Protein AF-A0A938SIT3-F1 (afdb_monomer)

Foldseek 3Di:
DVVLVVLLVVLVVLLVVLVVVVQPDDPVSLVVLLVSLLVLCVPDPVSVVSSLVSCLSHQLLSLLVSCLVCVVVCVVVVPPVLVSLLDPSLLDLRSLLNLLSNLLSCLVPPQVSSQSSLLSSLVSQDDPPDLAGDQSSLCSCCVRQQVVPNPSLVSHPLVPDDLVSVQSSLLSPLCSQQPHDPPDDHDDLVSNVVSQVSLQPRPRHDQHDPVSLVSNLVVLLPDDPVSLQVCLVCLVVGDPRNSVSVVSSVSHPPPPDDPPDPPPDDDDDDDDDDDDDDDDDDPDPPPPVVVVVVVVVVVVVVVVVVVVVVVVVVVVVVVVVVVVVVVVVVVVVVVVVVVVVVVVVVVVVVVVVVVVVVVVVVVVVVVVVVVVVVVVVVVVVVVVVVVVVVVVVVVVVVVVCVVVVVVVVVVLCVVLCVVLVVLVVVVVVLVPDDDDPVSVVVNVVSVVVNVVSCVVSPNDDPDDD

Structure (mmCIF, N/CA/C/O backbone):
data_AF-A0A938SIT3-F1
#
_entry.id   AF-A0A938SIT3-F1
#
loop_
_atom_site.group_PDB
_atom_site.id
_atom_site.type_symbol
_atom_site.label_atom_id
_atom_site.label_alt_id
_atom_site.label_comp_id
_atom_site.label_asym_id
_atom_site.label_entity_id
_atom_site.label_seq_id
_atom_site.pdbx_PDB_ins_code
_atom_site.Cartn_x
_atom_site.Cartn_y
_atom_site.Cartn_z
_atom_site.occupancy
_atom_site.B_iso_or_equiv
_atom_site.auth_seq_id
_atom_site.auth_comp_id
_atom_site.auth_asym_id
_atom_site.auth_atom_id
_atom_site.pdbx_PDB_model_num
ATOM 1 N N . MET A 1 1 ? -3.370 12.608 -30.142 1.00 54.53 1 MET A N 1
ATOM 2 C CA . MET A 1 1 ? -2.555 13.725 -29.600 1.00 54.53 1 MET A CA 1
ATOM 3 C C . MET A 1 1 ? -3.396 14.932 -29.179 1.00 54.53 1 MET A C 1
ATOM 5 O O . MET A 1 1 ? -3.021 15.574 -28.208 1.00 54.53 1 MET A O 1
ATOM 9 N N . THR A 1 2 ? -4.521 15.228 -29.841 1.00 61.41 2 THR A N 1
ATOM 10 C CA . THR A 1 2 ? -5.442 16.329 -29.489 1.00 61.41 2 THR A CA 1
ATOM 11 C C . THR A 1 2 ? -6.084 16.166 -28.105 1.00 61.41 2 THR A C 1
ATOM 13 O O . THR A 1 2 ? -5.949 17.058 -27.278 1.00 61.41 2 THR A O 1
ATOM 16 N N . GLU A 1 3 ? -6.624 14.987 -27.784 1.00 83.69 3 GLU A N 1
ATOM 17 C CA . GLU A 1 3 ? -7.314 14.741 -26.500 1.00 83.69 3 GLU A CA 1
ATOM 18 C C . GLU A 1 3 ? -6.431 14.972 -25.259 1.00 83.69 3 GLU A C 1
ATOM 20 O O . GLU A 1 3 ? -6.878 15.536 -24.264 1.00 83.69 3 GLU A O 1
ATOM 25 N N . ARG A 1 4 ? -5.142 14.606 -25.315 1.00 86.12 4 ARG A N 1
ATOM 26 C CA . ARG A 1 4 ? -4.196 14.829 -24.205 1.00 86.12 4 ARG A CA 1
ATOM 27 C C . ARG A 1 4 ? -3.927 16.313 -23.972 1.00 86.12 4 ARG A C 1
ATOM 29 O O . ARG A 1 4 ? -3.862 16.756 -22.829 1.00 86.12 4 ARG A O 1
ATOM 36 N N . SER A 1 5 ? -3.746 17.071 -25.053 1.00 88.94 5 SER A N 1
ATOM 37 C CA . SER A 1 5 ? -3.525 18.517 -24.972 1.00 88.94 5 SER A CA 1
ATOM 38 C C . SER A 1 5 ? -4.730 19.216 -24.344 1.00 88.94 5 SER A C 1
ATOM 40 O O . SER A 1 5 ? -4.557 20.112 -23.518 1.00 88.94 5 SER A O 1
ATOM 42 N N . ASP A 1 6 ? -5.937 18.768 -24.687 1.00 92.38 6 ASP A N 1
ATOM 43 C CA . ASP A 1 6 ? -7.180 19.307 -24.138 1.00 92.38 6 ASP A CA 1
ATOM 44 C C . ASP A 1 6 ? -7.326 18.973 -22.644 1.00 92.38 6 ASP A C 1
ATOM 46 O O . ASP A 1 6 ? -7.647 19.855 -21.845 1.00 92.38 6 ASP A O 1
ATOM 50 N N . LEU A 1 7 ? -6.996 17.741 -22.236 1.00 92.69 7 LEU A N 1
ATOM 51 C CA . LEU A 1 7 ? -6.997 17.331 -20.826 1.00 92.69 7 LEU A CA 1
ATOM 52 C C . LEU A 1 7 ? -5.961 18.087 -19.985 1.00 92.69 7 LEU A C 1
ATOM 54 O O . LEU A 1 7 ? -6.272 18.503 -18.872 1.00 92.69 7 LEU A O 1
ATOM 58 N N . LEU A 1 8 ? -4.748 18.306 -20.502 1.00 92.62 8 LEU A N 1
ATOM 59 C CA . LEU A 1 8 ? -3.715 19.080 -19.803 1.00 92.62 8 LEU A CA 1
ATOM 60 C C . LEU A 1 8 ? -4.117 20.549 -19.645 1.00 92.62 8 LEU A C 1
ATOM 62 O O . LEU A 1 8 ? -3.926 21.127 -18.575 1.00 92.62 8 LEU A O 1
ATOM 66 N N . LYS A 1 9 ? -4.727 21.141 -20.677 1.00 93.69 9 LYS A N 1
ATOM 67 C CA . LYS A 1 9 ? -5.271 22.499 -20.593 1.00 93.69 9 LYS A CA 1
ATOM 68 C C . LYS A 1 9 ? -6.389 22.575 -19.555 1.00 93.69 9 LYS A C 1
ATOM 70 O O . LYS A 1 9 ? -6.377 23.461 -18.708 1.00 93.69 9 LYS A O 1
ATOM 75 N N . ARG A 1 10 ? -7.303 21.598 -19.550 1.00 94.00 10 ARG A N 1
ATOM 76 C CA . ARG A 1 10 ? -8.380 21.544 -18.557 1.00 94.00 10 ARG A CA 1
ATOM 77 C C . ARG A 1 10 ? -7.851 21.352 -17.136 1.00 94.00 10 ARG A C 1
ATOM 79 O O . ARG A 1 10 ? -8.370 21.961 -16.205 1.00 94.00 10 ARG A O 1
ATOM 86 N N . LEU A 1 11 ? -6.807 20.542 -16.962 1.00 93.88 11 LEU A N 1
ATOM 87 C CA . LEU A 1 11 ? -6.130 20.370 -15.679 1.00 93.88 11 LEU A CA 1
ATOM 88 C C . LEU A 1 11 ? -5.544 21.697 -15.177 1.00 93.88 11 LEU A C 1
ATOM 90 O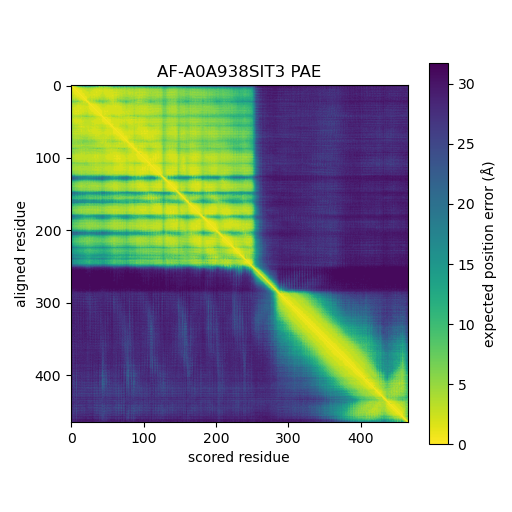 O . LEU A 1 11 ? -5.686 22.006 -13.996 1.00 93.88 11 LEU A O 1
ATOM 94 N N . GLN A 1 12 ? -4.930 22.490 -16.058 1.00 94.06 12 GLN A N 1
ATOM 95 C CA . GLN A 1 12 ? -4.421 23.825 -15.732 1.00 94.06 12 GLN A CA 1
ATOM 96 C C . GLN A 1 12 ? -5.548 24.746 -15.231 1.00 94.06 12 GLN A C 1
ATOM 98 O O . GLN A 1 12 ? -5.428 25.305 -14.140 1.00 94.06 12 GLN A O 1
ATOM 103 N N . ASP A 1 13 ? -6.669 24.821 -15.958 1.00 93.31 13 ASP A N 1
ATOM 104 C CA . ASP A 1 13 ? -7.834 25.632 -15.568 1.00 93.31 13 ASP A CA 1
ATOM 105 C C . ASP A 1 13 ? -8.368 25.222 -14.181 1.00 93.31 13 ASP A C 1
ATOM 107 O O . ASP A 1 13 ? -8.700 26.058 -13.337 1.00 93.31 13 ASP A O 1
ATOM 111 N N . LEU A 1 14 ? -8.432 23.912 -13.916 1.00 92.81 14 LEU A N 1
ATOM 112 C CA . LEU A 1 14 ? -8.894 23.370 -12.637 1.00 92.81 14 LEU A CA 1
ATOM 113 C C . LEU A 1 14 ? -7.911 23.656 -11.493 1.00 92.81 14 LEU A C 1
ATOM 115 O O . LEU A 1 14 ? -8.348 23.905 -10.365 1.00 92.81 14 LEU A O 1
ATOM 119 N N . ARG A 1 15 ? -6.597 23.659 -11.755 1.00 93.06 15 ARG A N 1
ATOM 120 C CA . ARG A 1 15 ? -5.583 24.068 -10.766 1.00 93.06 15 ARG A CA 1
ATOM 121 C C . ARG A 1 15 ? -5.755 25.535 -10.392 1.00 93.06 15 ARG A C 1
ATOM 123 O O . ARG A 1 15 ? -5.809 25.851 -9.205 1.00 93.06 15 ARG A O 1
ATOM 130 N N . GLU A 1 16 ? -5.913 26.415 -11.378 1.00 92.81 16 GLU A N 1
ATOM 131 C CA . GLU A 1 16 ? -6.156 27.844 -11.145 1.00 92.81 16 GLU A CA 1
ATOM 132 C C . GLU A 1 16 ? -7.433 28.068 -10.322 1.00 92.81 16 GLU A C 1
ATOM 134 O O . GLU A 1 16 ? -7.426 28.823 -9.345 1.00 92.81 16 GLU A O 1
ATOM 139 N N . LEU A 1 17 ? -8.502 27.331 -10.637 1.00 91.69 17 LEU A N 1
ATOM 140 C CA . LEU A 1 17 ? -9.749 27.346 -9.873 1.00 91.69 17 LEU A CA 1
ATOM 141 C C . LEU A 1 17 ? -9.550 26.887 -8.418 1.00 91.69 17 LEU A C 1
ATOM 143 O O . LEU A 1 17 ? -10.064 27.524 -7.495 1.00 91.69 17 LEU A O 1
ATOM 147 N N . SER A 1 18 ? -8.800 25.802 -8.197 1.00 91.12 18 SER A N 1
ATOM 148 C CA . SER A 1 18 ? -8.500 25.272 -6.858 1.00 91.12 18 SER A CA 1
ATOM 149 C C . SER A 1 18 ? -7.701 26.262 -6.015 1.00 91.12 18 SER A C 1
ATOM 151 O O . SER A 1 18 ? -8.039 26.500 -4.850 1.00 91.12 18 SER A O 1
ATOM 153 N N . VAL A 1 19 ? -6.690 26.896 -6.613 1.00 89.31 19 VAL A N 1
ATOM 154 C CA . VAL A 1 19 ? -5.884 27.937 -5.966 1.00 89.31 19 VAL A CA 1
ATOM 155 C C . VAL A 1 19 ? -6.757 29.141 -5.613 1.00 89.31 19 VAL A C 1
ATOM 157 O O . VAL A 1 19 ? -6.731 29.602 -4.469 1.00 89.31 19 VAL A O 1
ATOM 160 N N . HIS A 1 20 ? -7.599 29.606 -6.542 1.00 89.75 20 HIS A N 1
ATOM 161 C CA . HIS A 1 20 ? -8.497 30.739 -6.311 1.00 89.75 20 HIS A CA 1
ATOM 162 C C . HIS A 1 20 ? -9.504 30.467 -5.181 1.00 89.75 20 HIS A C 1
ATOM 164 O O . HIS A 1 20 ? -9.738 31.321 -4.323 1.00 89.75 20 HIS A O 1
ATOM 170 N N . LYS A 1 21 ? -10.042 29.244 -5.120 1.00 90.38 21 LYS A N 1
ATOM 171 C CA . LYS A 1 21 ? -10.986 28.799 -4.084 1.00 90.38 21 LYS A CA 1
ATOM 172 C C . LYS A 1 21 ? -10.317 28.263 -2.815 1.00 90.38 21 LYS A C 1
ATOM 174 O O . LYS A 1 21 ? -11.015 27.752 -1.941 1.00 90.38 21 LYS A O 1
ATOM 179 N N . LYS A 1 22 ? -8.987 28.350 -2.677 1.00 87.50 22 LYS A N 1
ATOM 180 C CA . LYS A 1 22 ? -8.229 27.820 -1.523 1.00 87.50 22 LYS A CA 1
ATOM 181 C C . LYS A 1 22 ? -8.587 26.360 -1.196 1.00 87.50 22 LYS A C 1
ATOM 183 O O . LYS A 1 22 ? -8.799 26.016 -0.032 1.00 87.50 22 LYS A O 1
ATOM 188 N N . CYS A 1 23 ? -8.703 25.517 -2.224 1.00 82.50 23 CYS A N 1
ATOM 189 C CA . CYS A 1 23 ? -9.105 24.108 -2.119 1.00 82.50 23 CYS A CA 1
ATOM 190 C C . CYS A 1 23 ? -10.529 23.873 -1.558 1.00 82.50 23 CYS A C 1
ATOM 192 O O . CYS A 1 23 ? -10.853 22.762 -1.142 1.00 82.50 23 CYS A O 1
ATOM 194 N N . GLN A 1 24 ? -11.411 24.879 -1.547 1.00 86.69 24 GLN A N 1
ATOM 195 C CA . GLN A 1 24 ? -12.830 24.723 -1.195 1.00 86.69 24 GLN A CA 1
ATOM 196 C C . GLN A 1 24 ? -13.672 24.491 -2.453 1.00 86.69 24 GLN A C 1
ATOM 198 O O . GLN A 1 24 ? -14.441 25.345 -2.891 1.00 86.69 24 GLN A O 1
ATOM 203 N N . LEU A 1 25 ? -13.473 23.328 -3.067 1.00 89.50 25 LEU A N 1
ATOM 204 C CA . LEU A 1 25 ? -14.156 22.936 -4.297 1.00 89.50 25 LEU A CA 1
ATOM 205 C C . LEU A 1 25 ? -15.487 22.240 -4.003 1.00 89.50 25 LEU A C 1
ATOM 207 O O . LEU A 1 25 ? -15.600 21.474 -3.042 1.00 89.50 25 LEU A O 1
ATOM 211 N N . THR A 1 26 ? -16.486 22.474 -4.851 1.00 91.75 26 THR A N 1
ATOM 212 C CA . THR A 1 26 ? -17.775 21.767 -4.813 1.00 91.75 26 THR A CA 1
ATOM 213 C C . THR A 1 26 ? -17.600 20.290 -5.175 1.00 91.75 26 THR A C 1
ATOM 215 O O . THR A 1 26 ? -16.621 19.904 -5.811 1.00 91.75 26 THR A O 1
ATOM 218 N N . LYS A 1 27 ? -18.565 19.435 -4.808 1.00 91.00 27 LYS A N 1
ATOM 219 C CA . LYS A 1 27 ? -18.508 17.999 -5.145 1.00 91.00 27 LYS A CA 1
ATOM 220 C C . LYS A 1 27 ? -18.413 17.746 -6.655 1.00 91.00 27 LYS A C 1
ATOM 222 O O . LYS A 1 27 ? -17.697 16.842 -7.060 1.00 91.00 27 LYS A O 1
ATOM 227 N N . ALA A 1 28 ? -19.100 18.552 -7.468 1.00 91.88 28 ALA A N 1
ATOM 228 C CA . ALA A 1 28 ? -19.049 18.442 -8.925 1.00 91.88 28 ALA A CA 1
ATOM 229 C C . ALA A 1 28 ? -17.649 18.771 -9.472 1.00 91.88 28 ALA A C 1
ATOM 231 O O . ALA A 1 28 ? -17.120 18.026 -10.286 1.00 91.88 28 ALA A O 1
ATOM 232 N N . GLU A 1 29 ? -17.016 19.832 -8.964 1.00 91.94 29 GLU A N 1
ATOM 233 C CA . GLU A 1 29 ? -15.648 20.211 -9.350 1.00 91.94 29 GLU A CA 1
ATOM 234 C C . GLU A 1 29 ? -14.621 19.154 -8.917 1.00 91.94 29 GLU A C 1
ATOM 236 O O . GLU A 1 29 ? -13.699 18.836 -9.662 1.00 91.94 29 GLU A O 1
ATOM 241 N N . GLN A 1 30 ? -14.791 18.567 -7.728 1.00 91.88 30 GLN A N 1
ATOM 242 C CA . GLN A 1 30 ? -13.939 17.473 -7.251 1.00 91.88 30 GLN A CA 1
ATOM 243 C C . GLN A 1 30 ? -14.055 16.219 -8.132 1.00 91.88 30 GLN A C 1
ATOM 245 O O . GLN A 1 30 ? -13.048 15.564 -8.404 1.00 91.88 30 GLN A O 1
ATOM 250 N N . GLU A 1 31 ? -15.265 15.899 -8.592 1.00 92.50 31 GLU A N 1
ATOM 251 C CA . GLU A 1 31 ? -15.518 14.774 -9.494 1.00 92.50 31 GLU A CA 1
ATOM 252 C C . GLU A 1 31 ? -14.912 15.003 -10.884 1.00 92.50 31 GLU A C 1
ATOM 254 O O . GLU A 1 31 ? -14.302 14.102 -11.465 1.00 92.50 31 GLU A O 1
ATOM 259 N N . GLU A 1 32 ? -15.020 16.230 -11.394 1.00 93.44 32 GLU A N 1
ATOM 260 C CA . GLU A 1 32 ? -14.403 16.619 -12.659 1.00 93.44 32 GLU A CA 1
ATOM 261 C C . GLU A 1 32 ? -12.876 16.490 -12.592 1.00 93.44 32 GLU A C 1
ATOM 263 O O . GLU A 1 32 ? -12.275 15.854 -13.458 1.00 93.44 32 GLU A O 1
ATOM 268 N N . ILE A 1 33 ? -12.247 17.002 -11.526 1.00 93.19 33 ILE A N 1
ATOM 269 C CA . ILE A 1 33 ? -10.800 16.855 -11.303 1.00 93.19 33 ILE A CA 1
ATOM 270 C C . ILE A 1 33 ? -10.405 15.382 -11.277 1.00 93.19 33 ILE A C 1
ATOM 272 O O . ILE A 1 33 ? -9.434 14.998 -11.928 1.00 93.19 33 ILE A O 1
ATOM 276 N N . ARG A 1 34 ? -11.157 14.540 -10.558 1.00 93.62 34 ARG A N 1
ATOM 277 C CA . ARG A 1 34 ? -10.880 13.102 -10.502 1.00 93.62 34 ARG A CA 1
ATOM 278 C C . ARG A 1 34 ? -10.953 12.462 -11.886 1.00 93.62 34 ARG A C 1
ATOM 280 O O . ARG A 1 34 ? -10.083 11.667 -12.222 1.00 93.62 34 ARG A O 1
ATOM 287 N N . THR A 1 35 ? -11.950 12.830 -12.686 1.00 94.06 35 THR A N 1
ATOM 288 C CA . THR A 1 35 ? -12.132 12.310 -14.048 1.00 94.06 35 THR A CA 1
ATOM 289 C C . THR A 1 35 ? -10.962 12.703 -14.951 1.00 94.06 35 THR A C 1
ATOM 291 O O . THR A 1 35 ? -10.372 11.840 -15.599 1.00 94.06 35 THR A O 1
ATOM 294 N N . VAL A 1 36 ? -10.569 13.982 -14.940 1.00 93.44 36 VAL A N 1
ATOM 295 C CA . VAL A 1 36 ? -9.446 14.496 -15.742 1.00 93.44 36 VAL A CA 1
ATOM 296 C C . VAL A 1 36 ? -8.124 13.850 -15.323 1.00 93.44 36 VAL A C 1
ATOM 298 O O . VAL A 1 36 ? -7.388 13.353 -16.173 1.00 93.44 36 VAL A O 1
ATOM 301 N N . LEU A 1 37 ? -7.834 13.799 -14.019 1.00 93.12 37 LEU A N 1
ATOM 302 C CA . LEU A 1 37 ? -6.612 13.178 -13.505 1.00 93.12 37 LEU A CA 1
ATOM 303 C C . LEU A 1 37 ? -6.577 11.669 -13.777 1.00 93.12 37 LEU A C 1
ATOM 305 O O . LEU A 1 37 ? -5.533 11.132 -14.131 1.00 93.12 37 LEU A O 1
ATOM 309 N N . SER A 1 38 ? -7.710 10.973 -13.651 1.00 92.88 38 SER A N 1
ATOM 310 C CA . SER A 1 38 ? -7.780 9.540 -13.944 1.00 92.88 38 SER A CA 1
ATOM 311 C C . SER A 1 38 ? -7.530 9.252 -15.421 1.00 92.88 38 SER A C 1
ATOM 313 O O . SER A 1 38 ? -6.815 8.300 -15.728 1.00 92.88 38 SER A O 1
ATOM 315 N N . ALA A 1 39 ? -8.085 10.065 -16.324 1.00 91.94 39 ALA A N 1
ATOM 316 C CA . ALA A 1 39 ? -7.844 9.940 -17.758 1.00 91.94 39 ALA A CA 1
ATOM 317 C C . ALA A 1 39 ? -6.371 10.203 -18.112 1.00 91.94 39 ALA A C 1
ATOM 319 O O . ALA A 1 39 ? -5.786 9.460 -18.897 1.00 91.94 39 ALA A O 1
ATOM 320 N N . LEU A 1 40 ? -5.745 11.209 -17.491 1.00 92.06 40 LEU A N 1
ATOM 321 C CA . LEU A 1 40 ? -4.327 11.519 -17.695 1.00 92.06 40 LEU A CA 1
ATOM 322 C C . LEU A 1 40 ? -3.399 10.421 -17.159 1.00 92.06 40 LEU A C 1
ATOM 324 O O . LEU A 1 40 ? -2.466 10.034 -17.857 1.00 92.06 40 LEU A O 1
ATOM 328 N N . CYS A 1 41 ? -3.664 9.875 -15.967 1.00 90.75 41 CYS A N 1
ATOM 329 C CA . CYS A 1 41 ? -2.898 8.752 -15.415 1.00 90.75 41 CYS A CA 1
ATOM 330 C C . CYS A 1 41 ? -2.984 7.481 -16.277 1.00 90.75 41 CYS A C 1
ATOM 332 O O . CYS A 1 41 ? -2.038 6.699 -16.294 1.00 90.75 41 CYS A O 1
ATOM 334 N N . ALA A 1 42 ? -4.109 7.259 -16.964 1.00 88.81 42 ALA A N 1
ATOM 335 C CA . ALA A 1 42 ? -4.312 6.093 -17.822 1.00 88.81 42 ALA A CA 1
ATOM 336 C C . ALA A 1 42 ? -3.705 6.248 -19.229 1.00 88.81 42 ALA A C 1
ATOM 338 O O . ALA A 1 42 ? -3.542 5.249 -19.926 1.00 88.81 42 ALA A O 1
ATOM 339 N N . ALA A 1 43 ? -3.396 7.475 -19.658 1.00 88.25 43 ALA A N 1
ATOM 340 C CA . ALA A 1 43 ? -2.944 7.750 -21.018 1.00 88.25 43 ALA A CA 1
ATOM 341 C C . ALA A 1 43 ? -1.485 7.328 -21.254 1.00 88.25 43 ALA A C 1
ATOM 343 O O . ALA A 1 43 ? -1.208 6.539 -22.154 1.00 88.25 43 ALA A O 1
ATOM 344 N N . ASP A 1 44 ? -0.549 7.879 -20.478 1.00 87.88 44 ASP A N 1
ATOM 345 C CA . ASP A 1 44 ? 0.889 7.642 -20.619 1.00 87.88 44 ASP A CA 1
ATOM 346 C C . ASP A 1 44 ? 1.675 8.109 -19.373 1.00 87.88 44 ASP A C 1
ATOM 348 O O . ASP A 1 44 ? 1.138 8.679 -18.419 1.00 87.88 44 ASP A O 1
ATOM 352 N N . THR A 1 45 ? 2.992 7.880 -19.386 1.00 89.19 45 THR A N 1
ATOM 353 C CA . THR A 1 45 ? 3.911 8.297 -18.314 1.00 89.19 45 THR A CA 1
ATOM 354 C C . THR A 1 45 ? 3.970 9.816 -18.127 1.00 89.19 45 THR A C 1
ATOM 356 O O . THR A 1 45 ? 4.211 10.291 -17.015 1.00 89.19 45 THR A O 1
ATOM 359 N N . GLU A 1 46 ? 3.756 10.595 -19.190 1.00 89.44 46 GLU A N 1
ATOM 360 C CA . GLU A 1 46 ? 3.733 12.061 -19.114 1.00 89.44 46 GLU A CA 1
ATOM 361 C C . GLU A 1 46 ? 2.463 12.559 -18.413 1.00 89.44 46 GLU A C 1
ATOM 363 O O . GLU A 1 46 ? 2.543 13.421 -17.538 1.00 89.44 46 GLU A O 1
ATOM 368 N N . GLY A 1 47 ? 1.308 11.974 -18.731 1.00 90.81 47 GLY A N 1
ATOM 369 C CA . GLY A 1 47 ? 0.023 12.242 -18.095 1.00 90.81 47 GLY A CA 1
ATOM 370 C C . GLY A 1 47 ? 0.008 11.836 -16.624 1.00 90.81 47 GLY A C 1
ATOM 371 O O . GLY A 1 47 ? -0.478 12.603 -15.787 1.00 90.81 47 GLY A O 1
ATOM 372 N N . TYR A 1 48 ? 0.629 10.704 -16.276 1.00 92.94 48 TYR A N 1
ATOM 373 C CA . TYR A 1 48 ? 0.885 10.336 -14.881 1.00 92.94 48 TYR A CA 1
ATOM 374 C C . TYR A 1 48 ? 1.715 11.408 -14.154 1.00 92.94 48 TYR A C 1
ATOM 376 O O . TYR A 1 48 ? 1.315 11.877 -13.087 1.00 92.94 48 TYR A O 1
ATOM 384 N N . ARG A 1 49 ? 2.837 11.854 -14.739 1.00 91.12 49 ARG A N 1
ATOM 385 C CA . ARG A 1 49 ? 3.701 12.873 -14.120 1.00 91.12 49 ARG A CA 1
ATOM 386 C C . ARG A 1 49 ? 2.958 14.194 -13.909 1.00 91.12 49 ARG A C 1
ATOM 388 O O . ARG A 1 49 ? 2.993 14.732 -12.805 1.00 91.12 49 ARG A O 1
ATOM 395 N N . ALA A 1 50 ? 2.241 14.670 -14.926 1.00 91.25 50 ALA A N 1
ATOM 396 C CA . ALA A 1 50 ? 1.438 15.889 -14.841 1.00 91.25 50 ALA A CA 1
ATOM 397 C C . ALA A 1 50 ? 0.349 15.782 -13.759 1.00 91.25 50 ALA A C 1
ATOM 399 O O . ALA A 1 50 ? 0.120 16.724 -12.999 1.00 91.25 50 ALA A O 1
ATOM 400 N N . SER A 1 51 ? -0.278 14.609 -13.641 1.00 92.56 51 SER A N 1
ATOM 401 C CA . SER A 1 51 ? -1.275 14.339 -12.603 1.00 92.56 51 SER A CA 1
ATOM 402 C C . SER A 1 51 ? -0.654 14.385 -11.209 1.00 92.56 51 SER A C 1
ATOM 404 O O . SER A 1 51 ? -1.163 15.084 -10.335 1.00 92.56 51 SER A O 1
ATOM 406 N N . MET A 1 52 ? 0.485 13.716 -11.007 1.00 92.44 52 MET A N 1
ATOM 407 C CA . MET A 1 52 ? 1.212 13.721 -9.733 1.00 92.44 52 MET A CA 1
ATOM 408 C C . MET A 1 52 ? 1.719 15.110 -9.338 1.00 92.44 52 MET A C 1
ATOM 410 O O . MET A 1 52 ? 1.754 15.436 -8.153 1.00 92.44 52 MET A O 1
ATOM 414 N N . GLU A 1 53 ? 2.114 15.943 -10.299 1.00 90.94 53 GLU A N 1
ATOM 415 C CA . GLU A 1 53 ? 2.483 17.338 -10.041 1.00 90.94 53 GLU A CA 1
ATOM 416 C C . GLU A 1 53 ? 1.284 18.177 -9.591 1.00 90.94 53 GLU A C 1
ATOM 418 O O . GLU A 1 53 ? 1.408 18.958 -8.649 1.00 90.94 53 GLU A O 1
ATOM 423 N N . ALA A 1 54 ? 0.118 17.978 -10.205 1.00 91.12 54 ALA A N 1
ATOM 424 C CA . ALA A 1 54 ? -1.085 18.742 -9.892 1.00 91.12 54 ALA A CA 1
ATOM 425 C C . ALA A 1 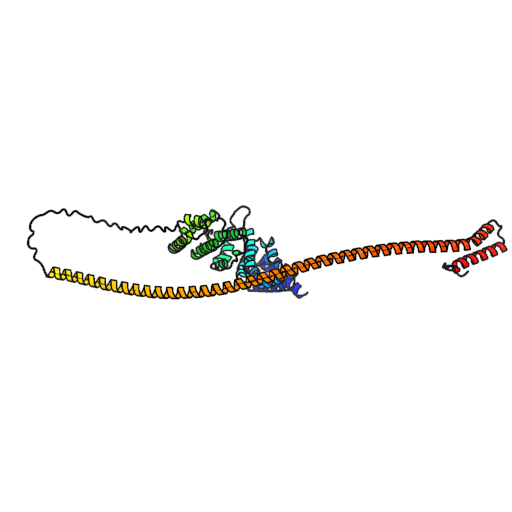54 ? -1.749 18.341 -8.562 1.00 91.12 54 ALA A C 1
ATOM 427 O O . ALA A 1 54 ? -2.449 19.153 -7.960 1.00 91.12 54 ALA A O 1
ATOM 428 N N . LEU A 1 55 ? -1.525 17.116 -8.065 1.00 91.56 55 LEU A N 1
ATOM 429 C CA . LEU A 1 55 ? -2.138 16.622 -6.822 1.00 91.56 55 LEU A CA 1
ATOM 430 C C . LEU A 1 55 ? -1.876 17.505 -5.596 1.00 91.56 55 LEU A C 1
ATOM 432 O O . LEU A 1 55 ? -2.710 17.547 -4.693 1.00 91.56 55 LEU A O 1
ATOM 436 N N . ALA A 1 56 ? -0.741 18.205 -5.552 1.00 87.50 56 ALA A N 1
ATOM 437 C CA . ALA A 1 56 ? -0.403 19.098 -4.445 1.00 87.50 56 ALA A CA 1
ATOM 438 C C . ALA A 1 56 ? -1.294 20.357 -4.379 1.00 87.50 56 ALA A C 1
ATOM 440 O O . ALA A 1 56 ? -1.394 20.968 -3.315 1.00 87.50 56 ALA A O 1
ATOM 441 N N . ASP A 1 57 ? -1.967 20.710 -5.479 1.00 89.50 57 ASP A N 1
ATOM 442 C CA . ASP A 1 57 ? -2.801 21.914 -5.595 1.00 89.50 57 ASP A CA 1
ATOM 443 C C . ASP A 1 57 ? -4.291 21.649 -5.340 1.00 89.50 57 ASP A C 1
ATOM 445 O O . ASP A 1 57 ? -5.109 22.574 -5.360 1.00 89.50 57 ASP A O 1
ATOM 449 N N . PHE A 1 58 ? -4.668 20.391 -5.113 1.00 91.50 58 PHE A N 1
ATOM 450 C CA . PHE A 1 58 ? -6.053 19.964 -4.940 1.00 91.50 58 PHE A CA 1
ATOM 451 C C . PHE A 1 58 ? -6.361 19.535 -3.499 1.00 91.50 58 PHE A C 1
ATOM 453 O O . PHE A 1 58 ? -5.458 19.257 -2.705 1.00 91.50 58 PHE A O 1
ATOM 460 N N . PRO A 1 59 ? -7.654 19.443 -3.128 1.00 91.62 59 PRO A N 1
ATOM 461 C CA . PRO A 1 59 ? -8.042 18.890 -1.839 1.00 91.62 59 PRO A CA 1
ATOM 462 C C . PRO A 1 59 ? -7.506 17.462 -1.665 1.00 91.62 59 PRO A C 1
ATOM 464 O O . PRO A 1 59 ? -7.669 16.615 -2.544 1.00 91.62 59 PRO A O 1
ATOM 467 N N . ALA A 1 60 ? -6.933 17.182 -0.493 1.00 91.25 60 ALA A N 1
ATOM 468 C CA . ALA A 1 60 ? -6.315 15.897 -0.158 1.00 91.25 60 ALA A CA 1
ATOM 469 C C . ALA A 1 60 ? -7.203 14.673 -0.454 1.00 91.25 60 ALA A C 1
ATOM 471 O O . ALA A 1 60 ? -6.704 13.653 -0.921 1.00 91.25 60 ALA A O 1
ATOM 472 N N . GLU A 1 61 ? -8.516 14.786 -0.232 1.00 90.56 61 GLU A N 1
ATOM 473 C CA . GLU A 1 61 ? -9.477 13.704 -0.480 1.00 90.56 61 GLU A CA 1
ATOM 474 C C . GLU A 1 61 ? -9.608 13.327 -1.959 1.00 90.56 61 GLU A C 1
ATOM 476 O O . GLU A 1 61 ? -9.793 12.149 -2.269 1.00 90.56 61 GLU A O 1
ATOM 481 N N . VAL A 1 62 ? -9.478 14.292 -2.875 1.00 92.75 62 VAL A N 1
ATOM 482 C CA . VAL A 1 62 ? -9.552 14.032 -4.321 1.00 92.75 62 VAL A CA 1
ATOM 483 C C . VAL A 1 62 ? -8.368 13.169 -4.737 1.00 92.75 62 VAL A C 1
ATOM 485 O O . VAL A 1 62 ? -8.555 12.108 -5.331 1.00 92.75 62 VAL A O 1
ATOM 488 N N . GLY A 1 63 ? -7.160 13.579 -4.342 1.00 92.31 63 GLY A N 1
ATOM 489 C CA . GLY A 1 63 ? -5.938 12.833 -4.628 1.00 92.31 63 GLY A CA 1
ATOM 490 C C . GLY A 1 63 ? -5.895 11.469 -3.949 1.00 92.31 63 GLY A C 1
ATOM 491 O O . GLY A 1 63 ? -5.561 10.476 -4.589 1.00 92.31 63 GLY A O 1
ATOM 492 N N . ALA A 1 64 ? -6.298 11.393 -2.679 1.00 93.50 64 ALA A N 1
ATOM 493 C CA . ALA A 1 64 ? -6.367 10.133 -1.946 1.00 93.50 64 ALA A CA 1
ATOM 494 C C . ALA A 1 64 ? -7.351 9.141 -2.583 1.00 93.50 64 ALA A C 1
ATOM 496 O O . ALA A 1 64 ? -7.048 7.954 -2.666 1.00 93.50 64 ALA A O 1
ATOM 497 N N . THR A 1 65 ? -8.512 9.614 -3.049 1.00 93.88 65 THR A N 1
ATOM 498 C CA . THR A 1 65 ? -9.503 8.769 -3.733 1.00 93.88 65 THR A CA 1
ATOM 499 C C . THR A 1 65 ? -8.978 8.296 -5.082 1.00 93.88 65 THR A C 1
ATOM 501 O O . THR A 1 65 ? -8.953 7.095 -5.329 1.00 93.88 65 THR A O 1
ATOM 504 N N . LEU A 1 66 ? -8.489 9.222 -5.914 1.00 94.38 66 LEU A N 1
ATOM 505 C CA . LEU A 1 66 ? -7.915 8.915 -7.223 1.00 94.38 66 LEU A CA 1
ATOM 506 C C . LEU A 1 66 ? -6.813 7.854 -7.120 1.00 94.38 66 LEU A C 1
ATOM 508 O O . LEU A 1 66 ? -6.869 6.833 -7.801 1.00 94.38 66 LEU A O 1
ATOM 512 N N . LEU A 1 67 ? -5.819 8.091 -6.259 1.00 94.19 67 LEU A N 1
ATOM 513 C CA . LEU A 1 67 ? -4.681 7.189 -6.108 1.00 94.19 67 LEU A CA 1
ATOM 514 C C . LEU A 1 67 ? -5.103 5.842 -5.524 1.00 94.19 67 LEU A C 1
ATOM 516 O O . LEU A 1 67 ? -4.602 4.821 -5.977 1.00 94.19 67 LEU A O 1
ATOM 520 N N . ALA A 1 68 ? -6.032 5.809 -4.564 1.00 94.19 68 ALA A N 1
ATOM 521 C CA . ALA A 1 68 ? -6.532 4.551 -4.015 1.00 94.19 68 ALA A CA 1
ATOM 522 C C . ALA A 1 68 ? -7.340 3.738 -5.041 1.00 94.19 68 ALA A C 1
ATOM 524 O O . ALA A 1 68 ? -7.338 2.508 -4.982 1.00 94.19 68 ALA A O 1
ATOM 525 N N . ASP A 1 69 ? -8.060 4.390 -5.954 1.00 93.75 69 ASP A N 1
ATOM 526 C CA . ASP A 1 69 ? -8.851 3.728 -6.998 1.00 93.75 69 ASP A CA 1
ATOM 527 C C . ASP A 1 69 ? -7.981 3.221 -8.146 1.00 93.75 69 ASP A C 1
ATOM 529 O O . ASP A 1 69 ? -8.173 2.094 -8.597 1.00 93.75 69 ASP A O 1
ATOM 533 N N . ALA A 1 70 ? -6.961 3.986 -8.533 1.00 92.19 70 ALA A N 1
ATOM 534 C CA . ALA A 1 70 ? -6.005 3.597 -9.563 1.00 92.19 70 ALA A CA 1
ATOM 535 C C . ALA A 1 70 ? -4.821 2.758 -9.035 1.00 92.19 70 ALA A C 1
ATOM 537 O O . ALA A 1 70 ? -3.973 2.357 -9.827 1.00 92.19 70 ALA A O 1
ATOM 538 N N . TRP A 1 71 ? -4.736 2.483 -7.725 1.00 93.94 71 TRP A N 1
ATOM 539 C CA . TRP A 1 71 ? -3.524 1.949 -7.081 1.00 93.94 71 TRP A CA 1
ATOM 540 C C . TRP A 1 71 ? -2.987 0.676 -7.739 1.00 93.94 71 TRP A C 1
ATOM 542 O O . TRP A 1 71 ? -1.819 0.617 -8.109 1.00 93.94 71 TRP A O 1
ATOM 552 N N . SER A 1 72 ? -3.839 -0.333 -7.934 1.00 91.31 72 SER A N 1
ATOM 553 C CA . SER A 1 72 ? -3.433 -1.613 -8.526 1.00 91.31 72 SER A CA 1
ATOM 554 C C . SER A 1 72 ? -2.949 -1.461 -9.968 1.00 91.31 72 SER A C 1
ATOM 556 O O . SER A 1 72 ? -1.946 -2.067 -10.339 1.00 91.31 72 SER A O 1
ATOM 558 N N . ALA A 1 73 ? -3.618 -0.621 -10.761 1.00 91.19 73 ALA A N 1
ATOM 559 C CA . ALA A 1 73 ? -3.217 -0.323 -12.131 1.00 91.19 73 ALA A CA 1
ATOM 560 C C . ALA A 1 73 ? -1.879 0.429 -12.171 1.00 91.19 73 ALA A C 1
ATOM 562 O O . ALA A 1 73 ? -1.003 0.079 -12.958 1.00 91.19 73 ALA A O 1
ATOM 563 N N . LEU A 1 74 ? -1.691 1.414 -11.286 1.00 90.19 74 LEU A N 1
ATOM 564 C CA . LEU A 1 74 ? -0.468 2.212 -11.228 1.00 90.19 74 LEU A CA 1
ATOM 565 C C . LEU A 1 74 ? 0.746 1.378 -10.805 1.00 90.19 74 LEU A C 1
ATOM 567 O O . LEU A 1 74 ? 1.799 1.456 -11.435 1.00 90.19 74 LEU A O 1
ATOM 571 N N . ILE A 1 75 ? 0.594 0.554 -9.765 1.00 90.50 75 ILE A N 1
ATOM 572 C CA . ILE A 1 75 ? 1.659 -0.338 -9.298 1.00 90.50 75 ILE A CA 1
ATOM 573 C C . ILE A 1 75 ? 1.931 -1.448 -10.323 1.00 90.50 75 ILE A C 1
ATOM 575 O O . ILE A 1 75 ? 3.093 -1.747 -10.593 1.00 90.50 75 ILE A O 1
ATOM 579 N N . GLY A 1 76 ? 0.892 -2.016 -10.946 1.00 88.19 76 GLY A N 1
ATOM 580 C CA . GLY A 1 76 ? 1.034 -3.019 -12.008 1.00 88.19 76 GLY A CA 1
ATOM 581 C C . GLY A 1 76 ? 1.758 -2.485 -13.249 1.00 88.19 76 GLY A C 1
ATOM 582 O O . GLY A 1 76 ? 2.585 -3.186 -13.827 1.00 88.19 76 GLY A O 1
ATOM 583 N N . ALA A 1 77 ? 1.522 -1.220 -13.604 1.00 87.50 77 ALA A N 1
ATOM 584 C CA . ALA A 1 77 ? 2.244 -0.504 -14.658 1.00 87.50 77 ALA A CA 1
ATOM 585 C C . ALA A 1 77 ? 3.639 0.002 -14.225 1.00 87.50 77 ALA A C 1
ATOM 587 O O . ALA A 1 77 ? 4.309 0.686 -14.994 1.00 87.50 77 ALA A O 1
ATOM 588 N N . GLN A 1 78 ? 4.091 -0.339 -13.011 1.00 88.12 78 GLN A N 1
ATOM 589 C CA . GLN A 1 78 ? 5.389 0.038 -12.437 1.00 88.12 78 GLN A CA 1
ATOM 590 C C . GLN A 1 78 ? 5.609 1.555 -12.295 1.00 88.12 78 GLN A C 1
ATOM 592 O O . GLN A 1 78 ? 6.751 2.025 -12.273 1.00 88.12 78 GLN A O 1
ATOM 597 N N . PHE A 1 79 ? 4.538 2.341 -12.148 1.00 88.56 79 PHE A N 1
ATOM 598 C CA . PHE A 1 79 ? 4.682 3.763 -11.854 1.00 88.56 79 PHE A CA 1
ATOM 599 C C . PHE A 1 79 ? 5.254 3.982 -10.441 1.00 88.56 79 PHE A C 1
ATOM 601 O O . PHE A 1 79 ? 4.851 3.304 -9.490 1.00 88.56 79 PHE A O 1
ATOM 608 N N . PRO A 1 80 ? 6.168 4.953 -10.254 1.00 89.69 80 PRO A N 1
ATOM 609 C CA . PRO A 1 80 ? 6.876 5.165 -8.993 1.00 89.69 80 PRO A CA 1
ATOM 610 C C . PRO A 1 80 ? 6.047 5.922 -7.933 1.00 89.69 80 PRO A C 1
ATOM 612 O O . PRO A 1 80 ? 6.596 6.730 -7.186 1.00 89.69 80 PRO A O 1
ATOM 615 N N . VAL A 1 81 ? 4.747 5.630 -7.793 1.00 88.88 81 VAL A N 1
ATOM 616 C CA . VAL A 1 81 ? 3.814 6.364 -6.908 1.00 88.88 81 VAL A CA 1
ATOM 617 C C . VAL A 1 81 ? 4.337 6.532 -5.475 1.00 88.88 81 VAL A C 1
ATOM 619 O O . VAL A 1 81 ? 4.359 7.663 -4.984 1.00 88.88 81 VAL A O 1
ATOM 622 N N . PRO A 1 82 ? 4.828 5.479 -4.782 1.00 87.31 82 PRO A N 1
ATOM 623 C CA . PRO A 1 82 ? 5.337 5.638 -3.419 1.00 87.31 82 PRO A CA 1
ATOM 624 C C . PRO A 1 82 ? 6.581 6.530 -3.336 1.00 87.31 82 PRO A C 1
ATOM 626 O O . PRO A 1 82 ? 6.800 7.182 -2.319 1.00 87.31 82 PRO A O 1
ATOM 629 N N . ARG A 1 83 ? 7.407 6.562 -4.390 1.00 89.00 83 ARG A N 1
ATOM 630 C CA . ARG A 1 83 ? 8.601 7.411 -4.458 1.00 89.00 83 ARG A CA 1
ATOM 631 C C . ARG A 1 83 ? 8.211 8.867 -4.697 1.00 89.00 83 ARG A C 1
ATOM 633 O O . ARG A 1 83 ? 8.717 9.736 -3.995 1.00 89.00 83 ARG A O 1
ATOM 640 N N . ASP A 1 84 ? 7.296 9.116 -5.625 1.00 90.25 84 ASP A N 1
ATOM 641 C CA . ASP A 1 84 ? 6.862 10.468 -5.986 1.00 90.25 84 ASP A CA 1
ATOM 642 C C . ASP A 1 84 ? 6.123 11.149 -4.824 1.00 90.25 84 ASP A C 1
ATOM 644 O O . ASP A 1 84 ? 6.276 12.347 -4.594 1.00 90.25 84 ASP A O 1
ATOM 648 N N . LEU A 1 85 ? 5.383 10.381 -4.015 1.00 90.38 85 LEU A N 1
ATOM 649 C CA . LEU A 1 85 ? 4.735 10.877 -2.795 1.00 90.38 85 LEU A CA 1
ATOM 650 C C . LEU A 1 85 ? 5.720 11.289 -1.682 1.00 90.38 85 LEU A C 1
ATOM 652 O O . LEU A 1 85 ? 5.306 11.964 -0.740 1.00 90.38 85 LEU A O 1
ATOM 656 N N . ARG A 1 86 ? 7.003 10.911 -1.767 1.00 88.44 86 ARG A N 1
ATOM 657 C CA . ARG A 1 86 ? 8.069 11.337 -0.831 1.00 88.44 86 ARG A CA 1
ATOM 658 C C . ARG A 1 86 ? 8.787 12.608 -1.280 1.00 88.44 86 ARG A C 1
ATOM 660 O O . ARG A 1 86 ? 9.702 13.077 -0.604 1.00 88.44 86 ARG A O 1
ATOM 667 N N . GLU A 1 87 ? 8.438 13.148 -2.443 1.00 88.62 87 GLU A N 1
ATOM 668 C CA . GLU A 1 87 ? 9.043 14.382 -2.928 1.00 88.62 87 GLU A CA 1
ATOM 669 C C . GLU A 1 87 ? 8.690 15.568 -2.026 1.00 88.62 87 GLU A C 1
ATOM 671 O O . GLU A 1 87 ? 7.596 15.655 -1.468 1.00 88.62 87 GLU A O 1
ATOM 676 N N . ALA A 1 88 ? 9.596 16.547 -1.953 1.00 83.19 88 ALA A N 1
ATOM 677 C CA . ALA A 1 88 ? 9.467 17.707 -1.070 1.00 83.19 88 ALA A CA 1
ATOM 678 C C . ALA A 1 88 ? 8.146 18.486 -1.238 1.00 83.19 88 ALA A C 1
ATOM 680 O O . ALA A 1 88 ? 7.659 19.082 -0.277 1.00 83.19 88 ALA A O 1
ATOM 681 N N . LYS A 1 89 ? 7.527 18.444 -2.427 1.00 85.56 89 LYS A N 1
ATOM 682 C CA . LYS A 1 89 ? 6.224 19.071 -2.706 1.00 85.56 89 LYS A CA 1
ATOM 683 C C . LYS A 1 89 ? 5.083 18.512 -1.843 1.00 85.56 89 LYS A C 1
ATOM 685 O O . LYS A 1 89 ? 4.146 19.238 -1.515 1.00 85.56 89 LYS A O 1
ATOM 690 N N . PHE A 1 90 ? 5.187 17.257 -1.406 1.00 87.62 90 PHE A N 1
ATOM 691 C CA . PHE A 1 90 ? 4.208 16.606 -0.535 1.00 87.62 90 PHE A CA 1
ATOM 692 C C . PHE A 1 90 ? 4.538 16.723 0.960 1.00 87.62 90 PHE A C 1
ATOM 694 O O . PHE A 1 90 ? 3.761 16.255 1.798 1.00 87.62 90 PHE A O 1
ATOM 701 N N . ASN A 1 91 ? 5.615 17.425 1.325 1.00 86.81 91 ASN A N 1
ATOM 702 C CA . ASN A 1 91 ? 5.989 17.682 2.724 1.00 86.81 91 ASN A CA 1
ATOM 703 C C . ASN A 1 91 ? 5.220 18.872 3.334 1.00 86.81 91 ASN A C 1
ATOM 705 O O . ASN A 1 91 ? 5.576 19.390 4.392 1.00 86.81 91 ASN A O 1
ATOM 709 N N . THR A 1 92 ? 4.152 19.310 2.668 1.00 88.50 92 THR A N 1
ATOM 710 C CA . THR A 1 92 ? 3.220 20.352 3.114 1.00 88.50 92 THR A CA 1
ATOM 711 C C . THR A 1 92 ? 2.099 19.766 3.981 1.00 88.50 92 THR A C 1
ATOM 713 O O . THR A 1 92 ? 1.864 18.557 3.987 1.00 88.50 92 THR A O 1
ATOM 716 N N . ASP A 1 93 ? 1.348 20.614 4.694 1.00 87.56 93 ASP A N 1
ATOM 717 C CA . ASP A 1 93 ? 0.179 20.178 5.482 1.00 87.56 93 ASP A CA 1
ATOM 718 C C . ASP A 1 93 ? -0.874 19.458 4.609 1.00 87.56 93 ASP A C 1
ATOM 720 O O . ASP A 1 93 ? -1.482 18.478 5.045 1.00 87.56 93 ASP A O 1
ATOM 724 N N . LEU A 1 94 ? -1.072 19.917 3.366 1.00 87.31 94 LEU A N 1
ATOM 725 C CA . LEU A 1 94 ? -1.964 19.280 2.389 1.00 87.31 94 LEU A CA 1
ATOM 726 C C . LEU A 1 94 ? -1.408 17.940 1.893 1.00 87.31 94 LEU A C 1
ATOM 728 O O . LEU A 1 94 ? -2.154 16.965 1.827 1.00 87.31 94 LEU A O 1
ATOM 732 N N . GLY A 1 95 ? -0.106 17.856 1.616 1.00 90.62 95 GLY A N 1
ATOM 733 C CA . GLY A 1 95 ? 0.530 16.607 1.196 1.00 90.62 95 GLY A CA 1
ATOM 734 C C . GLY A 1 95 ? 0.530 15.533 2.290 1.00 90.62 95 GLY A C 1
ATOM 735 O O . GLY A 1 95 ? 0.274 14.362 2.009 1.00 90.62 95 GLY A O 1
ATOM 736 N N . LYS A 1 96 ? 0.720 15.915 3.561 1.00 91.56 96 LYS A N 1
ATOM 737 C CA . LYS A 1 96 ? 0.551 15.005 4.709 1.00 91.56 96 LYS A CA 1
ATOM 738 C C . LYS A 1 96 ? -0.888 14.499 4.826 1.00 91.56 96 LYS A C 1
ATOM 740 O O . LYS A 1 96 ? -1.093 13.301 5.014 1.00 91.56 96 LYS A O 1
ATOM 745 N N . ARG A 1 97 ? -1.880 15.392 4.680 1.00 92.44 97 ARG A N 1
ATOM 746 C CA . ARG A 1 97 ? -3.312 15.031 4.644 1.00 92.44 97 ARG A CA 1
ATOM 747 C C . ARG A 1 97 ? -3.597 14.020 3.540 1.00 92.44 97 ARG A C 1
ATOM 749 O O . ARG A 1 97 ? -4.181 12.983 3.819 1.00 92.44 97 ARG A O 1
ATOM 756 N N . LEU A 1 98 ? -3.127 14.293 2.323 1.00 93.44 98 LEU A N 1
ATOM 757 C CA . LEU A 1 98 ? -3.303 13.411 1.170 1.00 93.44 98 LEU A CA 1
ATOM 758 C C . LEU A 1 98 ? -2.737 12.018 1.440 1.00 93.44 98 LEU A C 1
ATOM 760 O O . LEU A 1 98 ? -3.434 11.032 1.227 1.00 93.44 98 LEU A O 1
ATOM 764 N N . ARG A 1 99 ? -1.505 11.924 1.951 1.00 93.88 99 ARG A N 1
ATOM 765 C CA . ARG A 1 99 ? -0.852 10.635 2.216 1.00 93.88 99 ARG A CA 1
ATOM 766 C C . ARG A 1 99 ? -1.529 9.840 3.333 1.00 93.88 99 ARG A C 1
ATOM 768 O O . ARG A 1 99 ? -1.672 8.629 3.205 1.00 93.88 99 ARG A O 1
ATOM 775 N N . ILE A 1 100 ? -1.997 10.501 4.392 1.00 92.94 100 ILE A N 1
ATOM 776 C CA . ILE A 1 100 ? -2.732 9.828 5.473 1.00 92.94 100 ILE A CA 1
ATOM 777 C C . ILE A 1 100 ? -4.114 9.362 4.997 1.00 92.94 100 ILE A C 1
ATOM 779 O O . ILE A 1 100 ? -4.459 8.201 5.220 1.00 92.94 100 ILE A O 1
ATOM 783 N N . SER A 1 101 ? -4.873 10.208 4.291 1.00 92.06 101 SER A N 1
ATOM 784 C CA . SER A 1 101 ? -6.163 9.818 3.699 1.00 92.06 101 SER A CA 1
ATOM 785 C C . SER A 1 101 ? -5.995 8.690 2.673 1.00 92.06 101 SER A C 1
ATOM 787 O O . SER A 1 101 ? -6.804 7.763 2.623 1.00 92.06 101 SER A O 1
ATOM 789 N N . LEU A 1 102 ? -4.923 8.724 1.872 1.00 94.06 102 LEU A N 1
ATOM 790 C CA . LEU A 1 102 ? -4.580 7.655 0.935 1.00 94.06 102 LEU A CA 1
ATOM 791 C C . LEU A 1 102 ? -4.315 6.349 1.681 1.00 94.06 102 LEU A C 1
ATOM 793 O O . LEU A 1 102 ? -4.916 5.330 1.354 1.00 94.06 102 LEU A O 1
ATOM 797 N N . ALA A 1 103 ? -3.464 6.374 2.707 1.00 92.75 103 ALA A N 1
ATOM 798 C CA . ALA A 1 103 ? -3.167 5.177 3.474 1.00 92.75 103 ALA A CA 1
ATOM 799 C C . ALA A 1 103 ? -4.416 4.587 4.136 1.00 92.75 103 ALA A C 1
ATOM 801 O O . ALA A 1 103 ? -4.621 3.379 4.070 1.00 92.75 103 ALA A O 1
ATOM 802 N N . GLN A 1 104 ? -5.292 5.426 4.698 1.00 91.31 104 GLN A N 1
ATOM 803 C CA . GLN A 1 104 ? -6.567 4.982 5.260 1.00 91.31 104 GLN A CA 1
ATOM 804 C C . GLN A 1 104 ? -7.406 4.207 4.232 1.00 91.31 104 GLN A C 1
ATOM 806 O O . GLN A 1 104 ? -7.976 3.166 4.557 1.00 91.31 104 GLN A O 1
ATOM 811 N N . ARG A 1 105 ? -7.465 4.686 2.984 1.00 91.31 105 ARG A N 1
ATOM 812 C CA . ARG A 1 105 ? -8.184 4.013 1.890 1.00 91.31 105 ARG A CA 1
ATOM 813 C C . ARG A 1 105 ? -7.484 2.730 1.443 1.00 91.31 105 ARG A C 1
ATOM 815 O O . ARG A 1 105 ? -8.154 1.737 1.161 1.00 91.31 105 ARG A O 1
ATOM 822 N N . LEU A 1 106 ? -6.152 2.728 1.419 1.00 92.00 106 LEU A N 1
ATOM 823 C CA . LEU A 1 106 ? -5.357 1.555 1.061 1.00 92.00 106 LEU A CA 1
ATOM 824 C C . LEU A 1 106 ? -5.457 0.432 2.095 1.00 92.00 106 LEU A C 1
ATOM 826 O O . LEU A 1 106 ? -5.367 -0.720 1.701 1.00 92.00 106 LEU A O 1
ATOM 830 N N . LEU A 1 107 ? -5.758 0.700 3.371 1.00 90.00 107 LEU A N 1
ATOM 831 C CA . LEU A 1 107 ? -5.935 -0.359 4.384 1.00 90.00 107 LEU A CA 1
ATOM 832 C C . LEU A 1 107 ? -6.976 -1.428 4.010 1.00 90.00 107 LEU A C 1
ATOM 834 O O . LEU A 1 107 ? -6.934 -2.536 4.541 1.00 90.00 107 LEU A O 1
ATOM 838 N N . ALA A 1 108 ? -7.930 -1.101 3.134 1.00 86.81 108 ALA A N 1
ATOM 839 C CA . ALA A 1 108 ? -8.915 -2.054 2.628 1.00 86.81 108 ALA A CA 1
ATOM 840 C C . ALA A 1 108 ? -8.466 -2.804 1.358 1.00 86.81 108 ALA A C 1
ATOM 842 O O . ALA A 1 108 ? -9.031 -3.853 1.066 1.00 86.81 108 ALA A O 1
ATOM 843 N N . LYS A 1 109 ? -7.497 -2.271 0.600 1.00 88.94 109 LYS A N 1
ATOM 844 C CA . LYS A 1 109 ? -7.088 -2.781 -0.724 1.00 88.94 109 LYS A CA 1
ATOM 845 C C . LYS A 1 109 ? -5.679 -3.390 -0.724 1.00 88.94 109 LYS A C 1
ATOM 847 O O . LYS A 1 109 ? -5.476 -4.446 -1.304 1.00 88.94 109 LYS A O 1
ATOM 852 N N . ASP A 1 110 ? -4.723 -2.721 -0.085 1.00 90.12 110 ASP A N 1
ATOM 853 C CA . ASP A 1 110 ? -3.305 -3.081 -0.006 1.00 90.12 110 ASP A CA 1
ATOM 854 C C . ASP A 1 110 ? -2.717 -2.578 1.327 1.00 90.12 110 ASP A C 1
ATOM 856 O O . ASP A 1 110 ? -2.334 -1.413 1.491 1.00 90.12 110 ASP A O 1
ATOM 860 N N . GLN A 1 111 ? -2.681 -3.482 2.304 1.00 90.31 111 GLN A N 1
ATOM 861 C CA . GLN A 1 111 ? -2.263 -3.199 3.675 1.00 90.31 111 GLN A CA 1
ATOM 862 C C . GLN A 1 111 ? -0.767 -2.863 3.792 1.00 90.31 111 GLN A C 1
ATOM 864 O O . GLN A 1 111 ? -0.390 -2.015 4.606 1.00 90.31 111 GLN A O 1
ATOM 869 N N . ASP A 1 112 ? 0.085 -3.485 2.973 1.00 89.38 112 ASP A N 1
ATOM 870 C CA . ASP A 1 112 ? 1.532 -3.261 3.001 1.00 89.38 112 ASP A CA 1
ATOM 871 C C . ASP A 1 112 ? 1.882 -1.877 2.445 1.00 89.38 112 ASP A C 1
ATOM 873 O O . ASP A 1 112 ? 2.679 -1.142 3.041 1.00 89.38 112 ASP A O 1
ATOM 877 N N . SER A 1 113 ? 1.248 -1.477 1.339 1.00 90.75 113 SER A N 1
ATOM 878 C CA . SER A 1 113 ? 1.396 -0.124 0.796 1.00 90.75 113 SER A CA 1
ATOM 879 C C . SER A 1 113 ? 0.848 0.936 1.748 1.00 90.75 113 SER A C 1
ATOM 881 O O . SER A 1 113 ? 1.504 1.958 1.962 1.00 90.75 113 SER A O 1
ATOM 883 N N . ALA A 1 114 ? -0.305 0.682 2.379 1.00 91.62 114 ALA A N 1
ATOM 884 C CA . ALA A 1 114 ? -0.867 1.572 3.394 1.00 91.62 114 ALA A CA 1
ATOM 885 C C . ALA A 1 114 ? 0.117 1.806 4.550 1.00 91.62 114 ALA A C 1
ATOM 887 O O . ALA A 1 114 ? 0.371 2.951 4.932 1.00 91.62 114 ALA A O 1
ATOM 888 N N . LEU A 1 115 ? 0.714 0.729 5.076 1.00 90.75 115 LEU A N 1
ATOM 889 C CA . LEU A 1 115 ? 1.694 0.813 6.153 1.00 90.75 115 LEU A CA 1
ATOM 890 C C . LEU A 1 115 ? 2.933 1.605 5.726 1.00 90.75 115 LEU A C 1
ATOM 892 O O . LEU A 1 115 ? 3.362 2.484 6.468 1.00 90.75 115 LEU A O 1
ATOM 896 N N . ARG A 1 116 ? 3.485 1.360 4.530 1.00 90.62 116 ARG A N 1
ATOM 897 C CA . ARG A 1 116 ? 4.649 2.114 4.024 1.00 90.62 116 ARG A CA 1
ATOM 898 C C . ARG A 1 116 ? 4.367 3.612 3.934 1.00 90.62 116 ARG A C 1
ATOM 900 O O . ARG A 1 116 ? 5.158 4.398 4.448 1.00 90.62 116 ARG A O 1
ATOM 907 N N . VAL A 1 117 ? 3.227 3.997 3.355 1.00 91.69 117 VAL A N 1
ATOM 908 C CA . VAL A 1 117 ? 2.831 5.410 3.232 1.00 91.69 117 VAL A CA 1
ATOM 909 C C . VAL A 1 117 ? 2.668 6.059 4.613 1.00 91.69 117 VAL A C 1
ATOM 911 O O . VAL A 1 117 ? 3.129 7.182 4.816 1.00 91.69 117 VAL A O 1
ATOM 914 N N . LEU A 1 118 ? 2.074 5.359 5.588 1.00 91.56 118 LEU A N 1
ATOM 915 C CA . LEU A 1 118 ? 1.953 5.867 6.963 1.00 91.56 118 LEU A CA 1
ATOM 916 C C . LEU A 1 118 ? 3.305 6.048 7.642 1.00 91.56 118 LEU A C 1
ATOM 918 O O . LEU A 1 118 ? 3.534 7.079 8.274 1.00 91.56 118 LEU A O 1
ATOM 922 N N . LEU A 1 119 ? 4.194 5.063 7.518 1.00 90.19 119 LEU A N 1
ATOM 923 C CA . LEU A 1 119 ? 5.530 5.134 8.100 1.00 90.19 119 LEU A CA 1
ATOM 924 C C . LEU A 1 119 ? 6.314 6.314 7.523 1.00 90.19 119 LEU A C 1
ATOM 926 O O . LEU A 1 119 ? 6.904 7.067 8.295 1.00 90.19 119 LEU A O 1
ATOM 930 N N . ASP A 1 120 ? 6.259 6.523 6.207 1.00 89.44 120 ASP A N 1
ATOM 931 C CA . ASP A 1 120 ? 6.926 7.647 5.546 1.00 89.44 120 ASP A CA 1
ATOM 932 C C . ASP A 1 120 ? 6.441 8.995 6.105 1.00 89.44 120 ASP A C 1
ATOM 934 O O . ASP A 1 120 ? 7.247 9.825 6.532 1.00 89.44 120 ASP A O 1
ATOM 938 N N . VAL A 1 121 ? 5.121 9.187 6.211 1.00 91.38 121 VAL A N 1
ATOM 939 C CA . VAL A 1 121 ? 4.550 10.422 6.771 1.00 91.38 121 VAL A CA 1
ATOM 940 C C . VAL A 1 121 ? 4.933 10.604 8.242 1.00 91.38 121 VAL A C 1
ATOM 942 O O . VAL A 1 121 ? 5.315 11.702 8.646 1.00 91.38 121 VAL A O 1
ATOM 945 N N . CYS A 1 122 ? 4.863 9.551 9.061 1.00 89.19 122 CYS A N 1
ATOM 946 C CA . CYS A 1 122 ? 5.229 9.637 10.476 1.00 89.19 122 CYS A CA 1
ATOM 947 C C . CYS A 1 122 ? 6.714 9.963 10.682 1.00 89.19 122 CYS A C 1
ATOM 949 O O . CYS A 1 122 ? 7.054 10.694 11.611 1.00 89.19 122 CYS A O 1
ATOM 951 N N . MET A 1 123 ? 7.602 9.472 9.815 1.00 87.00 123 MET A N 1
ATOM 952 C CA . MET A 1 123 ? 9.025 9.814 9.861 1.00 87.00 123 MET A CA 1
ATOM 953 C C . MET A 1 123 ? 9.267 11.303 9.588 1.00 87.00 123 MET A C 1
ATOM 955 O O . MET A 1 123 ? 10.101 11.918 10.253 1.00 87.00 123 MET A O 1
ATOM 959 N N . GLU A 1 124 ? 8.511 11.897 8.666 1.00 86.06 124 GLU A N 1
ATOM 960 C CA . GLU A 1 124 ? 8.596 13.324 8.328 1.00 86.06 124 GLU A CA 1
ATOM 961 C C . GLU A 1 124 ? 7.909 14.243 9.347 1.00 86.06 124 GLU A C 1
ATOM 963 O O . GLU A 1 124 ? 8.242 15.423 9.459 1.00 86.06 124 GLU A O 1
ATOM 968 N N . MET A 1 125 ? 6.950 13.721 10.115 1.00 85.56 125 MET A N 1
ATOM 969 C CA . MET A 1 125 ? 6.260 14.469 11.170 1.00 85.56 125 MET A CA 1
ATOM 970 C C . MET A 1 125 ? 7.142 14.770 12.389 1.00 85.56 125 MET A C 1
ATOM 972 O O . MET A 1 125 ? 6.723 15.549 13.247 1.00 85.56 125 MET A O 1
ATOM 976 N N . LYS A 1 126 ? 8.354 14.203 12.481 1.00 73.56 126 LYS A N 1
ATOM 977 C CA . LYS A 1 126 ? 9.306 14.509 13.556 1.00 73.56 126 LYS A CA 1
ATOM 978 C C . LYS A 1 126 ? 9.923 15.903 13.371 1.00 73.56 126 LYS A C 1
ATOM 980 O O . LYS A 1 126 ? 10.758 16.089 12.486 1.00 73.56 126 LYS A O 1
ATOM 985 N N . PRO A 1 127 ? 9.604 16.892 14.225 1.00 65.44 127 PRO A N 1
ATOM 986 C CA . PRO A 1 127 ? 10.309 18.167 14.193 1.00 65.44 127 PRO A CA 1
ATOM 987 C C . PRO A 1 127 ? 11.761 17.979 14.658 1.00 65.44 127 PRO A C 1
ATOM 989 O O . PRO A 1 127 ? 12.017 17.311 15.656 1.00 65.44 127 PRO A O 1
ATOM 992 N N . ALA A 1 128 ? 12.712 18.654 14.005 1.00 59.75 128 ALA A N 1
ATOM 993 C CA . ALA A 1 128 ? 14.160 18.521 14.244 1.00 59.75 128 ALA A CA 1
ATOM 994 C C . ALA A 1 128 ? 14.635 18.723 15.704 1.00 59.75 128 ALA A C 1
ATOM 996 O O . ALA A 1 128 ? 15.784 18.436 16.021 1.00 59.75 128 ALA A O 1
ATOM 997 N N . LYS A 1 129 ? 13.778 19.243 16.596 1.00 60.56 129 LYS A N 1
ATOM 998 C CA . LYS A 1 129 ? 14.105 19.570 17.994 1.00 60.56 129 LYS A CA 1
ATOM 999 C C . LYS A 1 129 ? 13.198 18.913 19.041 1.00 60.56 129 LYS A C 1
ATOM 1001 O O . LYS A 1 129 ? 13.449 19.110 20.225 1.00 60.56 129 LYS A O 1
ATOM 1006 N N . LYS A 1 130 ? 12.131 18.193 18.661 1.00 70.12 130 LYS A N 1
ATOM 1007 C CA . LYS A 1 130 ? 11.203 17.583 19.635 1.00 70.12 130 LYS A CA 1
ATOM 1008 C C . LYS A 1 130 ? 10.920 16.117 19.305 1.00 70.12 130 LYS A C 1
ATOM 1010 O O . LYS A 1 130 ? 10.778 15.780 18.134 1.00 70.12 130 LYS A O 1
ATOM 1015 N N . PRO A 1 131 ? 10.774 15.252 20.324 1.00 72.12 131 PRO A N 1
ATOM 1016 C CA . PRO A 1 131 ? 10.492 13.835 20.113 1.00 72.12 131 PRO A CA 1
ATOM 1017 C C . PRO A 1 131 ? 9.041 13.554 19.679 1.00 72.12 131 PRO A C 1
ATOM 1019 O O . PRO A 1 131 ? 8.741 12.429 19.286 1.00 72.12 131 PRO A O 1
ATOM 1022 N N . ILE A 1 132 ? 8.150 14.553 19.745 1.00 80.94 132 ILE A N 1
ATOM 1023 C CA . ILE A 1 132 ? 6.709 14.424 19.487 1.00 80.94 132 ILE A CA 1
ATOM 1024 C C . ILE A 1 132 ? 6.304 15.324 18.306 1.00 80.94 132 ILE A C 1
ATOM 1026 O O . ILE A 1 132 ? 6.801 16.456 18.223 1.00 80.94 132 ILE A O 1
ATOM 1030 N N . PRO A 1 133 ? 5.397 14.861 17.421 1.00 85.06 133 PRO A N 1
ATOM 1031 C CA . PRO A 1 133 ? 4.823 15.670 16.348 1.00 85.06 133 PRO A CA 1
ATOM 1032 C C . PRO A 1 133 ? 4.155 16.953 16.830 1.00 85.06 133 PRO A C 1
ATOM 1034 O O . PRO A 1 133 ? 3.806 17.116 18.003 1.00 85.06 133 PRO A O 1
ATOM 1037 N N . THR A 1 134 ? 3.919 17.879 15.902 1.00 88.12 134 THR A N 1
ATOM 1038 C CA . THR A 1 134 ? 3.169 19.089 16.236 1.00 88.12 134 THR A CA 1
ATOM 1039 C C . THR A 1 134 ? 1.713 18.751 16.565 1.00 88.12 134 THR A C 1
ATOM 1041 O O . THR A 1 134 ? 1.149 17.781 16.068 1.00 88.12 134 THR A O 1
ATOM 1044 N N . SER A 1 135 ? 1.048 19.601 17.352 1.00 86.44 135 SER A N 1
ATOM 1045 C CA . SER A 1 135 ? -0.379 19.407 17.660 1.00 86.44 135 SER A CA 1
ATOM 1046 C C . SER A 1 135 ? -1.290 19.345 16.423 1.00 86.44 135 SER A C 1
ATOM 1048 O O . SER A 1 135 ? -2.353 18.742 16.490 1.00 86.44 135 SER A O 1
ATOM 1050 N N . LYS A 1 136 ? -0.889 19.962 15.300 1.00 87.38 136 LYS A N 1
ATOM 1051 C CA . LYS A 1 136 ? -1.621 19.869 14.028 1.00 87.38 136 LYS A CA 1
ATOM 1052 C C . LYS A 1 136 ? -1.460 18.486 13.390 1.00 87.38 136 LYS A C 1
ATOM 1054 O O . LYS A 1 136 ? -2.437 17.944 12.890 1.00 87.38 136 LYS A O 1
ATOM 1059 N N . ASP A 1 137 ? -0.252 17.925 13.433 1.00 89.38 137 ASP A N 1
ATOM 1060 C CA . ASP A 1 137 ? 0.035 16.581 12.917 1.00 89.38 137 ASP A CA 1
ATOM 1061 C C . ASP A 1 137 ? -0.665 15.501 13.760 1.00 89.38 137 ASP A C 1
ATOM 1063 O O . ASP A 1 137 ? -1.235 14.560 13.215 1.00 89.38 137 ASP A O 1
ATOM 1067 N N . LEU A 1 138 ? -0.687 15.659 15.090 1.00 89.56 138 LEU A N 1
ATOM 1068 C CA . LEU A 1 138 ? -1.416 14.748 15.981 1.00 89.56 138 LEU A CA 1
ATOM 1069 C C . LEU A 1 138 ? -2.925 14.775 15.719 1.00 89.56 138 LEU A C 1
ATOM 1071 O O . LEU A 1 138 ? -3.551 13.720 15.683 1.00 89.56 138 LEU A O 1
ATOM 1075 N N . GLU A 1 139 ? -3.500 15.958 15.482 1.00 89.06 139 GLU A N 1
ATOM 1076 C CA . GLU A 1 139 ? -4.917 16.077 15.124 1.00 89.06 139 GLU A CA 1
ATOM 1077 C C . GLU A 1 139 ? -5.231 15.398 13.791 1.00 89.06 139 GLU A C 1
ATOM 1079 O O . GLU A 1 139 ? -6.273 14.763 13.632 1.00 89.06 139 GLU A O 1
ATOM 1084 N N . LEU A 1 140 ? -4.312 15.498 12.833 1.00 89.31 140 LEU A N 1
ATOM 1085 C CA . LEU A 1 140 ? -4.454 14.834 11.549 1.00 89.31 140 LEU A CA 1
ATOM 1086 C C . LEU A 1 140 ? -4.490 13.308 11.707 1.00 89.31 140 LEU A C 1
ATOM 1088 O O . LEU A 1 140 ? -5.386 12.656 11.179 1.00 89.31 140 LEU A O 1
ATOM 1092 N N . LEU A 1 141 ? -3.551 12.744 12.473 1.00 90.31 141 LEU A N 1
ATOM 1093 C CA . LEU A 1 141 ? -3.528 11.308 12.768 1.00 90.31 141 LEU A CA 1
ATOM 1094 C C . LEU A 1 141 ? -4.781 10.875 13.532 1.00 90.31 141 LEU A C 1
ATOM 1096 O O . LEU A 1 141 ? -5.365 9.835 13.237 1.00 90.31 141 LEU A O 1
ATOM 1100 N N . ARG A 1 142 ? -5.223 11.689 14.492 1.00 89.69 142 ARG A N 1
ATOM 1101 C CA . ARG A 1 142 ? -6.420 11.423 15.285 1.00 89.69 142 ARG A CA 1
ATOM 1102 C C . ARG A 1 142 ? -7.676 11.345 14.419 1.00 89.69 142 ARG A C 1
ATOM 1104 O O . ARG A 1 142 ? -8.376 10.336 14.462 1.00 89.69 142 ARG A O 1
ATOM 1111 N N . THR A 1 143 ? -7.942 12.384 13.636 1.00 87.88 143 THR A N 1
ATOM 1112 C CA . THR A 1 143 ? -9.158 12.498 12.814 1.00 87.88 143 THR A CA 1
ATOM 1113 C C . THR A 1 143 ? -9.199 11.464 11.689 1.00 87.88 143 THR A C 1
ATOM 1115 O O . THR A 1 143 ? -10.253 10.896 11.420 1.00 87.88 143 THR A O 1
ATOM 1118 N N . ALA A 1 144 ? -8.057 11.160 11.067 1.00 85.19 144 ALA A N 1
ATOM 1119 C CA . ALA A 1 144 ? -8.012 10.232 9.940 1.00 85.19 144 ALA A CA 1
ATOM 1120 C C . ALA A 1 144 ? -7.893 8.750 10.342 1.00 85.19 144 ALA A C 1
ATOM 1122 O O . ALA A 1 144 ? -8.424 7.883 9.651 1.00 85.19 144 ALA A O 1
ATOM 1123 N N . LEU A 1 145 ? -7.205 8.421 11.444 1.00 85.81 145 LEU A N 1
ATOM 1124 C CA . LEU A 1 145 ? -6.910 7.021 11.800 1.00 85.81 145 LEU A CA 1
ATOM 1125 C C . LEU A 1 145 ? -7.648 6.523 13.044 1.00 85.81 145 LEU A C 1
ATOM 1127 O O . LEU A 1 145 ? -7.961 5.334 13.113 1.00 85.81 145 LEU A O 1
ATOM 1131 N N . LEU A 1 146 ? -7.919 7.392 14.025 1.00 86.25 146 LEU A N 1
ATOM 1132 C CA . LEU A 1 146 ? -8.466 6.983 15.325 1.00 86.25 146 LEU A CA 1
ATOM 1133 C C . LEU A 1 146 ? -9.986 7.174 15.401 1.00 86.25 146 LEU A C 1
ATOM 1135 O O . LEU A 1 146 ? -10.703 6.257 15.800 1.00 86.25 146 LEU A O 1
ATOM 1139 N N . GLU A 1 147 ? -10.486 8.342 14.994 1.00 83.38 147 GLU A N 1
ATOM 1140 C CA . GLU A 1 147 ? -11.913 8.693 15.053 1.00 83.38 147 GLU A CA 1
ATOM 1141 C C . GLU A 1 147 ? -12.848 7.832 14.185 1.00 83.38 147 GLU A C 1
ATOM 1143 O O . GLU A 1 147 ? -13.990 7.639 14.606 1.00 83.38 147 GLU A O 1
ATOM 1148 N N . PRO A 1 148 ? -12.408 7.198 13.077 1.00 73.69 148 PRO A N 1
ATOM 1149 C CA . PRO A 1 148 ? -13.169 6.154 12.377 1.00 73.69 148 PRO A CA 1
ATOM 1150 C C . PRO A 1 148 ? -13.371 4.848 13.184 1.00 73.69 148 PRO A C 1
ATOM 1152 O O . PRO A 1 148 ? -13.400 3.754 12.627 1.00 73.69 148 PRO A O 1
ATOM 1155 N N . SER A 1 149 ? -13.527 4.942 14.509 1.00 60.41 149 SER A N 1
ATOM 1156 C CA . SER A 1 149 ? -13.733 3.847 15.470 1.00 60.41 149 SER A CA 1
ATOM 1157 C C . SER A 1 149 ? -12.561 2.866 15.614 1.00 60.41 149 SER A C 1
ATOM 1159 O O . SER A 1 149 ? -12.764 1.723 16.012 1.00 60.41 149 SER A O 1
ATOM 1161 N N . GLY A 1 150 ? -11.331 3.273 15.283 1.00 60.31 150 GLY A N 1
ATOM 1162 C CA . GLY A 1 150 ? -10.132 2.434 15.438 1.00 60.31 150 GLY A CA 1
ATOM 1163 C C . GLY A 1 150 ? -10.083 1.166 14.567 1.00 60.31 150 GLY A C 1
ATOM 1164 O O . GLY A 1 150 ? -9.110 0.418 14.656 1.00 60.31 150 GLY A O 1
ATOM 1165 N N . GLN A 1 151 ? -11.070 0.931 13.688 1.00 68.12 151 GLN A N 1
ATOM 1166 C CA . GLN A 1 151 ? -11.111 -0.232 12.785 1.00 68.12 151 GLN A CA 1
ATOM 1167 C C . GLN A 1 151 ? -9.895 -0.285 11.849 1.00 68.12 151 GLN A C 1
ATOM 1169 O O . GLN A 1 151 ? -9.437 -1.359 11.463 1.00 68.12 151 GLN A O 1
ATOM 1174 N N . SER A 1 152 ? -9.347 0.885 11.522 1.00 72.25 152 SER A N 1
ATOM 1175 C CA . SER A 1 152 ? -8.164 1.058 10.682 1.00 72.25 152 SER A CA 1
ATOM 1176 C C . SER A 1 152 ? -6.896 0.458 11.303 1.00 72.25 152 SER A C 1
ATOM 1178 O O . SER A 1 152 ? -6.055 -0.073 10.584 1.00 72.25 152 SER A O 1
ATOM 1180 N N . LEU A 1 153 ? -6.752 0.501 12.633 1.00 78.38 153 LEU A N 1
ATOM 1181 C CA . LEU A 1 153 ? -5.519 0.080 13.309 1.00 78.38 153 LEU A CA 1
ATOM 1182 C C . LEU A 1 153 ? -5.331 -1.440 13.307 1.00 78.38 153 LEU A C 1
ATOM 1184 O O . LEU A 1 153 ? -4.210 -1.923 13.155 1.00 78.38 153 LEU A O 1
ATOM 1188 N N . GLY A 1 154 ? -6.426 -2.197 13.435 1.00 75.69 154 GLY A N 1
ATOM 1189 C CA . GLY A 1 154 ? -6.392 -3.663 13.426 1.00 75.69 154 GLY A CA 1
ATOM 1190 C C . GLY A 1 154 ? -5.999 -4.273 12.076 1.00 75.69 154 GLY A C 1
ATOM 1191 O O . GLY A 1 154 ? -5.630 -5.438 12.028 1.00 75.69 154 GLY A O 1
ATOM 1192 N N . ARG A 1 155 ? -6.050 -3.493 10.987 1.00 80.44 155 ARG A N 1
ATOM 1193 C CA . ARG A 1 155 ? -5.707 -3.930 9.620 1.00 80.44 155 ARG A CA 1
ATOM 1194 C C . ARG A 1 155 ? -4.247 -3.671 9.236 1.00 80.44 155 ARG A C 1
ATOM 1196 O O . ARG A 1 155 ? -3.869 -3.921 8.098 1.00 80.44 155 ARG A O 1
ATOM 1203 N N . LEU A 1 156 ? -3.436 -3.122 10.142 1.00 82.38 156 LEU A N 1
ATOM 1204 C CA . LEU A 1 156 ? -2.035 -2.813 9.859 1.00 82.38 156 LEU A CA 1
ATOM 1205 C C . LEU A 1 156 ? -1.165 -4.083 9.971 1.00 82.38 156 LEU A C 1
ATOM 1207 O O . LEU A 1 156 ? -1.146 -4.703 11.036 1.00 82.38 156 LEU A O 1
ATOM 1211 N N . PRO A 1 157 ? -0.380 -4.444 8.937 1.00 81.88 157 PRO A N 1
ATOM 1212 C CA . PRO A 1 157 ? 0.445 -5.651 8.913 1.00 81.88 157 PRO A CA 1
ATOM 1213 C C . PRO A 1 157 ? 1.774 -5.420 9.653 1.00 81.88 157 PRO A C 1
ATOM 1215 O O . PRO A 1 157 ? 2.864 -5.439 9.083 1.00 81.88 157 PRO A O 1
ATOM 1218 N N . LEU A 1 158 ? 1.696 -5.174 10.964 1.00 78.88 158 LEU A N 1
ATOM 1219 C CA . LEU A 1 158 ? 2.850 -4.776 11.783 1.00 78.88 158 LEU A CA 1
ATOM 1220 C C . LEU A 1 158 ? 3.916 -5.872 11.944 1.00 78.88 158 LEU A C 1
ATOM 1222 O O . LEU A 1 158 ? 5.046 -5.560 12.314 1.00 78.88 158 LEU A O 1
ATOM 1226 N N . ALA A 1 159 ? 3.580 -7.134 11.661 1.00 70.81 159 ALA A N 1
ATOM 1227 C CA . ALA A 1 159 ? 4.500 -8.267 11.771 1.00 70.81 159 ALA A CA 1
ATOM 1228 C C . ALA A 1 159 ? 5.691 -8.175 10.798 1.00 70.81 159 ALA A C 1
ATOM 1230 O O . ALA A 1 159 ? 6.772 -8.674 11.105 1.00 70.81 159 ALA A O 1
ATOM 1231 N N . ASN A 1 160 ? 5.510 -7.501 9.656 1.00 67.25 160 ASN A N 1
ATOM 1232 C CA . ASN A 1 160 ? 6.483 -7.478 8.561 1.00 67.25 160 ASN A CA 1
ATOM 1233 C C . ASN A 1 160 ? 7.348 -6.204 8.525 1.00 67.25 160 ASN A C 1
ATOM 1235 O O . ASN A 1 160 ? 8.266 -6.104 7.712 1.00 67.25 160 ASN A O 1
ATOM 1239 N N . ALA A 1 161 ? 7.067 -5.212 9.374 1.00 69.31 161 ALA A N 1
ATOM 1240 C CA . ALA A 1 161 ? 7.749 -3.920 9.342 1.00 69.31 161 ALA A CA 1
ATOM 1241 C C . ALA A 1 161 ? 8.962 -3.851 10.285 1.00 69.31 161 ALA A C 1
ATOM 1243 O O . ALA A 1 161 ? 9.021 -4.501 11.331 1.00 69.31 161 ALA A O 1
ATOM 1244 N N . MET A 1 162 ? 9.942 -3.007 9.937 1.00 72.19 162 MET A N 1
ATOM 1245 C CA . MET A 1 162 ? 11.110 -2.773 10.788 1.00 72.19 162 MET A CA 1
ATOM 1246 C C . MET A 1 162 ? 10.685 -2.200 12.145 1.00 72.19 162 MET A C 1
ATOM 1248 O O . MET A 1 162 ? 10.024 -1.163 12.223 1.00 72.19 162 MET A O 1
ATOM 1252 N N . GLY A 1 163 ? 11.122 -2.839 13.233 1.00 74.25 163 GLY A N 1
ATOM 1253 C CA . GLY A 1 163 ? 10.659 -2.500 14.583 1.00 74.25 163 GLY A CA 1
ATOM 1254 C C . GLY A 1 163 ? 10.923 -1.054 15.028 1.00 74.25 163 GLY A C 1
ATOM 1255 O O . GLY A 1 163 ? 10.175 -0.528 15.846 1.00 74.25 163 GLY A O 1
ATOM 1256 N N . SER A 1 164 ? 11.937 -0.379 14.476 1.00 78.50 164 SER A N 1
ATOM 1257 C CA . SER A 1 164 ? 12.207 1.041 14.751 1.00 78.50 164 SER A CA 1
ATOM 1258 C C . SER A 1 164 ? 11.212 1.997 14.083 1.00 78.50 164 SER A C 1
ATOM 1260 O O . SER A 1 164 ? 10.969 3.079 14.605 1.00 78.50 164 SER A O 1
ATOM 1262 N N . GLN A 1 165 ? 10.632 1.622 12.943 1.00 81.38 165 GLN A N 1
ATOM 1263 C CA . GLN A 1 165 ? 9.629 2.429 12.244 1.00 81.38 165 GLN A CA 1
ATOM 1264 C C . GLN A 1 165 ? 8.250 2.230 12.877 1.00 81.38 165 GLN A C 1
ATOM 1266 O O . GLN A 1 165 ? 7.534 3.198 13.131 1.00 81.38 165 GLN A O 1
ATOM 1271 N N . VAL A 1 166 ? 7.923 0.981 13.224 1.00 83.25 166 VAL A N 1
ATOM 1272 C CA . VAL A 1 166 ? 6.690 0.644 13.949 1.00 83.25 166 VAL A CA 1
ATOM 1273 C C . VAL A 1 166 ? 6.635 1.371 15.290 1.00 83.25 166 VAL A C 1
ATOM 1275 O O . VAL A 1 166 ? 5.608 1.953 15.616 1.00 83.25 166 VAL A O 1
ATOM 1278 N N . SER A 1 167 ? 7.743 1.439 16.035 1.00 83.25 167 SER A N 1
ATOM 1279 C CA . SER A 1 167 ? 7.766 2.149 17.319 1.00 83.25 167 SER A CA 1
ATOM 1280 C C . SER A 1 167 ? 7.472 3.649 17.187 1.00 83.25 167 SER A C 1
ATOM 1282 O O . SER A 1 167 ? 6.814 4.220 18.057 1.00 83.25 167 SER A O 1
ATOM 1284 N N . ILE A 1 168 ? 7.899 4.285 16.089 1.00 85.94 168 ILE A N 1
ATOM 1285 C CA . ILE A 1 168 ? 7.613 5.697 15.802 1.00 85.94 168 ILE A CA 1
ATOM 1286 C C . ILE A 1 168 ? 6.124 5.886 15.531 1.00 85.94 168 ILE A C 1
ATOM 1288 O O . ILE A 1 168 ? 5.505 6.738 16.168 1.00 85.94 168 ILE A O 1
ATOM 1292 N N . LEU A 1 169 ? 5.545 5.063 14.654 1.00 88.31 169 LEU A N 1
ATOM 1293 C CA . LEU A 1 169 ? 4.111 5.078 14.372 1.00 88.31 169 LEU A CA 1
ATOM 1294 C C . LEU A 1 169 ? 3.295 4.878 15.654 1.00 88.31 169 LEU A C 1
ATOM 1296 O O . LEU A 1 169 ? 2.419 5.686 15.958 1.00 88.31 169 LEU A O 1
ATOM 1300 N N . THR A 1 170 ? 3.625 3.861 16.454 1.00 87.50 170 THR A N 1
ATOM 1301 C CA . THR A 1 170 ? 2.923 3.581 17.709 1.00 87.50 170 THR A CA 1
ATOM 1302 C C . THR A 1 170 ? 3.038 4.742 18.696 1.00 87.50 170 THR A C 1
ATOM 1304 O O . THR A 1 170 ? 2.036 5.139 19.289 1.00 87.50 170 THR A O 1
ATOM 1307 N N . ALA A 1 171 ? 4.217 5.356 18.830 1.00 87.38 171 ALA A N 1
ATOM 1308 C CA . ALA A 1 171 ? 4.400 6.532 19.679 1.00 87.38 171 ALA A CA 1
ATOM 1309 C C . ALA A 1 171 ? 3.570 7.737 19.200 1.00 87.38 171 ALA A C 1
ATOM 1311 O O . ALA A 1 171 ? 3.003 8.455 20.022 1.00 87.38 171 ALA A O 1
ATOM 1312 N N . HIS A 1 172 ? 3.470 7.955 17.884 1.00 89.88 172 HIS A N 1
ATOM 1313 C CA . HIS A 1 172 ? 2.692 9.059 17.309 1.00 89.88 172 HIS A CA 1
ATOM 1314 C C . HIS A 1 172 ? 1.187 8.844 17.493 1.00 89.88 172 HIS A C 1
ATOM 1316 O O . HIS A 1 172 ? 0.469 9.792 17.804 1.00 89.88 172 HIS A O 1
ATOM 1322 N N . LEU A 1 173 ? 0.710 7.604 17.370 1.00 90.19 173 LEU A N 1
ATOM 1323 C CA . LEU A 1 173 ? -0.696 7.264 17.594 1.00 90.19 173 LEU A CA 1
ATOM 1324 C C . LEU A 1 173 ? -1.083 7.320 19.076 1.00 90.19 173 LEU A C 1
ATOM 1326 O O . LEU A 1 173 ? -2.147 7.842 19.399 1.00 90.19 173 LEU A O 1
ATOM 1330 N N . LEU A 1 174 ? -0.207 6.879 19.987 1.00 90.06 174 LEU A N 1
ATOM 1331 C CA . LEU A 1 174 ? -0.396 7.092 21.426 1.00 90.06 174 LEU A CA 1
ATOM 1332 C C . LEU A 1 174 ? -0.425 8.591 21.756 1.00 90.06 174 LEU A C 1
ATOM 1334 O O . LEU A 1 174 ? -1.318 9.057 22.460 1.00 90.06 174 LEU A O 1
ATOM 1338 N N . ALA A 1 175 ? 0.494 9.379 21.193 1.00 90.00 175 ALA A N 1
ATOM 1339 C CA . ALA A 1 175 ? 0.465 10.829 21.341 1.00 90.00 175 ALA A CA 1
ATOM 1340 C C . ALA A 1 175 ? -0.857 11.426 20.829 1.00 90.00 175 ALA A C 1
ATOM 1342 O O . ALA A 1 175 ? -1.483 12.195 21.548 1.00 90.00 175 ALA A O 1
ATOM 1343 N N . ALA A 1 176 ? -1.332 11.032 19.646 1.00 90.12 176 ALA A N 1
ATOM 1344 C CA . ALA A 1 176 ? -2.588 11.524 19.075 1.00 90.12 176 ALA A CA 1
ATOM 1345 C C . ALA A 1 176 ? -3.832 11.122 19.893 1.00 90.12 176 ALA A C 1
ATOM 1347 O O . ALA A 1 176 ? -4.829 11.845 19.906 1.00 90.12 176 ALA A O 1
ATOM 1348 N N . ALA A 1 177 ? -3.776 9.990 20.598 1.00 90.25 177 ALA A N 1
ATOM 1349 C CA . ALA A 1 177 ? -4.878 9.501 21.419 1.00 90.25 177 ALA A CA 1
ATOM 1350 C C . ALA A 1 177 ? -5.013 10.227 22.769 1.00 90.25 177 ALA A C 1
ATOM 1352 O O . ALA A 1 177 ? -6.131 10.416 23.264 1.00 90.25 177 ALA A O 1
ATOM 1353 N N . PHE A 1 178 ? -3.882 10.617 23.368 1.00 90.00 178 PHE A N 1
ATOM 1354 C CA . PHE A 1 178 ? -3.824 11.116 24.745 1.00 90.00 178 PHE A CA 1
ATOM 1355 C C . PHE A 1 178 ? -3.449 12.602 24.849 1.00 90.00 178 PHE A C 1
ATOM 1357 O O . PHE A 1 178 ? -3.990 13.306 25.705 1.00 90.00 178 PHE A O 1
ATOM 1364 N N . LEU A 1 179 ? -2.596 13.123 23.961 1.00 86.81 179 LEU A N 1
ATOM 1365 C CA . LEU A 1 179 ? -2.237 14.542 23.915 1.00 86.81 179 LEU A CA 1
ATOM 1366 C C . LEU A 1 179 ? -3.262 15.309 23.076 1.00 86.81 179 LEU A C 1
ATOM 1368 O O . LEU A 1 179 ? -3.219 15.309 21.849 1.00 86.81 179 LEU A O 1
ATOM 1372 N N . HIS A 1 180 ? -4.176 15.998 23.751 1.00 79.75 180 HIS A N 1
ATOM 1373 C CA . HIS A 1 180 ? -5.187 16.845 23.124 1.00 79.75 180 HIS A CA 1
ATOM 1374 C C . HIS A 1 180 ? -5.097 18.274 23.661 1.00 79.75 180 HIS A C 1
ATOM 1376 O O . HIS A 1 180 ? -4.671 18.516 24.794 1.00 79.75 180 HIS A O 1
ATOM 1382 N N . LYS A 1 181 ? -5.485 19.254 22.840 1.00 78.75 181 LYS A N 1
ATOM 1383 C CA . LYS A 1 181 ? -5.604 20.641 23.309 1.00 78.75 181 LYS A CA 1
ATOM 1384 C C . LYS A 1 181 ? -6.786 20.754 24.268 1.00 78.75 181 LYS A C 1
ATOM 1386 O O . LYS A 1 181 ? -7.776 20.053 24.106 1.00 78.75 181 LYS A O 1
ATOM 1391 N N . LYS A 1 182 ? -6.747 21.726 25.188 1.00 70.81 182 LYS A N 1
ATOM 1392 C CA . LYS A 1 182 ? -7.881 22.036 26.087 1.00 70.81 182 LYS A CA 1
ATOM 1393 C C . LYS A 1 182 ? -9.206 22.284 25.345 1.00 70.81 182 LYS A C 1
ATOM 1395 O O . LYS A 1 182 ? -10.266 22.106 25.923 1.00 70.81 182 LYS A O 1
ATOM 1400 N N . SER A 1 183 ? -9.141 22.708 24.082 1.00 70.75 183 SER A N 1
ATOM 1401 C CA . SER A 1 183 ? -10.300 22.959 23.219 1.00 70.75 183 SER A CA 1
ATOM 1402 C C . SER A 1 183 ? -10.856 21.709 22.526 1.00 70.75 183 SER A C 1
ATOM 1404 O O . SER A 1 183 ? -11.875 21.802 21.852 1.00 70.75 183 SER A O 1
ATOM 1406 N N . GLN A 1 184 ? -10.177 20.565 22.617 1.00 78.69 184 GLN A N 1
ATOM 1407 C CA . GLN A 1 184 ? -10.567 19.320 21.961 1.00 78.69 184 GLN A CA 1
ATOM 1408 C C . GLN A 1 184 ? -11.134 18.350 22.986 1.00 78.69 184 GLN A C 1
ATOM 1410 O O . GLN A 1 184 ? -10.584 18.182 24.073 1.00 78.69 184 GLN A O 1
ATOM 1415 N N . LYS A 1 185 ? -12.222 17.668 22.624 1.00 83.06 185 LYS A N 1
ATOM 1416 C CA . LYS A 1 185 ? -12.783 16.616 23.468 1.00 83.06 185 LYS A CA 1
ATOM 1417 C C . LYS A 1 185 ? -11.790 15.443 23.530 1.00 83.06 185 LYS A C 1
ATOM 1419 O O . LYS A 1 185 ? -11.270 15.058 22.480 1.00 83.06 185 LYS A O 1
ATOM 1424 N N . PRO A 1 186 ? -11.506 14.847 24.696 1.00 85.75 186 PRO A N 1
ATOM 1425 C CA . PRO A 1 186 ? -10.737 13.605 24.753 1.00 85.75 186 PRO A CA 1
ATOM 1426 C C . PRO A 1 186 ? -11.444 12.493 23.960 1.00 85.75 186 PRO A C 1
ATOM 1428 O O . PRO A 1 186 ? -12.670 12.506 23.819 1.00 85.75 186 PRO A O 1
ATOM 1431 N N . LEU A 1 187 ? -10.673 11.546 23.413 1.00 87.31 187 LEU A N 1
ATOM 1432 C CA . LEU A 1 187 ? -11.258 10.349 22.799 1.00 87.31 187 LEU A CA 1
ATOM 1433 C C . LEU A 1 187 ? -12.017 9.532 23.863 1.00 87.31 187 LEU A C 1
ATOM 1435 O O . LEU A 1 187 ? -11.617 9.549 25.029 1.00 87.31 187 LEU A O 1
ATOM 1439 N N . PRO A 1 188 ? -13.084 8.801 23.490 1.00 88.75 188 PRO A N 1
ATOM 1440 C CA . PRO A 1 188 ? -13.800 7.940 24.426 1.00 88.75 188 PRO A CA 1
ATOM 1441 C C . PRO A 1 188 ? -12.868 6.909 25.092 1.00 88.75 188 PRO A C 1
ATOM 1443 O O . PRO A 1 188 ? -12.003 6.361 24.397 1.00 88.75 188 PRO A O 1
ATOM 1446 N N . PRO A 1 189 ? -13.065 6.571 26.384 1.00 88.25 189 PRO A N 1
ATOM 1447 C CA . PRO A 1 189 ? -12.241 5.588 27.099 1.00 88.25 189 PRO A CA 1
ATOM 1448 C C . PRO A 1 189 ? -12.115 4.244 26.372 1.00 88.25 189 PRO A C 1
ATOM 1450 O O . PRO A 1 189 ? -11.030 3.674 26.306 1.00 88.25 189 PRO A O 1
ATOM 1453 N N . GLN A 1 190 ? -13.192 3.777 25.731 1.00 88.31 190 GLN A N 1
ATOM 1454 C CA . GLN A 1 190 ? -13.191 2.551 24.926 1.00 88.31 190 GLN A CA 1
ATOM 1455 C C . GLN A 1 190 ? -12.166 2.594 23.780 1.00 88.31 190 GLN A C 1
ATOM 1457 O O . GLN A 1 190 ? -11.446 1.622 23.555 1.00 88.31 190 GLN A O 1
ATOM 1462 N N . LEU A 1 191 ? -12.075 3.721 23.067 1.00 87.62 191 LEU A N 1
ATOM 1463 C CA . LEU A 1 191 ? -11.137 3.889 21.958 1.00 87.62 191 LEU A CA 1
ATOM 1464 C C . LEU A 1 191 ? -9.703 4.061 22.474 1.00 87.62 191 LEU A C 1
ATOM 1466 O O . LEU A 1 191 ? -8.780 3.475 21.918 1.00 87.62 191 LEU A O 1
ATOM 1470 N N . GLN A 1 192 ? -9.512 4.799 23.570 1.00 90.25 192 GLN A N 1
ATOM 1471 C CA . GLN A 1 192 ? -8.203 4.930 24.216 1.00 90.25 192 GLN A CA 1
ATOM 1472 C C . GLN A 1 192 ? -7.670 3.572 24.708 1.00 90.25 192 GLN A C 1
ATOM 1474 O O . GLN A 1 192 ? -6.503 3.253 24.477 1.00 90.25 192 GLN A O 1
ATOM 1479 N N . LEU A 1 193 ? -8.525 2.741 25.313 1.00 87.06 193 LEU A N 1
ATOM 1480 C CA . LEU A 1 193 ? -8.192 1.373 25.717 1.00 87.06 193 LEU A CA 1
ATOM 1481 C C . LEU A 1 193 ? -7.861 0.484 24.510 1.00 87.06 193 LEU A C 1
ATOM 1483 O O . LEU A 1 193 ? -6.874 -0.247 24.544 1.00 87.06 193 LEU A O 1
ATOM 1487 N N . ALA A 1 194 ? -8.637 0.569 23.424 1.00 87.12 194 ALA A N 1
ATOM 1488 C CA . ALA A 1 194 ? -8.357 -0.172 22.193 1.00 87.12 194 ALA A CA 1
ATOM 1489 C C . ALA A 1 194 ? -6.985 0.191 21.599 1.00 87.12 194 ALA A C 1
ATOM 1491 O O . ALA A 1 194 ? -6.248 -0.693 21.165 1.00 87.12 194 ALA A O 1
ATOM 1492 N N . ILE A 1 195 ? -6.604 1.471 21.643 1.00 88.81 195 ILE A N 1
ATOM 1493 C CA . ILE A 1 195 ? -5.294 1.948 21.180 1.00 88.81 195 ILE A CA 1
ATOM 1494 C C . ILE A 1 195 ? -4.168 1.443 22.092 1.00 88.81 195 ILE A C 1
ATOM 1496 O O . ILE A 1 195 ? -3.130 1.027 21.583 1.00 88.81 195 ILE A O 1
ATOM 1500 N N . ILE A 1 196 ? -4.365 1.416 23.417 1.00 87.94 196 ILE A N 1
ATOM 1501 C CA . ILE A 1 196 ? -3.396 0.820 24.356 1.00 87.94 196 ILE A CA 1
ATOM 1502 C C . ILE A 1 196 ? -3.204 -0.674 24.056 1.00 87.94 196 ILE A C 1
ATOM 1504 O O . ILE A 1 196 ? -2.068 -1.139 23.949 1.00 87.94 196 ILE A O 1
ATOM 1508 N N . ARG A 1 197 ? -4.297 -1.426 23.866 1.00 87.19 197 ARG A N 1
ATOM 1509 C CA . ARG A 1 197 ? -4.245 -2.855 23.510 1.00 87.19 197 ARG A CA 1
ATOM 1510 C C . ARG A 1 197 ? -3.531 -3.084 22.178 1.00 87.19 197 ARG A C 1
ATOM 1512 O O . ARG A 1 197 ? -2.670 -3.954 22.092 1.00 87.19 197 ARG A O 1
ATOM 1519 N N . TRP A 1 198 ? -3.841 -2.277 21.165 1.00 88.38 198 TRP A N 1
ATOM 1520 C CA . TRP A 1 198 ? -3.172 -2.326 19.865 1.00 88.38 198 TRP A CA 1
ATOM 1521 C C . TRP A 1 198 ? -1.668 -2.032 19.984 1.00 88.38 198 TRP A C 1
ATOM 1523 O O . TRP A 1 198 ? -0.846 -2.785 19.462 1.00 88.38 198 TRP A O 1
ATOM 1533 N N . ALA A 1 199 ? -1.292 -0.995 20.739 1.00 87.00 199 ALA A N 1
ATOM 1534 C CA . ALA A 1 199 ? 0.107 -0.648 20.977 1.00 87.00 199 ALA A CA 1
ATOM 1535 C C . ALA A 1 199 ? 0.871 -1.782 21.682 1.00 87.00 199 ALA A C 1
ATOM 1537 O O . ALA A 1 199 ? 2.033 -2.029 21.365 1.00 87.00 199 ALA A O 1
ATOM 1538 N N . ASN A 1 200 ? 0.218 -2.514 22.588 1.00 85.19 200 ASN A N 1
ATOM 1539 C CA . ASN A 1 200 ? 0.810 -3.670 23.257 1.00 85.19 200 ASN A CA 1
ATOM 1540 C C . ASN A 1 200 ? 1.080 -4.862 22.330 1.00 85.19 200 ASN A C 1
ATOM 1542 O O . ASN A 1 200 ? 2.034 -5.608 22.548 1.00 85.19 200 ASN A O 1
ATOM 1546 N N . GLY A 1 201 ? 0.247 -5.046 21.303 1.00 79.19 201 GLY A N 1
ATOM 1547 C CA . GLY A 1 201 ? 0.428 -6.091 20.292 1.00 79.19 201 GLY A CA 1
ATOM 1548 C C . GLY A 1 201 ? 1.630 -5.855 19.369 1.00 79.19 201 GLY A C 1
ATOM 1549 O O . GLY A 1 201 ? 1.988 -6.738 18.593 1.00 79.19 201 GLY A O 1
ATOM 1550 N N . CYS A 1 202 ? 2.276 -4.685 19.440 1.00 80.88 202 CYS A N 1
ATOM 1551 C CA . CYS A 1 202 ? 3.428 -4.350 18.609 1.00 80.88 202 CYS A CA 1
ATOM 1552 C C . CYS A 1 202 ? 4.715 -5.007 19.158 1.00 80.88 202 CYS A C 1
ATOM 1554 O O . CYS A 1 202 ? 5.099 -4.718 20.291 1.00 80.88 202 CYS A O 1
ATOM 1556 N N . PRO A 1 203 ? 5.461 -5.812 18.375 1.00 66.81 203 PRO A N 1
ATOM 1557 C CA . PRO A 1 203 ? 6.561 -6.653 18.877 1.00 66.81 203 PRO A CA 1
ATOM 1558 C C . PRO A 1 203 ? 7.772 -5.901 19.461 1.00 66.81 203 PRO A C 1
ATOM 1560 O O . PRO A 1 203 ? 8.594 -6.504 20.146 1.00 66.81 203 PRO A O 1
ATOM 1563 N N . LYS A 1 204 ? 7.917 -4.596 19.191 1.00 70.50 204 LYS A N 1
ATOM 1564 C CA . LYS A 1 204 ? 8.988 -3.741 19.735 1.00 70.50 204 LYS A CA 1
ATOM 1565 C C . LYS A 1 204 ? 8.443 -2.365 20.093 1.00 70.50 204 LYS A C 1
ATOM 1567 O O . LYS A 1 204 ? 8.716 -1.377 19.407 1.00 70.50 204 LYS A O 1
ATOM 1572 N N . LEU A 1 205 ? 7.646 -2.298 21.153 1.00 71.75 205 LEU A N 1
ATOM 1573 C CA . LEU A 1 205 ? 7.168 -1.019 21.645 1.00 71.75 205 LEU A CA 1
ATOM 1574 C C . LEU A 1 205 ? 8.331 -0.232 22.269 1.00 71.75 205 LEU A C 1
ATOM 1576 O O . LEU A 1 205 ? 8.893 -0.624 23.291 1.00 71.75 205 LEU A O 1
ATOM 1580 N N . GLY A 1 206 ? 8.702 0.887 21.644 1.00 69.31 206 GLY A N 1
ATOM 1581 C CA . GLY A 1 206 ? 9.635 1.839 22.250 1.00 69.31 206 GLY A CA 1
ATOM 1582 C C . GLY A 1 206 ? 9.053 2.431 23.537 1.00 69.31 206 GLY A C 1
ATOM 1583 O O . GLY A 1 206 ? 7.836 2.461 23.714 1.00 69.31 206 GLY A O 1
ATOM 1584 N N . GLN A 1 207 ? 9.905 2.922 24.440 1.00 74.94 207 GLN A N 1
ATOM 1585 C CA . GLN A 1 207 ? 9.412 3.628 25.623 1.00 74.94 207 GLN A CA 1
ATOM 1586 C C . GLN A 1 207 ? 8.609 4.869 25.194 1.00 74.94 207 GLN A C 1
ATOM 1588 O O . GLN A 1 207 ? 9.132 5.686 24.426 1.00 74.94 207 GLN A O 1
ATOM 1593 N N . PRO A 1 208 ? 7.353 5.027 25.658 1.00 79.69 208 PRO A N 1
ATOM 1594 C CA . PRO A 1 208 ? 6.606 6.250 25.412 1.00 79.69 208 PRO A CA 1
ATOM 1595 C C . PRO A 1 208 ? 7.360 7.431 26.028 1.00 79.69 208 PRO A C 1
ATOM 1597 O O . PRO A 1 208 ? 7.979 7.312 27.086 1.00 79.69 208 PRO A O 1
ATOM 1600 N N . THR A 1 209 ? 7.318 8.586 25.364 1.00 83.44 209 THR A N 1
ATOM 1601 C CA . THR A 1 209 ? 7.945 9.794 25.906 1.00 83.44 209 THR A CA 1
ATOM 1602 C C . THR A 1 209 ? 7.293 10.166 27.244 1.00 83.44 209 THR A C 1
ATOM 1604 O O . THR A 1 209 ? 6.098 9.912 27.425 1.00 83.44 209 THR A O 1
ATOM 1607 N N . PRO A 1 210 ? 8.020 10.812 28.175 1.00 83.06 210 PRO A N 1
ATOM 1608 C CA . PRO A 1 210 ? 7.469 11.183 29.480 1.00 83.06 210 PRO A CA 1
ATOM 1609 C C . PRO A 1 210 ? 6.175 12.003 29.386 1.00 83.06 210 PRO A C 1
ATOM 1611 O O . PRO A 1 210 ? 5.261 11.827 30.186 1.00 83.06 210 PRO A O 1
ATOM 1614 N N . GLU A 1 211 ? 6.062 12.865 28.371 1.00 85.62 211 GLU A N 1
ATOM 1615 C CA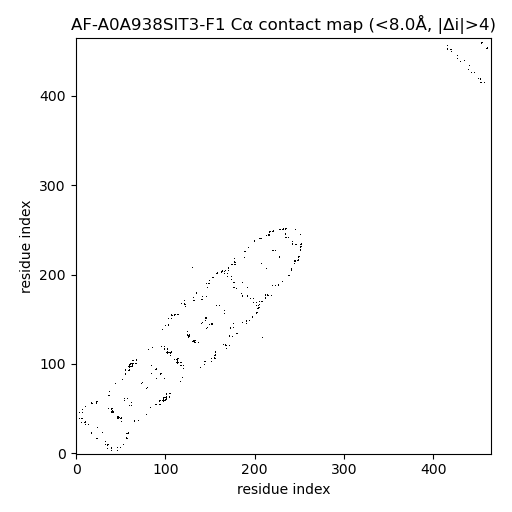 . GLU A 1 211 ? 4.853 13.653 28.104 1.00 85.62 211 GLU A CA 1
ATOM 1616 C C . GLU A 1 211 ? 3.646 12.767 27.752 1.00 85.62 211 GLU A C 1
ATOM 1618 O O . GLU A 1 211 ? 2.562 12.958 28.302 1.00 85.62 211 GLU A O 1
ATOM 1623 N N . VAL A 1 212 ? 3.832 11.769 26.880 1.00 86.62 212 VAL A N 1
ATOM 1624 C CA . VAL A 1 212 ? 2.773 10.820 26.497 1.00 86.62 212 VAL A CA 1
ATOM 1625 C C . VAL A 1 212 ? 2.431 9.898 27.665 1.00 86.62 212 VAL A C 1
ATOM 1627 O O . VAL A 1 212 ? 1.254 9.686 27.941 1.00 86.62 212 VAL A O 1
ATOM 1630 N N . ALA A 1 213 ? 3.433 9.405 28.395 1.00 86.25 213 ALA A N 1
ATOM 1631 C CA . ALA A 1 213 ? 3.235 8.582 29.586 1.00 86.25 213 ALA A CA 1
ATOM 1632 C C . ALA A 1 213 ? 2.394 9.310 30.649 1.00 86.25 213 ALA A C 1
ATOM 1634 O O . ALA A 1 213 ? 1.398 8.771 31.131 1.00 86.25 213 ALA A O 1
ATOM 1635 N N . ASN A 1 214 ? 2.728 10.568 30.951 1.00 86.56 214 ASN A N 1
ATOM 1636 C CA . ASN A 1 214 ? 1.958 11.391 31.883 1.00 86.56 214 ASN A CA 1
ATOM 1637 C C . ASN A 1 214 ? 0.524 11.633 31.390 1.00 86.56 214 ASN A C 1
ATOM 1639 O O . ASN A 1 214 ? -0.413 11.572 32.185 1.00 86.56 214 ASN A O 1
ATOM 1643 N N . ALA A 1 215 ? 0.332 11.874 30.090 1.00 87.19 215 ALA A N 1
ATOM 1644 C CA . ALA A 1 215 ? -0.997 12.061 29.513 1.00 87.19 215 ALA A CA 1
ATOM 1645 C C . ALA A 1 215 ? -1.858 10.789 29.591 1.00 87.19 215 ALA A C 1
ATOM 1647 O O . ALA A 1 215 ? -3.040 10.881 29.922 1.00 87.19 215 ALA A O 1
ATOM 1648 N N . ILE A 1 216 ? -1.265 9.612 29.362 1.00 89.31 216 ILE A N 1
ATOM 1649 C CA . ILE A 1 216 ? -1.928 8.314 29.555 1.00 89.31 216 ILE A CA 1
ATOM 1650 C C . ILE A 1 216 ? -2.366 8.164 31.014 1.00 89.31 216 ILE A C 1
ATOM 1652 O O . ILE A 1 216 ? -3.535 7.889 31.273 1.00 89.31 216 ILE A O 1
ATOM 1656 N N . VAL A 1 217 ? -1.466 8.409 31.972 1.00 87.25 217 VAL A N 1
ATOM 1657 C CA . VAL A 1 217 ? -1.772 8.298 33.408 1.00 87.25 217 VAL A CA 1
ATOM 1658 C C . VAL A 1 217 ? -2.927 9.213 33.815 1.00 87.25 217 VAL A C 1
ATOM 1660 O O . VAL A 1 217 ? -3.833 8.781 34.526 1.00 87.25 217 VAL A O 1
ATOM 1663 N N . GLN A 1 218 ? -2.912 10.472 33.373 1.00 86.56 218 GLN A N 1
ATOM 1664 C CA . GLN A 1 218 ? -3.972 11.428 33.698 1.00 86.56 218 GLN A CA 1
ATOM 1665 C C . GLN A 1 218 ? -5.311 11.033 33.071 1.00 86.56 218 GLN A C 1
ATOM 1667 O O . GLN A 1 218 ? -6.333 11.108 33.745 1.00 86.56 218 GLN A O 1
ATOM 1672 N N . ALA A 1 219 ? -5.310 10.567 31.819 1.00 87.75 219 ALA A N 1
ATOM 1673 C CA . ALA A 1 219 ? -6.526 10.112 31.153 1.00 87.75 219 ALA A CA 1
ATOM 1674 C C . ALA A 1 219 ? -7.116 8.864 31.827 1.00 87.75 219 ALA A C 1
ATOM 1676 O O . ALA A 1 219 ? -8.305 8.825 32.109 1.00 87.75 219 ALA A O 1
ATOM 1677 N N . VAL A 1 220 ? -6.294 7.868 32.158 1.00 87.94 220 VAL A N 1
ATOM 1678 C CA . VAL A 1 220 ? -6.763 6.630 32.803 1.00 87.94 220 VAL A CA 1
ATOM 1679 C C . VAL A 1 220 ? -7.355 6.901 34.190 1.00 87.94 220 VAL A C 1
ATOM 1681 O O . VAL A 1 220 ? -8.344 6.278 34.575 1.00 87.94 220 VAL A O 1
ATOM 1684 N N . LYS A 1 221 ? -6.810 7.868 34.941 1.00 86.31 221 LYS A N 1
ATOM 1685 C CA . LYS A 1 221 ? -7.358 8.272 36.248 1.00 86.31 221 LYS A CA 1
ATOM 1686 C C . LYS A 1 221 ? -8.768 8.856 36.160 1.00 86.31 221 LYS A C 1
ATOM 1688 O O . LYS A 1 221 ? -9.512 8.747 37.133 1.00 86.31 221 LYS A O 1
ATOM 1693 N N . THR A 1 222 ? -9.134 9.462 35.030 1.00 86.00 222 THR A N 1
ATOM 1694 C CA . THR A 1 222 ? -10.463 10.054 34.820 1.00 86.00 222 THR A CA 1
ATOM 1695 C C . THR A 1 222 ? -11.475 9.083 34.218 1.00 86.00 222 THR A C 1
ATOM 1697 O O . THR A 1 222 ? -12.636 9.453 34.069 1.00 86.00 222 THR A O 1
ATOM 1700 N N . TRP A 1 223 ? -11.075 7.851 33.886 1.00 87.88 223 TRP A N 1
ATOM 1701 C CA . TRP A 1 223 ? -11.993 6.834 33.376 1.00 87.88 223 TRP A CA 1
ATOM 1702 C C . TRP A 1 223 ? -12.974 6.344 34.448 1.00 87.88 223 TRP A C 1
ATOM 1704 O O . TRP A 1 223 ? -12.674 6.313 35.649 1.00 87.88 223 TRP A O 1
ATOM 1714 N N . ASP A 1 224 ? -14.137 5.880 33.995 1.00 85.62 224 ASP A N 1
ATOM 1715 C CA . ASP A 1 224 ? -15.125 5.234 34.855 1.00 85.62 224 ASP A CA 1
ATOM 1716 C C . ASP A 1 224 ? -14.552 3.969 35.519 1.00 85.62 224 ASP A C 1
ATOM 1718 O O . ASP A 1 224 ? -13.573 3.374 35.049 1.00 85.62 224 ASP A O 1
ATOM 1722 N N . GLY A 1 225 ? -15.152 3.569 36.645 1.00 81.38 225 GLY A N 1
ATOM 1723 C CA . GLY A 1 225 ? -14.695 2.426 37.446 1.00 81.38 225 GLY A CA 1
ATOM 1724 C C . GLY A 1 225 ? -14.595 1.129 36.639 1.00 81.38 225 GLY A C 1
ATOM 1725 O O . GLY A 1 225 ? -13.621 0.394 36.794 1.00 81.38 225 GLY A O 1
ATOM 1726 N N . ASP A 1 226 ? -15.526 0.907 35.711 1.00 84.44 226 ASP A N 1
ATOM 1727 C CA . ASP A 1 226 ? -15.576 -0.296 34.875 1.00 84.44 226 ASP A CA 1
ATOM 1728 C C . ASP A 1 226 ? -14.367 -0.400 33.935 1.00 84.44 226 ASP A C 1
ATOM 1730 O O . ASP A 1 226 ? -13.698 -1.432 33.889 1.00 84.44 226 ASP A O 1
ATOM 1734 N N . PHE A 1 227 ? -14.010 0.683 33.234 1.00 85.38 227 PHE A N 1
ATOM 1735 C CA . PHE A 1 227 ? -12.842 0.696 32.343 1.00 85.38 227 PHE A CA 1
ATOM 1736 C C . PHE A 1 227 ? -11.526 0.588 33.115 1.00 85.38 227 PHE A C 1
ATOM 1738 O O . PHE A 1 227 ? -10.591 -0.061 32.642 1.00 85.38 227 PHE A O 1
ATOM 1745 N N . ARG A 1 228 ? -11.451 1.168 34.321 1.00 84.12 228 ARG A N 1
ATOM 1746 C CA . ARG A 1 228 ? -10.294 0.985 35.210 1.00 84.12 228 ARG A CA 1
ATOM 1747 C C . ARG A 1 228 ? -10.182 -0.448 35.724 1.00 84.12 228 ARG A C 1
ATOM 1749 O O . ARG A 1 228 ? -9.070 -0.963 35.779 1.00 84.12 228 ARG A O 1
ATOM 1756 N N . ALA A 1 229 ? -11.297 -1.104 36.045 1.00 81.81 229 ALA A N 1
ATOM 1757 C CA . ALA A 1 229 ? -11.317 -2.505 36.464 1.00 81.81 229 ALA A CA 1
ATOM 1758 C C . ALA A 1 229 ? -10.910 -3.452 35.323 1.00 81.81 229 ALA A C 1
ATOM 1760 O O . ALA A 1 229 ? -10.133 -4.381 35.547 1.00 81.81 229 ALA A O 1
ATOM 1761 N N . ILE A 1 230 ? -11.378 -3.195 34.095 1.00 85.25 230 ILE A N 1
ATOM 1762 C CA . ILE A 1 230 ? -10.943 -3.927 32.895 1.00 85.25 230 ILE A CA 1
ATOM 1763 C C . ILE A 1 230 ? -9.434 -3.758 32.701 1.00 85.25 230 ILE A C 1
ATOM 1765 O O . ILE A 1 230 ? -8.715 -4.746 32.565 1.00 85.25 230 ILE A O 1
ATOM 1769 N N . LEU A 1 231 ? -8.940 -2.518 32.750 1.00 84.88 231 LEU A N 1
ATOM 1770 C CA . LEU A 1 231 ? -7.520 -2.243 32.575 1.00 84.88 231 LEU A CA 1
ATOM 1771 C C . LEU A 1 231 ? -6.675 -2.911 33.667 1.00 84.88 231 LEU A C 1
ATOM 1773 O O . LEU A 1 231 ? -5.678 -3.539 33.336 1.00 84.88 231 LEU A O 1
ATOM 1777 N N . ALA A 1 232 ? -7.089 -2.843 34.938 1.00 82.44 232 ALA A N 1
ATOM 1778 C CA . ALA A 1 232 ? -6.401 -3.465 36.075 1.00 82.44 232 ALA A CA 1
ATOM 1779 C C . ALA A 1 232 ? -6.223 -4.985 35.915 1.00 82.44 232 ALA A C 1
ATOM 1781 O O . ALA A 1 232 ? -5.160 -5.506 36.251 1.00 82.44 232 ALA A O 1
ATOM 1782 N N . LYS A 1 233 ? -7.216 -5.685 35.346 1.00 84.12 233 LYS A N 1
ATOM 1783 C CA . LYS A 1 233 ? -7.111 -7.119 35.017 1.00 84.12 233 LYS A CA 1
ATOM 1784 C C . LYS A 1 233 ? -6.108 -7.391 33.891 1.00 84.12 233 LYS A C 1
ATOM 1786 O O . LYS A 1 233 ? -5.475 -8.441 33.867 1.00 84.12 233 LYS A O 1
ATOM 1791 N N . GLU A 1 234 ? -5.947 -6.449 32.964 1.00 85.00 234 GLU A N 1
ATOM 1792 C CA . GLU A 1 234 ? -5.070 -6.583 31.795 1.00 85.00 234 GLU A CA 1
ATOM 1793 C C . GLU A 1 234 ? -3.649 -6.060 32.029 1.00 85.00 234 GLU A C 1
ATOM 1795 O O . GLU A 1 234 ? -2.752 -6.403 31.256 1.00 85.00 234 GLU A O 1
ATOM 1800 N N . VAL A 1 235 ? -3.402 -5.283 33.096 1.00 82.31 235 VAL A N 1
ATOM 1801 C CA . VAL A 1 235 ? -2.104 -4.622 33.319 1.00 82.31 235 VAL A CA 1
ATOM 1802 C C . VAL A 1 235 ? -0.929 -5.602 33.313 1.00 82.31 235 VAL A C 1
ATOM 1804 O O . VAL A 1 235 ? 0.113 -5.313 32.721 1.00 82.31 235 VAL A O 1
ATOM 1807 N N . GLY A 1 236 ? -1.107 -6.790 33.897 1.00 75.00 236 GLY A N 1
ATOM 1808 C CA . GLY A 1 236 ? -0.083 -7.840 33.921 1.00 75.00 236 GLY A CA 1
ATOM 1809 C C . GLY A 1 236 ? 0.301 -8.390 32.539 1.00 75.00 236 GLY A C 1
ATOM 1810 O O . GLY A 1 236 ? 1.409 -8.902 32.380 1.00 75.00 236 GLY A O 1
ATOM 1811 N N . MET A 1 237 ? -0.567 -8.244 31.532 1.00 79.81 237 MET A N 1
ATOM 1812 C CA . MET A 1 237 ? -0.348 -8.713 30.157 1.00 79.81 237 MET A CA 1
ATOM 1813 C C . MET A 1 237 ? 0.333 -7.672 29.256 1.00 79.81 237 MET A C 1
ATOM 1815 O O . MET A 1 237 ? 0.746 -8.000 28.141 1.00 79.81 237 MET A O 1
ATOM 1819 N N . PHE A 1 238 ? 0.473 -6.419 29.708 1.00 81.19 238 PHE A N 1
ATOM 1820 C CA . PHE A 1 238 ? 1.160 -5.390 28.928 1.00 81.19 238 PHE A CA 1
ATOM 1821 C C . PHE A 1 238 ? 2.685 -5.556 28.977 1.00 81.19 238 PHE A C 1
ATOM 1823 O O . PHE A 1 238 ? 3.251 -5.975 29.994 1.00 81.19 238 PHE A O 1
ATOM 1830 N N . GLN A 1 239 ? 3.366 -5.194 27.886 1.00 79.62 239 GLN A N 1
ATOM 1831 C CA . GLN A 1 239 ? 4.823 -5.070 27.823 1.00 79.62 239 GLN A CA 1
ATOM 1832 C C . GLN A 1 239 ? 5.319 -4.118 28.920 1.00 79.62 239 GLN A C 1
ATOM 1834 O O . GLN A 1 239 ? 4.632 -3.153 29.260 1.00 79.62 239 GLN A O 1
ATOM 1839 N N . GLY A 1 240 ? 6.515 -4.381 29.466 1.00 79.25 240 GLY A N 1
ATOM 1840 C CA . GLY A 1 240 ? 7.035 -3.697 30.661 1.00 79.25 240 GLY A CA 1
ATOM 1841 C C . GLY A 1 240 ? 6.947 -2.168 30.594 1.00 79.25 240 GLY A C 1
ATOM 1842 O O . GLY A 1 240 ? 6.498 -1.535 31.539 1.00 79.25 240 GLY A O 1
ATOM 1843 N N . THR A 1 241 ? 7.229 -1.578 29.430 1.00 79.44 241 THR A N 1
ATOM 1844 C CA . THR A 1 241 ? 7.187 -0.121 29.231 1.00 79.44 241 THR A CA 1
ATOM 1845 C C . THR A 1 241 ? 5.791 0.489 29.398 1.00 79.44 241 THR A C 1
ATOM 1847 O O . THR A 1 241 ? 5.665 1.538 30.022 1.00 79.44 241 THR A O 1
ATOM 1850 N N . LEU A 1 242 ? 4.732 -0.143 28.879 1.00 80.88 242 LEU A N 1
ATOM 1851 C CA . LEU A 1 242 ? 3.350 0.304 29.111 1.00 80.88 242 LEU A CA 1
ATOM 1852 C C . LEU A 1 242 ? 2.867 -0.071 30.506 1.00 80.88 242 LEU A C 1
ATOM 1854 O O . LEU A 1 242 ? 2.135 0.700 31.123 1.00 80.88 242 LEU A O 1
ATOM 1858 N N . ARG A 1 243 ? 3.284 -1.233 31.012 1.00 82.00 243 ARG A N 1
ATOM 1859 C CA . ARG A 1 243 ? 2.932 -1.701 32.352 1.00 82.00 243 ARG A CA 1
ATOM 1860 C C . ARG A 1 243 ? 3.374 -0.711 33.423 1.00 82.00 243 ARG A C 1
ATOM 1862 O O . ARG A 1 243 ? 2.559 -0.363 34.268 1.00 82.00 243 ARG A O 1
ATOM 1869 N N . ASP A 1 244 ? 4.603 -0.209 33.352 1.00 81.81 244 ASP A N 1
ATOM 1870 C CA . ASP A 1 244 ? 5.145 0.737 34.335 1.00 81.81 244 ASP A CA 1
ATOM 1871 C C . ASP A 1 244 ? 4.397 2.083 34.306 1.00 81.81 244 ASP A C 1
ATOM 1873 O O . ASP A 1 244 ? 4.063 2.661 35.349 1.00 81.81 244 ASP A O 1
ATOM 1877 N N . VAL A 1 245 ? 4.049 2.558 33.104 1.00 82.12 245 VAL A N 1
ATOM 1878 C CA . VAL A 1 245 ? 3.225 3.765 32.918 1.00 82.12 245 VAL A CA 1
ATOM 1879 C C . VAL A 1 245 ? 1.830 3.568 33.515 1.00 82.12 245 VAL A C 1
ATOM 1881 O O . VAL A 1 245 ? 1.345 4.429 34.244 1.00 82.12 245 VAL A O 1
ATOM 1884 N N . LEU A 1 246 ? 1.187 2.427 33.263 1.00 83.00 246 LEU A N 1
ATOM 1885 C CA . LEU A 1 246 ? -0.161 2.132 33.758 1.00 83.00 246 LEU A CA 1
ATOM 1886 C C . LEU A 1 246 ? -0.195 1.814 35.262 1.00 83.00 246 LEU A C 1
ATOM 1888 O O . LEU A 1 246 ? -1.145 2.194 35.947 1.00 83.00 246 LEU A O 1
ATOM 1892 N N . ALA A 1 247 ? 0.852 1.198 35.812 1.00 78.38 247 ALA A N 1
ATOM 1893 C CA . ALA A 1 247 ? 1.004 0.978 37.250 1.00 78.38 247 ALA A CA 1
ATOM 1894 C C . ALA A 1 247 ? 1.064 2.315 38.009 1.00 78.38 247 ALA A C 1
ATOM 1896 O O . ALA A 1 247 ? 0.425 2.471 39.050 1.00 78.38 247 ALA A O 1
ATOM 1897 N N . SER A 1 248 ? 1.719 3.325 37.426 1.00 76.00 248 SER A N 1
ATOM 1898 C CA . SER A 1 248 ? 1.766 4.697 37.956 1.00 76.00 248 SER A CA 1
ATOM 1899 C C . SER A 1 248 ? 0.394 5.399 37.969 1.00 76.00 248 SER A C 1
ATOM 1901 O O . SER A 1 248 ? 0.194 6.390 38.680 1.00 76.00 248 SER A O 1
ATOM 1903 N N . ALA A 1 249 ? -0.581 4.885 37.209 1.00 71.06 249 ALA A N 1
ATOM 1904 C CA . ALA A 1 249 ? -1.967 5.351 37.231 1.00 71.06 249 ALA A CA 1
ATOM 1905 C C . ALA A 1 249 ? -2.814 4.748 38.366 1.00 71.06 249 ALA A C 1
ATOM 1907 O O . ALA A 1 249 ? -3.950 5.181 38.551 1.00 71.06 249 ALA A O 1
ATOM 1908 N N . GLY A 1 250 ? -2.264 3.814 39.153 1.00 62.03 250 GLY A N 1
ATOM 1909 C CA . GLY A 1 250 ? -2.985 3.105 40.216 1.00 62.03 250 GLY A CA 1
ATOM 1910 C C . GLY A 1 250 ? -3.728 1.857 39.730 1.00 62.03 250 GLY A C 1
ATOM 1911 O O . GLY A 1 250 ? -4.576 1.337 40.447 1.00 62.03 250 GLY A O 1
ATOM 1912 N N . CYS A 1 251 ? -3.421 1.363 38.525 1.00 57.44 251 CYS A N 1
ATOM 1913 C CA . CYS A 1 251 ? -4.008 0.149 37.946 1.00 57.44 251 CYS A CA 1
ATOM 1914 C C . CYS A 1 251 ? -3.239 -1.121 38.347 1.00 57.44 251 CYS A C 1
ATOM 1916 O O . CYS A 1 251 ? -2.988 -1.994 3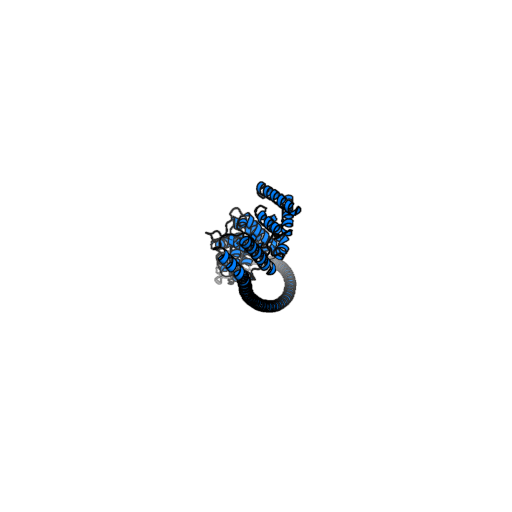7.520 1.00 57.44 251 CYS A O 1
ATOM 1918 N N . THR A 1 252 ? -2.819 -1.225 39.606 1.00 46.41 252 THR A N 1
ATOM 1919 C CA . THR A 1 252 ? -2.228 -2.457 40.133 1.00 46.41 252 THR A CA 1
ATOM 1920 C C . THR A 1 252 ? -3.351 -3.406 40.526 1.00 46.41 252 THR A C 1
ATOM 1922 O O . THR A 1 252 ? -4.108 -3.110 41.450 1.00 46.41 252 THR A O 1
ATOM 1925 N N . GLY A 1 253 ? -3.461 -4.540 39.830 1.00 41.28 253 GLY A N 1
ATOM 1926 C CA . GLY A 1 253 ? -4.288 -5.655 40.276 1.00 41.28 253 GLY A CA 1
ATOM 1927 C C . GLY A 1 253 ? -3.789 -6.137 41.634 1.00 41.28 253 GLY A C 1
ATOM 1928 O O . GLY A 1 253 ? -2.756 -6.797 41.723 1.00 41.28 253 GLY A O 1
ATOM 1929 N N . SER A 1 254 ? -4.494 -5.771 42.701 1.00 31.38 254 SER A N 1
ATOM 1930 C CA . SER A 1 254 ? -4.335 -6.422 43.992 1.00 31.38 254 SER A CA 1
ATOM 1931 C C . SER A 1 254 ? -5.135 -7.724 43.976 1.00 31.38 254 SER A C 1
ATOM 1933 O O . SER A 1 254 ? -6.198 -7.807 44.583 1.00 31.38 254 SER A O 1
ATOM 1935 N N . ASP A 1 255 ? -4.603 -8.756 43.324 1.00 36.22 255 ASP A N 1
ATOM 1936 C CA . ASP A 1 255 ? -4.892 -10.126 43.754 1.00 36.22 255 ASP A CA 1
ATOM 1937 C C . ASP A 1 255 ? -3.987 -10.420 44.954 1.00 36.22 255 ASP A C 1
ATOM 1939 O O . ASP A 1 255 ? -2.952 -11.075 44.895 1.00 36.22 255 ASP A O 1
ATOM 1943 N N . THR A 1 256 ? -4.369 -9.822 46.075 1.00 30.28 256 THR A N 1
ATOM 1944 C CA . THR A 1 256 ? -4.202 -10.431 47.387 1.00 30.28 256 THR A CA 1
ATOM 1945 C C . THR A 1 256 ? -5.568 -10.316 48.021 1.00 30.28 256 THR A C 1
ATOM 1947 O O . THR A 1 256 ? -5.994 -9.229 48.409 1.00 30.28 256 THR A O 1
ATOM 1950 N N . GLU A 1 257 ? -6.267 -11.446 48.075 1.00 36.28 257 GLU A N 1
ATOM 1951 C CA . GLU A 1 257 ? -7.392 -11.663 48.969 1.00 36.28 257 GLU A CA 1
ATOM 1952 C C . GLU A 1 257 ? -7.006 -11.195 50.378 1.00 36.28 257 GLU A C 1
ATOM 1954 O O . GLU A 1 257 ? -6.400 -11.901 51.180 1.00 36.28 257 GLU A O 1
ATOM 1959 N N . LYS A 1 258 ? -7.367 -9.958 50.691 1.00 27.16 258 LYS A N 1
ATOM 1960 C CA . LYS A 1 258 ? -7.823 -9.598 52.018 1.00 27.16 258 LYS A CA 1
ATOM 1961 C C . LYS A 1 258 ? -9.246 -9.137 51.842 1.00 27.16 258 LYS A C 1
ATOM 1963 O O . LYS A 1 258 ? -9.517 -7.985 51.521 1.00 27.16 258 LYS A O 1
ATOM 1968 N N . THR A 1 259 ? -10.142 -10.080 52.083 1.00 31.36 259 THR A N 1
ATOM 1969 C CA . THR A 1 259 ? -11.501 -9.853 52.548 1.00 31.36 259 THR A CA 1
ATOM 1970 C C . THR A 1 259 ? -11.440 -8.920 53.760 1.00 31.36 259 THR A C 1
ATOM 1972 O O . THR A 1 259 ? -11.425 -9.352 54.908 1.00 31.36 259 THR A O 1
ATOM 1975 N N . GLN A 1 260 ? -11.342 -7.614 53.516 1.00 29.67 260 GLN A N 1
ATOM 1976 C CA . GLN A 1 260 ? -11.717 -6.600 54.483 1.00 29.67 260 GLN A CA 1
ATOM 1977 C C . GLN A 1 260 ? -13.233 -6.506 54.418 1.00 29.67 260 GLN A C 1
ATOM 1979 O O . GLN A 1 260 ? -13.822 -5.767 53.634 1.00 29.67 260 GLN A O 1
ATOM 1984 N N . THR A 1 261 ? -13.852 -7.326 55.260 1.00 29.88 261 THR A N 1
ATOM 1985 C CA . THR A 1 261 ? -15.147 -7.041 55.862 1.00 29.88 261 THR A CA 1
ATOM 1986 C C . THR A 1 261 ? -15.223 -5.556 56.196 1.00 29.88 261 THR A C 1
ATOM 1988 O O . THR A 1 261 ? -14.491 -5.075 57.065 1.00 29.88 261 THR A O 1
ATOM 1991 N N . ALA A 1 262 ? -16.111 -4.836 55.516 1.00 32.44 262 ALA A N 1
ATOM 1992 C CA . ALA A 1 262 ? -16.571 -3.539 55.967 1.00 32.44 262 ALA A CA 1
ATOM 1993 C C . ALA A 1 262 ? -17.279 -3.745 57.314 1.00 32.44 262 ALA A C 1
ATOM 1995 O O . ALA A 1 262 ? -18.455 -4.098 57.383 1.00 32.44 262 ALA A O 1
ATOM 1996 N N . GLN A 1 263 ? -16.522 -3.571 58.397 1.00 31.75 263 GLN A N 1
ATOM 1997 C CA . GLN A 1 263 ? -17.060 -3.271 59.710 1.00 31.75 263 GLN A CA 1
ATOM 1998 C C . GLN A 1 263 ? -17.706 -1.891 59.623 1.00 31.75 263 GLN A C 1
ATOM 2000 O O . GLN A 1 263 ? -17.048 -0.860 59.725 1.00 31.75 263 GLN A O 1
ATOM 2005 N N . THR A 1 264 ? -19.020 -1.874 59.436 1.00 30.33 264 THR A N 1
ATOM 2006 C CA . THR A 1 264 ? -19.844 -0.784 59.946 1.00 30.33 264 THR A CA 1
ATOM 2007 C C . THR A 1 264 ? -20.016 -1.034 61.441 1.00 30.33 264 THR A C 1
ATOM 2009 O O . THR A 1 264 ? -20.957 -1.685 61.884 1.00 30.33 264 THR A O 1
ATOM 2012 N N . THR A 1 265 ? -19.050 -0.569 62.230 1.00 30.59 265 THR A N 1
ATOM 2013 C CA . THR A 1 265 ? -19.175 -0.416 63.679 1.00 30.59 265 THR A CA 1
ATOM 2014 C C . THR A 1 265 ? -20.168 0.713 63.946 1.00 30.59 265 THR A C 1
ATOM 2016 O O . THR A 1 265 ? -19.805 1.883 64.025 1.00 30.59 265 THR A O 1
ATOM 2019 N N . VAL A 1 266 ? -21.448 0.361 64.070 1.00 33.47 266 VAL A N 1
ATOM 2020 C CA . VAL A 1 266 ? -22.377 1.130 64.902 1.00 33.47 266 VAL A CA 1
ATOM 2021 C C . VAL A 1 266 ? -22.222 0.599 66.319 1.00 33.47 266 VAL A C 1
ATOM 2023 O O . VAL A 1 266 ? -22.318 -0.600 66.573 1.00 33.47 266 VAL A O 1
ATOM 2026 N N . ALA A 1 267 ? -21.902 1.518 67.219 1.00 41.66 267 ALA A N 1
ATOM 2027 C CA . ALA A 1 267 ? -21.739 1.284 68.635 1.00 41.66 267 ALA A CA 1
ATOM 2028 C C . ALA A 1 267 ? -23.026 0.751 69.280 1.00 41.66 267 ALA A C 1
ATOM 2030 O O . ALA A 1 267 ? -24.084 1.363 69.161 1.00 41.66 267 ALA A O 1
ATOM 2031 N N . SER A 1 268 ? -22.890 -0.320 70.058 1.00 32.34 268 SER A N 1
ATOM 2032 C CA . SER A 1 268 ? -23.700 -0.556 71.255 1.00 32.34 268 SER A CA 1
ATOM 2033 C C . SER A 1 268 ? -22.990 -1.583 72.140 1.00 32.34 268 SER A C 1
ATOM 2035 O O . SER A 1 268 ? -22.685 -2.688 71.697 1.00 32.34 268 SER A O 1
ATOM 2037 N N . SER A 1 269 ? -22.680 -1.154 73.362 1.00 30.69 269 SER A N 1
ATOM 2038 C CA . SER A 1 269 ? -21.934 -1.828 74.430 1.00 30.69 269 SER A CA 1
ATOM 2039 C C . SER A 1 269 ? -22.313 -3.291 74.705 1.00 30.69 269 SER A C 1
ATOM 2041 O O . SER A 1 269 ? -23.499 -3.614 74.686 1.00 30.69 269 SER A O 1
ATOM 2043 N N . PRO A 1 270 ? -21.363 -4.136 75.149 1.00 34.28 270 PRO A N 1
ATOM 2044 C CA . PRO A 1 270 ? -21.658 -5.241 76.044 1.00 34.28 270 PRO A CA 1
ATOM 2045 C C . PRO A 1 270 ? -21.538 -4.725 77.484 1.00 34.28 270 PRO A C 1
ATOM 2047 O O . PRO A 1 270 ? -20.445 -4.418 77.954 1.00 34.28 270 PRO A O 1
ATOM 2050 N N . ALA A 1 271 ? -22.666 -4.567 78.172 1.00 35.16 271 ALA A N 1
ATOM 2051 C CA . ALA A 1 271 ? -22.643 -4.465 79.624 1.00 35.16 271 ALA A CA 1
ATOM 2052 C C . ALA A 1 271 ? -22.604 -5.884 80.199 1.00 35.16 271 ALA A C 1
ATOM 2054 O O . ALA A 1 271 ? -23.377 -6.750 79.785 1.00 35.16 271 ALA A O 1
ATOM 2055 N N . ASP A 1 272 ? -21.666 -6.073 81.119 1.00 35.91 272 ASP A N 1
ATOM 2056 C CA . ASP A 1 272 ? -21.460 -7.226 81.982 1.00 35.91 272 ASP A CA 1
ATOM 2057 C C . ASP A 1 272 ? -22.750 -7.913 82.445 1.00 35.91 272 ASP A C 1
ATOM 2059 O O . ASP A 1 272 ? -23.705 -7.272 82.885 1.00 35.91 272 ASP A O 1
ATOM 2063 N N . ALA A 1 273 ? -22.721 -9.244 82.459 1.00 33.50 273 ALA A N 1
ATOM 2064 C CA . ALA A 1 273 ? -23.597 -10.041 83.305 1.00 33.50 273 ALA A CA 1
ATOM 2065 C C . ALA A 1 273 ? -22.731 -10.991 84.133 1.00 33.50 273 ALA A C 1
ATOM 2067 O O . ALA A 1 273 ? -22.554 -12.171 83.828 1.00 33.50 273 ALA A O 1
ATOM 2068 N N . THR A 1 274 ? -22.165 -10.421 85.192 1.00 37.19 274 THR A N 1
ATOM 2069 C CA . THR A 1 274 ? -21.760 -11.129 86.398 1.00 37.19 274 THR A CA 1
ATOM 2070 C C . THR A 1 274 ? -22.926 -11.967 86.916 1.00 37.19 274 THR A C 1
ATOM 2072 O O . THR A 1 274 ? -24.056 -11.500 87.068 1.00 37.19 274 THR A O 1
ATOM 2075 N N . ALA A 1 275 ? -22.631 -13.232 87.199 1.00 41.28 275 ALA A N 1
ATOM 2076 C CA . ALA A 1 275 ? -23.496 -14.111 87.957 1.00 41.28 275 ALA A CA 1
ATOM 2077 C C . ALA A 1 275 ? -23.623 -13.580 89.395 1.00 41.28 275 ALA A C 1
ATOM 2079 O O . ALA A 1 275 ? -22.735 -13.790 90.217 1.00 41.28 275 ALA A O 1
ATOM 2080 N N . GLU A 1 276 ? -24.735 -12.917 89.709 1.00 34.47 276 GLU A N 1
ATOM 2081 C CA . GLU A 1 276 ? -25.179 -12.718 91.088 1.00 34.47 276 GLU A CA 1
ATOM 2082 C C . GLU A 1 276 ? -26.486 -13.479 91.330 1.00 34.47 276 GLU A C 1
ATOM 2084 O O . GLU A 1 276 ? -27.552 -13.150 90.809 1.00 34.47 276 GLU A O 1
ATOM 2089 N N . LEU A 1 277 ? -26.387 -14.506 92.178 1.00 46.09 277 LEU A N 1
ATOM 2090 C CA . LEU A 1 277 ? -27.510 -15.060 92.922 1.00 46.09 277 LEU A CA 1
ATOM 2091 C C . LEU A 1 277 ? -28.167 -13.943 93.752 1.00 46.09 277 LEU A C 1
ATOM 2093 O O . LEU A 1 277 ? -27.602 -13.527 94.763 1.00 46.09 277 LEU A O 1
ATOM 2097 N N . ARG A 1 278 ? -29.393 -13.532 93.407 1.00 35.19 278 ARG A N 1
ATOM 2098 C CA . ARG A 1 278 ? -30.316 -12.861 94.340 1.00 35.19 278 ARG A CA 1
ATOM 2099 C C . ARG A 1 278 ? -31.775 -13.259 94.089 1.00 35.19 278 ARG A C 1
ATOM 2101 O O . ARG A 1 278 ? -32.381 -12.820 93.123 1.00 35.19 278 ARG A O 1
ATOM 2108 N N . SER A 1 279 ? -32.270 -14.073 95.026 1.00 35.75 279 SER A N 1
ATOM 2109 C CA . SER A 1 279 ? -33.591 -14.142 95.683 1.00 35.75 279 SER A CA 1
ATOM 2110 C C . SER A 1 279 ? -34.914 -14.012 94.891 1.00 35.75 279 SER A C 1
ATOM 2112 O O . SER A 1 279 ? -35.026 -13.269 93.922 1.00 35.75 279 SER A O 1
ATOM 2114 N N . PRO A 1 280 ? -35.963 -14.738 95.334 1.00 47.75 280 PRO A N 1
ATOM 2115 C CA . PRO A 1 280 ? -37.066 -15.187 94.491 1.00 47.75 280 PRO A CA 1
ATOM 2116 C C . PRO A 1 280 ? -37.997 -14.032 94.121 1.00 47.75 280 PRO A C 1
ATOM 2118 O O . PRO A 1 280 ? -38.670 -13.453 94.975 1.00 47.75 280 PRO A O 1
ATOM 2121 N N . ARG A 1 281 ? -38.051 -13.700 92.826 1.00 38.22 281 ARG A N 1
ATOM 2122 C CA . ARG A 1 281 ? -39.046 -12.770 92.291 1.00 38.22 281 ARG A CA 1
ATOM 2123 C C . ARG A 1 281 ? -40.363 -13.514 92.079 1.00 38.22 281 ARG A C 1
ATOM 2125 O O . ARG A 1 281 ? -40.398 -14.579 91.475 1.00 38.22 281 ARG A O 1
ATOM 2132 N N . GLN A 1 282 ? -41.394 -12.913 92.659 1.00 46.69 282 GLN A N 1
ATOM 2133 C CA . GLN A 1 282 ? -42.817 -13.246 92.672 1.00 46.69 282 GLN A CA 1
ATOM 2134 C C . GLN A 1 282 ? -43.338 -13.912 91.387 1.00 46.69 282 GLN A C 1
ATOM 2136 O O . GLN A 1 282 ? -42.816 -13.629 90.309 1.00 46.69 282 GLN A O 1
ATOM 2141 N N . PRO A 1 283 ? -44.398 -14.742 91.478 1.00 46.50 283 PRO A N 1
ATOM 2142 C CA . PRO A 1 283 ? -44.988 -15.386 90.314 1.00 46.50 283 PRO A CA 1
ATOM 2143 C C . PRO A 1 283 ? -45.550 -14.301 89.394 1.00 46.50 283 PRO A C 1
ATOM 2145 O O . PRO A 1 283 ? -46.629 -13.761 89.635 1.00 46.50 283 PRO A O 1
ATOM 2148 N N . ALA A 1 284 ? -44.793 -13.948 88.355 1.00 54.12 284 ALA A N 1
ATOM 2149 C CA . ALA A 1 284 ? -45.327 -13.192 87.242 1.00 54.12 284 ALA A CA 1
ATOM 2150 C C . ALA A 1 284 ? -46.462 -14.040 86.673 1.00 54.12 284 ALA A C 1
ATOM 2152 O O . ALA A 1 284 ? -46.247 -15.189 86.283 1.00 54.12 284 ALA A O 1
ATOM 2153 N N . GLN A 1 285 ? -47.677 -13.500 86.730 1.00 56.91 285 GLN A N 1
ATOM 2154 C CA . GLN A 1 285 ? -48.855 -14.089 86.116 1.00 56.91 285 GLN A CA 1
ATOM 2155 C C . GLN A 1 285 ? -48.491 -14.490 84.686 1.00 56.91 285 GLN A C 1
ATOM 2157 O O . GLN A 1 285 ? -48.165 -13.643 83.856 1.00 56.91 285 GLN A O 1
ATOM 2162 N N . TYR A 1 286 ? -48.466 -15.797 84.442 1.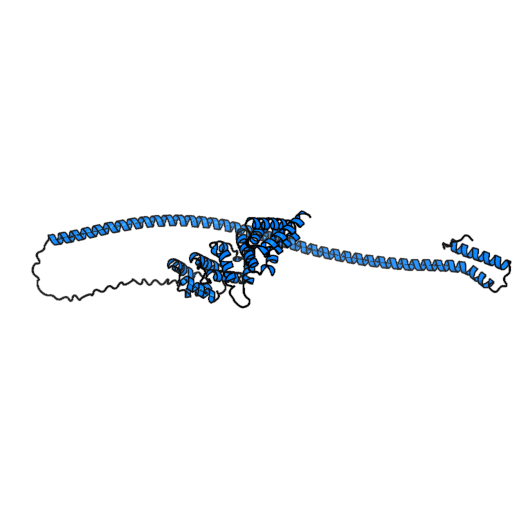00 53.66 286 TYR A N 1
ATOM 2163 C CA . TYR A 1 286 ? -48.213 -16.363 83.131 1.00 53.66 286 TYR A CA 1
ATOM 2164 C C . TYR A 1 286 ? -49.413 -16.025 82.251 1.00 53.66 286 TYR A C 1
ATOM 2166 O O . TYR A 1 286 ? -50.463 -16.662 82.345 1.00 53.66 286 TYR A O 1
ATOM 2174 N N . ASP A 1 287 ? -49.279 -14.972 81.450 1.00 73.81 287 ASP A N 1
ATOM 2175 C CA . ASP A 1 287 ? -50.300 -14.580 80.492 1.00 73.81 287 ASP A CA 1
ATOM 2176 C C . ASP A 1 287 ? -50.111 -15.380 79.202 1.00 73.81 287 ASP A C 1
ATOM 2178 O O . ASP A 1 287 ? -49.330 -15.030 78.312 1.00 73.81 287 ASP A O 1
ATOM 2182 N N . ALA A 1 288 ? -50.823 -16.504 79.125 1.00 72.56 288 ALA A N 1
ATOM 2183 C CA . ALA A 1 288 ? -50.799 -17.394 77.973 1.00 72.56 288 ALA A CA 1
ATOM 2184 C C . ALA A 1 288 ? -51.193 -16.678 76.667 1.00 72.56 288 ALA A C 1
ATOM 2186 O O . ALA A 1 288 ? -50.730 -17.073 75.599 1.00 72.56 288 ALA A O 1
ATOM 2187 N N . LEU A 1 289 ? -52.005 -15.614 76.730 1.00 76.12 289 LEU A N 1
ATOM 2188 C CA . LEU A 1 289 ? -52.428 -14.872 75.542 1.00 76.12 289 LEU A CA 1
ATOM 2189 C C . LEU A 1 289 ? -51.276 -14.053 74.948 1.00 76.12 289 LEU A C 1
ATOM 2191 O O . LEU A 1 289 ? -51.118 -14.027 73.727 1.00 76.12 289 LEU A O 1
ATOM 2195 N N . TYR A 1 290 ? -50.424 -13.466 75.791 1.00 80.94 290 TYR A N 1
ATOM 2196 C CA . TYR A 1 290 ? -49.242 -12.724 75.348 1.00 80.94 290 TYR A CA 1
ATOM 2197 C C . TYR A 1 290 ? -48.208 -13.629 74.659 1.00 80.94 290 TYR A C 1
ATOM 2199 O O . TYR A 1 290 ? -47.673 -13.280 73.603 1.00 80.94 290 TYR A O 1
ATOM 2207 N N . GLU A 1 291 ? -47.950 -14.824 75.202 1.00 83.19 291 GLU A N 1
ATOM 2208 C CA . GLU A 1 291 ? -47.032 -15.784 74.569 1.00 83.19 291 GLU A CA 1
ATOM 2209 C C . GLU A 1 291 ? -47.606 -16.357 73.260 1.00 83.19 291 GLU A C 1
ATOM 2211 O O . GLU A 1 291 ? -46.864 -16.519 72.290 1.00 83.19 291 GLU A O 1
ATOM 2216 N N . ILE A 1 292 ? -48.926 -16.575 73.167 1.00 83.50 292 ILE A N 1
ATOM 2217 C CA . ILE A 1 292 ? -49.584 -16.960 71.905 1.00 83.50 292 ILE A CA 1
ATOM 2218 C C . ILE A 1 292 ? -49.432 -15.854 70.850 1.00 83.50 292 ILE A C 1
ATOM 2220 O O . ILE A 1 292 ? -49.098 -16.147 69.701 1.00 83.50 292 ILE A O 1
ATOM 2224 N N . GLU A 1 293 ? -49.618 -14.583 71.217 1.00 86.94 293 GLU A N 1
ATOM 2225 C CA . GLU A 1 293 ? -49.453 -13.461 70.285 1.00 86.94 293 GLU A CA 1
ATOM 2226 C C . GLU A 1 293 ? -47.992 -13.315 69.820 1.00 86.94 293 GLU A C 1
ATOM 2228 O O . GLU A 1 293 ? -47.719 -13.086 68.636 1.00 86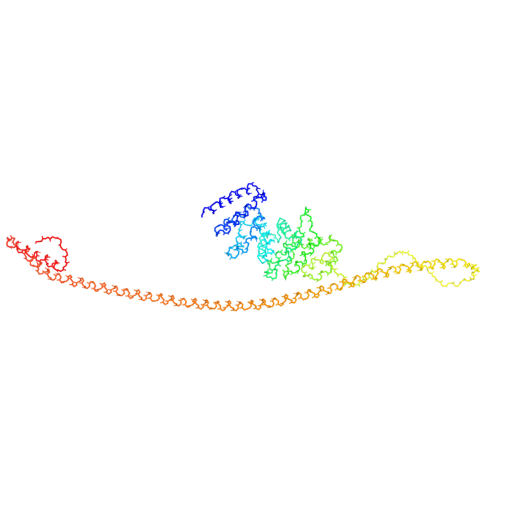.94 293 GLU A O 1
ATOM 2233 N 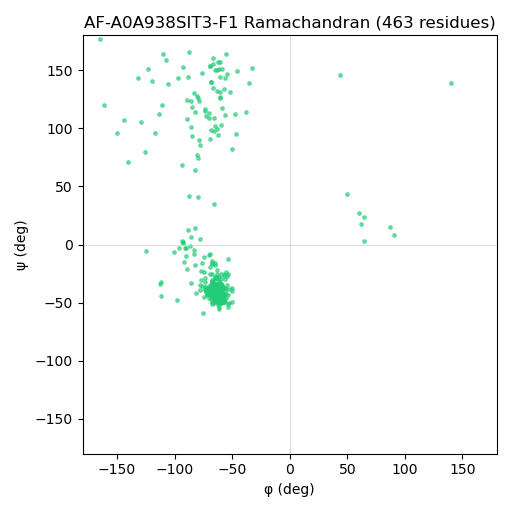N . ARG A 1 294 ? -47.031 -13.506 70.730 1.00 88.94 294 ARG A N 1
ATOM 2234 C CA . ARG A 1 294 ? -45.596 -13.499 70.422 1.00 88.94 294 ARG A CA 1
ATOM 2235 C C . ARG A 1 294 ? -45.213 -14.624 69.459 1.00 88.94 294 ARG A C 1
ATOM 2237 O O . ARG A 1 294 ? -44.492 -14.371 68.490 1.00 88.94 294 ARG A O 1
ATOM 2244 N N . ILE A 1 295 ? -45.711 -15.839 69.691 1.00 88.94 295 ILE A N 1
ATOM 2245 C CA . ILE A 1 295 ? -45.514 -16.977 68.784 1.00 88.94 295 ILE A CA 1
ATOM 2246 C C . ILE A 1 295 ? -46.175 -16.691 67.430 1.00 88.94 295 ILE A C 1
ATOM 2248 O O . ILE A 1 295 ? -45.550 -16.923 66.398 1.00 88.94 295 ILE A O 1
ATOM 2252 N N . GLY A 1 296 ? -47.375 -16.104 67.406 1.00 89.88 296 GLY A N 1
ATOM 2253 C CA . GLY A 1 296 ? -48.059 -15.707 66.171 1.00 89.88 296 GLY A CA 1
ATOM 2254 C C . GLY A 1 296 ? -47.243 -14.728 65.318 1.00 89.88 296 GLY A C 1
ATOM 2255 O O . GLY A 1 296 ? -47.071 -14.945 64.117 1.00 89.88 296 GLY A O 1
ATOM 2256 N N . LYS A 1 297 ? -46.655 -13.696 65.939 1.00 90.44 297 LYS A N 1
ATOM 2257 C CA . LYS A 1 297 ? -45.750 -12.749 65.257 1.00 90.44 297 LYS A CA 1
ATOM 2258 C C . LYS A 1 297 ? -44.474 -13.428 64.752 1.00 90.44 297 LYS A C 1
ATOM 2260 O O . LYS A 1 297 ? -43.997 -13.109 63.664 1.00 90.44 297 LYS A O 1
ATOM 2265 N N . TYR A 1 298 ? -43.926 -14.376 65.513 1.00 91.00 298 TYR A N 1
ATOM 2266 C CA . TYR A 1 298 ? -42.752 -15.144 65.095 1.00 91.00 298 TYR A CA 1
ATOM 2267 C C . TYR A 1 298 ? -43.051 -16.051 63.892 1.00 91.00 298 TYR A C 1
ATOM 2269 O O . TYR A 1 298 ? -42.280 -16.059 62.934 1.00 91.00 298 TYR A O 1
ATOM 2277 N N . VAL A 1 299 ? -44.196 -16.743 63.891 1.00 92.50 299 VAL A N 1
ATOM 2278 C CA . VAL A 1 299 ? -44.654 -17.565 62.758 1.00 92.50 299 VAL A CA 1
ATOM 2279 C C . VAL A 1 299 ? -44.865 -16.703 61.512 1.00 92.50 299 VAL A C 1
ATOM 2281 O O . VAL A 1 299 ? -44.349 -17.048 60.454 1.00 92.50 299 VAL A O 1
ATOM 2284 N N . GLN A 1 300 ? -45.512 -15.539 61.631 1.00 92.00 300 GLN A N 1
ATOM 2285 C CA . GLN A 1 300 ? -45.669 -14.609 60.503 1.00 92.00 300 GLN A CA 1
ATOM 2286 C C . GLN A 1 300 ? -44.326 -14.114 59.947 1.00 92.00 300 GLN A C 1
ATOM 2288 O O . GLN A 1 300 ? -44.156 -14.016 58.730 1.00 92.00 300 GLN A O 1
ATOM 2293 N N . ASN A 1 301 ? -43.351 -13.824 60.814 1.00 94.56 301 ASN A N 1
ATOM 2294 C CA . ASN A 1 301 ? -42.007 -13.441 60.382 1.00 94.56 301 ASN A CA 1
ATOM 2295 C C . ASN A 1 301 ? -41.315 -14.592 59.629 1.00 94.56 301 ASN A C 1
ATOM 2297 O O . ASN A 1 301 ? -40.771 -14.381 58.544 1.00 94.56 301 ASN A O 1
ATOM 2301 N N . LEU A 1 302 ? -41.394 -15.821 60.149 1.00 92.19 302 LEU A N 1
ATOM 2302 C CA . LEU A 1 302 ? -40.851 -17.005 59.479 1.00 92.19 302 LEU A CA 1
ATOM 2303 C C . LEU A 1 3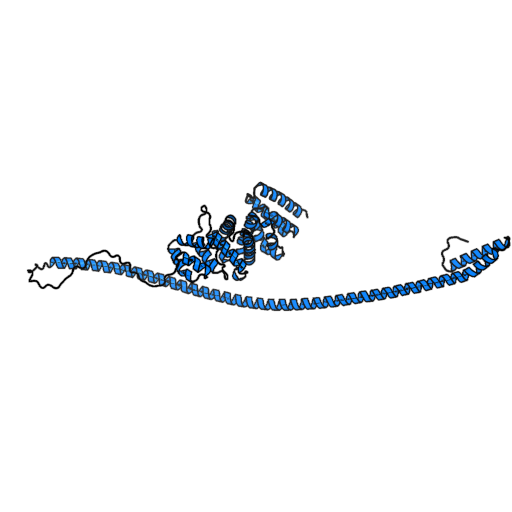02 ? -41.521 -17.266 58.124 1.00 92.19 302 LEU A C 1
ATOM 2305 O O . LEU A 1 302 ? -40.831 -17.551 57.148 1.00 92.19 302 LEU A O 1
ATOM 2309 N N . GLU A 1 303 ? -42.840 -17.115 58.016 1.00 93.50 303 GLU A N 1
ATOM 2310 C CA . GLU A 1 303 ? -43.554 -17.227 56.738 1.00 93.50 303 GLU A CA 1
ATOM 2311 C C . GLU A 1 303 ? -43.102 -16.162 55.728 1.00 93.50 303 GLU A C 1
ATOM 2313 O O . GLU A 1 303 ? -42.926 -16.462 54.541 1.00 93.50 303 GLU A O 1
ATOM 2318 N N . GLY A 1 304 ? -42.865 -14.931 56.193 1.00 93.94 304 GLY A N 1
ATOM 2319 C CA . GLY A 1 304 ? -42.284 -13.855 55.391 1.00 93.94 304 GLY A CA 1
ATOM 2320 C C . GLY A 1 304 ? -40.887 -14.210 54.872 1.00 93.94 304 GLY A C 1
ATOM 2321 O O . GLY A 1 304 ? -40.622 -14.088 53.673 1.00 93.94 304 GLY A O 1
ATOM 2322 N N . GLN A 1 305 ? -40.021 -14.734 55.743 1.00 93.56 305 GLN A N 1
ATOM 2323 C CA . GLN A 1 305 ? -38.673 -15.179 55.376 1.00 93.56 305 GLN A CA 1
ATOM 2324 C C . GLN A 1 305 ? -38.703 -16.350 54.387 1.00 93.56 305 GLN A C 1
ATOM 2326 O O . GLN A 1 305 ? -37.970 -16.334 53.399 1.00 93.56 305 GLN A O 1
ATOM 2331 N N . ILE A 1 306 ? -39.590 -17.332 54.578 1.00 94.50 306 ILE A N 1
ATOM 2332 C CA . ILE A 1 306 ? -39.755 -18.465 53.652 1.00 94.50 306 ILE A CA 1
ATOM 2333 C C . ILE A 1 306 ? -40.182 -17.975 52.264 1.00 94.50 306 ILE A C 1
ATOM 2335 O O . ILE A 1 306 ? -39.633 -18.432 51.258 1.00 94.50 306 ILE A O 1
ATOM 2339 N N . LYS A 1 307 ? -41.125 -17.025 52.179 1.00 94.94 307 LYS A N 1
ATOM 2340 C CA . LYS A 1 307 ? -41.528 -16.424 50.895 1.00 94.94 307 LYS A CA 1
ATOM 2341 C C . LYS A 1 307 ? -40.363 -15.695 50.224 1.00 94.94 307 LYS A C 1
ATOM 2343 O O . LYS A 1 307 ? -40.136 -15.894 49.031 1.00 94.94 307 LYS A O 1
ATOM 2348 N N . GLN A 1 308 ? -39.594 -14.917 50.985 1.00 95.31 308 GLN A N 1
ATOM 2349 C CA . GLN A 1 308 ? -38.428 -14.202 50.469 1.00 95.31 308 GLN A CA 1
ATOM 2350 C C . GLN A 1 308 ? -37.338 -15.165 49.968 1.00 95.31 308 GLN A C 1
ATOM 2352 O O . GLN A 1 308 ? -36.776 -14.958 48.893 1.00 95.31 308 GLN A O 1
ATOM 2357 N N . HIS A 1 309 ? -37.055 -16.242 50.704 1.00 93.94 309 HIS A N 1
ATOM 2358 C CA . HIS A 1 309 ? -36.088 -17.256 50.284 1.00 93.94 309 HIS A CA 1
ATOM 2359 C C . HIS A 1 309 ? -36.554 -18.030 49.050 1.00 93.94 309 HIS A C 1
ATOM 2361 O O . HIS A 1 309 ? -35.751 -18.241 48.145 1.00 93.94 309 HIS A O 1
ATOM 2367 N N . ARG A 1 310 ? -37.844 -18.377 48.946 1.00 95.31 310 ARG A N 1
ATOM 2368 C CA . ARG A 1 310 ? -38.397 -18.992 47.726 1.00 95.31 310 ARG A CA 1
ATOM 2369 C C . ARG A 1 310 ? -38.224 -18.098 46.501 1.00 95.31 310 ARG A C 1
ATOM 2371 O O . ARG A 1 310 ? -37.829 -18.594 45.452 1.00 95.31 310 ARG A O 1
ATOM 2378 N N . GLN A 1 311 ? -38.461 -16.793 46.634 1.00 95.56 311 GLN A N 1
ATOM 2379 C CA . GLN A 1 311 ? -38.223 -15.851 45.537 1.00 95.56 311 GLN A CA 1
ATOM 2380 C C . GLN A 1 311 ? -36.742 -15.792 45.142 1.00 95.56 311 GLN A C 1
ATOM 2382 O O . GLN A 1 311 ? -36.441 -15.838 43.953 1.00 95.56 311 GLN A O 1
ATOM 2387 N N . LYS A 1 312 ? -35.823 -15.760 46.119 1.00 95.56 312 LYS A N 1
ATOM 2388 C CA . LYS A 1 312 ? -34.372 -15.778 45.859 1.00 95.56 312 LYS A CA 1
ATOM 2389 C C . LYS A 1 312 ? -33.909 -17.058 45.157 1.00 95.56 312 LYS A C 1
ATOM 2391 O O . LYS A 1 312 ? -33.054 -16.990 44.280 1.00 95.56 312 LYS A O 1
ATOM 2396 N N . ILE A 1 313 ? -34.471 -18.211 45.524 1.00 95.56 313 ILE A N 1
ATOM 2397 C CA . ILE A 1 313 ? -34.172 -19.489 44.863 1.00 95.56 313 ILE A CA 1
ATOM 2398 C C . ILE A 1 313 ? -34.654 -19.448 43.410 1.00 95.56 313 ILE A C 1
ATOM 2400 O O . ILE A 1 313 ? -33.879 -19.744 42.512 1.00 95.56 313 ILE A O 1
ATOM 2404 N N . GLN A 1 314 ? -35.879 -18.979 43.156 1.00 95.94 314 GLN A N 1
ATOM 2405 C CA . GLN A 1 314 ? -36.411 -18.878 41.791 1.00 95.94 314 GLN A CA 1
ATOM 2406 C C . GLN A 1 314 ? -35.635 -17.904 40.897 1.00 95.94 314 GLN A C 1
ATOM 2408 O O . GLN A 1 314 ? -35.549 -18.122 39.690 1.00 95.94 314 GLN A O 1
ATOM 2413 N N . THR A 1 315 ? -35.116 -16.800 41.445 1.00 95.94 315 THR A N 1
ATOM 2414 C CA . THR A 1 315 ? -34.237 -15.905 40.678 1.00 95.94 315 THR A CA 1
ATOM 2415 C C . THR A 1 315 ? -32.906 -16.583 40.386 1.00 95.94 315 THR A C 1
ATOM 2417 O O . THR A 1 315 ? -32.502 -16.615 39.233 1.00 95.94 315 THR A O 1
ATOM 2420 N N . ALA A 1 316 ? -32.288 -17.216 41.388 1.00 93.69 316 ALA A N 1
ATOM 2421 C CA . ALA A 1 316 ? -31.014 -17.907 41.211 1.00 93.69 316 ALA A CA 1
ATOM 2422 C C . ALA A 1 316 ? -31.107 -19.082 40.219 1.00 93.69 316 ALA A C 1
ATOM 2424 O O . ALA A 1 316 ? -30.187 -19.293 39.437 1.00 93.69 316 ALA A O 1
ATOM 2425 N N . GLU A 1 317 ? -32.217 -19.824 40.207 1.00 96.25 317 GLU A N 1
ATOM 2426 C CA . GLU A 1 317 ? -32.469 -20.890 39.228 1.00 96.25 317 GLU A CA 1
ATOM 2427 C C . GLU A 1 317 ? -32.568 -20.345 37.800 1.00 96.25 317 GLU A C 1
ATOM 2429 O O . GLU A 1 317 ? -31.990 -20.929 36.883 1.00 96.25 317 GLU A O 1
ATOM 2434 N N . ARG A 1 318 ? -33.253 -19.209 37.605 1.00 96.88 318 ARG A N 1
ATOM 2435 C CA . ARG A 1 318 ? -33.329 -18.541 36.297 1.00 96.88 318 ARG A CA 1
ATOM 2436 C C . ARG A 1 318 ? -31.964 -18.036 35.842 1.00 96.88 318 ARG A C 1
ATOM 2438 O O . ARG A 1 318 ? -31.582 -18.290 34.704 1.00 96.88 318 ARG A O 1
ATOM 2445 N N . ASP A 1 319 ? -31.220 -17.394 36.737 1.00 95.94 319 ASP A N 1
ATOM 2446 C CA . ASP A 1 319 ? -29.880 -16.883 36.442 1.00 95.94 319 ASP A CA 1
ATOM 2447 C C . ASP A 1 319 ? -28.920 -18.034 36.095 1.00 95.94 319 ASP A C 1
ATOM 2449 O O . ASP A 1 319 ? -28.138 -17.939 35.149 1.00 95.94 319 ASP A O 1
ATOM 2453 N N . TRP A 1 320 ? -29.018 -19.165 36.805 1.00 96.88 320 TRP A N 1
ATOM 2454 C CA . TRP A 1 320 ? -28.229 -20.364 36.518 1.00 96.88 320 TRP A CA 1
ATOM 2455 C C . TRP A 1 320 ? -28.574 -20.978 35.155 1.00 96.88 320 TRP A C 1
ATOM 2457 O O . TRP A 1 320 ? -27.668 -21.319 34.396 1.00 96.88 320 TRP A O 1
ATOM 2467 N N . GLN A 1 321 ? -29.861 -21.086 34.810 1.00 96.69 321 GLN A N 1
ATOM 2468 C CA . GLN A 1 321 ? -30.292 -21.582 33.497 1.00 96.69 321 GLN A CA 1
ATOM 2469 C C . GLN A 1 321 ? -29.809 -20.673 32.363 1.00 96.69 321 GLN A C 1
ATOM 2471 O O . GLN A 1 321 ? -29.328 -21.166 31.340 1.00 96.69 321 GLN A O 1
ATOM 2476 N N . GLN A 1 322 ? -29.886 -19.355 32.560 1.00 96.44 322 GLN A N 1
ATOM 2477 C CA . GLN A 1 322 ? -29.383 -18.387 31.594 1.00 96.44 322 GLN A CA 1
ATOM 2478 C C . GLN A 1 322 ? -27.867 -18.540 31.408 1.00 96.44 322 GLN A C 1
ATOM 2480 O O . GLN A 1 322 ? -27.418 -18.765 30.283 1.00 96.44 322 GLN A O 1
ATOM 2485 N N . ALA A 1 323 ? -27.092 -18.532 32.495 1.00 93.31 323 ALA A N 1
ATOM 2486 C CA . ALA A 1 323 ? -25.641 -18.709 32.442 1.00 93.31 323 ALA A CA 1
ATOM 2487 C C . ALA A 1 323 ? -25.237 -20.049 31.799 1.00 93.31 323 ALA A C 1
ATOM 2489 O O . ALA A 1 323 ? -24.253 -20.123 31.063 1.00 93.31 323 ALA A O 1
ATOM 2490 N N . HIS A 1 324 ? -26.008 -21.114 32.036 1.00 96.31 324 HIS A N 1
ATOM 2491 C CA . HIS A 1 324 ? -25.776 -22.410 31.406 1.00 96.31 324 HIS A CA 1
ATOM 2492 C C . HIS A 1 324 ? -25.964 -22.351 29.883 1.00 96.31 324 HIS A C 1
ATOM 2494 O O . HIS A 1 324 ? -25.110 -22.838 29.142 1.00 96.31 324 HIS A O 1
ATOM 2500 N N . SER A 1 325 ? -27.035 -21.701 29.415 1.00 96.88 325 SER A N 1
ATOM 2501 C CA . SER A 1 325 ? -27.295 -21.523 27.981 1.00 96.88 325 SER A CA 1
ATOM 2502 C C . SER A 1 325 ? -26.221 -20.675 27.288 1.00 96.88 325 SER A C 1
ATOM 2504 O O . SER A 1 325 ? -25.749 -21.035 26.210 1.00 96.88 325 SER A O 1
ATOM 2506 N N . GLU A 1 326 ? -25.759 -19.605 27.939 1.00 95.69 326 GLU A N 1
ATOM 2507 C CA . GLU A 1 326 ? -24.679 -18.750 27.437 1.00 95.69 326 GLU A CA 1
ATOM 2508 C C . GLU A 1 326 ? -23.355 -19.526 27.331 1.00 95.69 326 GLU A C 1
ATOM 2510 O O . GLU A 1 326 ? -22.630 -19.397 26.343 1.00 95.69 326 GLU A O 1
ATOM 2515 N N . LEU A 1 327 ? -23.062 -20.402 28.300 1.00 95.81 327 LEU A N 1
ATOM 2516 C CA . LEU A 1 327 ? -21.868 -21.249 28.280 1.00 95.81 327 LEU A CA 1
ATOM 2517 C C . LEU A 1 327 ? -21.910 -22.275 27.137 1.00 95.81 327 LEU A C 1
ATOM 2519 O O . LEU A 1 327 ? -20.880 -22.526 26.504 1.00 95.81 327 LEU A O 1
ATOM 2523 N N . GLU A 1 328 ? -23.076 -22.856 26.837 1.00 96.38 328 GLU A N 1
ATOM 2524 C CA . GLU A 1 328 ? -23.225 -23.745 25.680 1.00 96.38 328 GLU A CA 1
ATOM 2525 C C . GLU A 1 328 ? -22.977 -23.024 24.353 1.00 96.38 328 GLU A C 1
ATOM 2527 O O . GLU A 1 328 ? -22.275 -23.561 23.492 1.00 96.38 328 GLU A O 1
ATOM 2532 N N . ILE A 1 329 ? -23.507 -21.808 24.196 1.00 96.25 329 ILE A N 1
ATOM 2533 C CA . ILE A 1 329 ? -23.279 -20.985 23.002 1.00 96.25 329 ILE A CA 1
ATOM 2534 C C . ILE A 1 329 ? -21.786 -20.678 22.865 1.00 96.25 329 ILE A C 1
ATOM 2536 O O . ILE A 1 329 ? -21.192 -20.982 21.831 1.00 96.25 329 ILE A O 1
ATOM 2540 N N . ALA A 1 330 ? -21.146 -20.205 23.938 1.00 93.31 330 ALA A N 1
ATOM 2541 C CA . ALA A 1 330 ? -19.717 -19.904 23.942 1.00 93.31 330 ALA A CA 1
ATOM 2542 C C . ALA A 1 330 ? -18.846 -21.137 23.625 1.00 93.31 330 ALA A C 1
ATOM 2544 O O . ALA A 1 330 ? -17.805 -21.024 22.973 1.00 93.31 330 ALA A O 1
ATOM 2545 N N . ARG A 1 331 ? -19.256 -22.342 24.053 1.00 95.38 331 ARG A N 1
ATOM 2546 C CA . ARG A 1 331 ? -18.571 -23.594 23.681 1.00 95.38 331 ARG A CA 1
ATOM 2547 C C . ARG A 1 331 ? -18.667 -23.880 22.186 1.00 95.38 331 ARG A C 1
ATOM 2549 O O . ARG A 1 331 ? -17.651 -24.250 21.601 1.00 95.38 331 ARG A O 1
ATOM 2556 N N . ARG A 1 332 ? -19.845 -23.701 21.581 1.00 96.06 332 ARG A N 1
ATOM 2557 C CA . ARG A 1 332 ? -20.043 -23.900 20.134 1.00 96.06 332 ARG A CA 1
ATOM 2558 C C . ARG A 1 332 ? -19.221 -22.900 19.328 1.00 96.06 332 ARG A C 1
ATOM 2560 O O . ARG A 1 332 ? -18.452 -23.314 18.469 1.00 96.06 332 ARG A O 1
ATOM 2567 N N . GLU A 1 333 ? -19.279 -21.619 19.690 1.00 94.75 333 GLU A N 1
ATOM 2568 C CA . GLU A 1 333 ? -18.487 -20.564 19.044 1.00 94.75 333 GLU A CA 1
ATOM 2569 C C . GLU A 1 333 ? -16.981 -20.838 19.129 1.00 94.75 333 GLU A C 1
ATOM 2571 O O . GLU A 1 333 ? -16.257 -20.687 18.144 1.00 94.75 333 GLU A O 1
ATOM 2576 N N . ARG A 1 334 ? -16.494 -21.308 20.286 1.00 95.44 334 ARG A N 1
ATOM 2577 C CA . ARG A 1 334 ? -15.089 -21.701 20.450 1.00 95.44 334 ARG A CA 1
ATOM 2578 C C . ARG A 1 334 ? -14.705 -22.862 19.534 1.00 95.44 334 ARG A C 1
ATOM 2580 O O . ARG A 1 334 ? -13.582 -22.891 19.029 1.00 95.44 334 ARG A O 1
ATOM 2587 N N . GLU A 1 335 ? -15.582 -23.844 19.369 1.00 96.50 335 GLU A N 1
ATOM 2588 C CA . GLU A 1 335 ? -15.299 -25.002 18.528 1.00 96.50 335 GLU A CA 1
ATOM 2589 C C . GLU A 1 335 ? -15.312 -24.644 17.040 1.00 96.50 335 GLU A C 1
ATOM 2591 O O . GLU A 1 335 ? -14.414 -25.060 16.308 1.00 96.50 335 GLU A O 1
ATOM 2596 N N . ASP A 1 336 ? -16.239 -23.791 16.611 1.00 95.44 336 ASP A N 1
ATOM 2597 C CA . ASP A 1 336 ? -16.276 -23.278 15.242 1.00 95.44 336 ASP A CA 1
ATOM 2598 C C . ASP A 1 336 ? -15.063 -22.388 14.938 1.00 95.44 336 ASP A C 1
ATOM 2600 O O . ASP A 1 336 ? -14.412 -22.569 13.907 1.00 95.44 336 ASP A O 1
ATOM 2604 N N . ALA A 1 337 ? -14.654 -21.523 15.874 1.00 92.75 337 ALA A N 1
ATOM 2605 C CA . ALA A 1 337 ? -13.414 -20.756 15.754 1.00 92.75 337 ALA A CA 1
ATOM 2606 C C . ALA A 1 337 ? -12.176 -21.666 15.653 1.00 92.75 337 ALA A C 1
ATOM 2608 O O . ALA A 1 337 ? -11.254 -21.389 14.886 1.00 92.75 337 ALA A O 1
ATOM 2609 N N . ARG A 1 338 ? -12.155 -22.790 16.384 1.00 96.25 338 ARG A N 1
ATOM 2610 C CA . ARG A 1 338 ? -11.072 -23.781 16.295 1.00 96.25 338 ARG A CA 1
ATOM 2611 C C . ARG A 1 338 ? -11.040 -24.471 14.929 1.00 96.25 338 ARG A C 1
ATOM 2613 O O . ARG A 1 338 ? -9.952 -24.686 14.398 1.00 96.25 338 ARG A O 1
ATOM 2620 N N . ARG A 1 339 ? -12.200 -24.817 14.361 1.00 96.00 339 ARG A N 1
ATOM 2621 C CA . ARG A 1 339 ? -12.294 -25.394 13.007 1.00 96.00 339 ARG A CA 1
ATOM 2622 C C . ARG A 1 339 ? -11.808 -24.401 11.957 1.00 96.00 339 ARG A C 1
ATOM 2624 O O . ARG A 1 339 ? -10.994 -24.771 11.118 1.00 96.00 339 ARG A O 1
ATOM 2631 N N . GLN A 1 340 ? -12.229 -23.143 12.063 1.00 95.12 340 GLN A N 1
ATOM 2632 C CA . GLN A 1 340 ? -11.794 -22.074 11.167 1.00 95.12 340 GLN A CA 1
ATOM 2633 C C . GLN A 1 340 ? -10.272 -21.870 11.225 1.00 95.12 340 GLN A C 1
ATOM 2635 O O . GLN A 1 340 ? -9.613 -21.862 10.189 1.00 95.12 340 GLN A O 1
ATOM 2640 N N . ALA A 1 341 ? -9.696 -21.819 12.430 1.00 91.56 341 ALA A N 1
ATOM 2641 C CA . ALA A 1 341 ? -8.250 -21.710 12.611 1.00 91.56 341 ALA A CA 1
ATOM 2642 C C . ALA A 1 341 ? -7.483 -22.910 12.023 1.00 91.56 341 ALA A C 1
ATOM 2644 O O . ALA A 1 341 ? -6.381 -22.736 11.509 1.00 91.56 341 ALA A O 1
ATOM 2645 N N . SER A 1 342 ? -8.056 -24.120 12.070 1.00 96.19 342 SER A N 1
ATOM 2646 C CA . SER A 1 342 ? -7.458 -25.306 11.439 1.00 96.19 342 SER A CA 1
ATOM 2647 C C . SER A 1 342 ? -7.415 -25.177 9.916 1.00 96.19 342 SER A C 1
ATOM 2649 O O . SER A 1 342 ? -6.372 -25.412 9.318 1.00 96.19 342 SER A O 1
ATOM 2651 N N . VAL A 1 343 ? -8.519 -24.752 9.293 1.00 96.88 343 VAL A N 1
ATOM 2652 C CA . VAL A 1 343 ? -8.592 -24.545 7.836 1.00 96.88 343 VAL A CA 1
ATOM 2653 C C . VAL A 1 343 ? -7.613 -23.459 7.389 1.00 96.88 343 VAL A C 1
ATOM 2655 O O . VAL A 1 343 ? -6.915 -23.613 6.387 1.00 96.88 343 VAL A O 1
ATOM 2658 N N . GLU A 1 344 ? -7.524 -22.368 8.148 1.00 93.94 344 GLU A N 1
ATOM 2659 C CA . GLU A 1 344 ? -6.570 -21.293 7.876 1.00 93.94 344 GLU A CA 1
ATOM 2660 C C . GLU A 1 344 ? -5.121 -21.774 8.022 1.00 93.94 344 GLU A C 1
ATOM 2662 O O . GLU A 1 344 ? -4.293 -21.467 7.164 1.00 93.94 344 GLU A O 1
ATOM 2667 N N . HIS A 1 345 ? -4.818 -22.591 9.035 1.00 95.38 345 HIS A N 1
ATOM 2668 C CA . HIS A 1 345 ? -3.498 -23.197 9.210 1.00 95.38 345 HIS A CA 1
ATOM 2669 C C . HIS A 1 345 ? -3.112 -24.122 8.043 1.00 95.38 345 HIS A C 1
ATOM 2671 O O . HIS A 1 345 ? -2.006 -24.010 7.508 1.00 95.38 345 HIS A O 1
ATOM 2677 N N . ASP A 1 346 ? -4.029 -24.978 7.588 1.00 96.12 346 ASP A N 1
ATOM 2678 C CA . ASP A 1 346 ? -3.814 -25.865 6.436 1.00 96.12 346 ASP A CA 1
ATOM 2679 C C . ASP A 1 346 ? -3.614 -25.058 5.139 1.00 96.12 346 ASP A C 1
ATOM 2681 O O . ASP A 1 346 ? -2.756 -25.363 4.309 1.00 96.12 346 ASP A O 1
ATOM 2685 N N . SER A 1 347 ? -4.350 -23.954 4.981 1.00 95.50 347 SER A N 1
ATOM 2686 C CA . SER A 1 347 ? -4.162 -23.041 3.850 1.00 95.50 347 SER A CA 1
ATOM 2687 C C . SER A 1 347 ? -2.799 -22.338 3.889 1.00 95.50 347 SER A C 1
ATOM 2689 O O . SER A 1 347 ? -2.124 -22.237 2.863 1.00 95.50 347 SER A O 1
ATOM 2691 N N . ALA A 1 348 ? -2.352 -21.906 5.072 1.00 93.81 348 ALA A N 1
ATOM 2692 C CA . ALA A 1 348 ? -1.078 -21.222 5.255 1.00 93.81 348 ALA A CA 1
ATOM 2693 C C . ALA A 1 348 ? 0.107 -22.165 5.017 1.00 93.81 348 ALA A C 1
ATOM 2695 O O . ALA A 1 348 ? 1.096 -21.769 4.401 1.00 93.81 348 ALA A O 1
ATOM 2696 N N . THR A 1 349 ? 0.002 -23.420 5.462 1.00 95.50 349 THR A N 1
ATOM 2697 C CA . THR A 1 349 ? 1.020 -24.446 5.200 1.00 95.50 349 THR A CA 1
ATOM 2698 C C . THR A 1 349 ? 1.100 -24.793 3.715 1.00 95.50 349 THR A C 1
ATOM 2700 O O . THR A 1 349 ? 2.208 -24.862 3.181 1.00 95.50 349 THR A O 1
ATOM 2703 N N . ARG A 1 350 ? -0.037 -24.899 3.010 1.00 97.31 350 ARG A N 1
ATOM 2704 C CA . ARG A 1 350 ? -0.050 -25.078 1.548 1.00 97.31 350 ARG A CA 1
ATOM 2705 C C . ARG A 1 350 ? 0.630 -23.914 0.822 1.00 97.31 350 ARG A C 1
ATOM 2707 O O . ARG A 1 350 ? 1.536 -24.143 0.026 1.00 97.31 350 ARG A O 1
ATOM 2714 N N . LEU A 1 351 ? 0.252 -22.674 1.143 1.00 95.31 351 LEU A N 1
ATOM 2715 C CA . LEU A 1 351 ? 0.845 -21.472 0.540 1.00 95.31 351 LEU A CA 1
ATOM 2716 C C . LEU A 1 351 ? 2.345 -21.340 0.847 1.00 95.31 351 LEU A C 1
ATOM 2718 O O . LEU A 1 351 ? 3.112 -20.872 0.008 1.00 95.31 351 LEU A O 1
ATOM 2722 N N . ALA A 1 352 ? 2.791 -21.763 2.033 1.00 94.50 352 ALA A N 1
ATOM 2723 C CA . ALA A 1 352 ? 4.212 -21.806 2.369 1.00 94.50 352 ALA A CA 1
ATOM 2724 C C . ALA A 1 352 ? 4.978 -22.831 1.512 1.00 94.50 352 ALA A C 1
ATOM 2726 O O . ALA A 1 352 ? 6.106 -22.552 1.101 1.00 94.50 352 ALA A O 1
ATOM 2727 N N . GLY A 1 353 ? 4.357 -23.977 1.210 1.00 96.75 353 GLY A N 1
ATOM 2728 C CA . GLY A 1 353 ? 4.879 -24.971 0.269 1.00 96.75 353 GLY A CA 1
ATOM 2729 C C . GLY A 1 353 ? 5.021 -24.406 -1.144 1.00 96.75 353 GLY A C 1
ATOM 2730 O O . GLY A 1 353 ? 6.127 -24.393 -1.681 1.00 96.75 353 GLY A O 1
ATOM 2731 N N . GLU A 1 354 ? 3.944 -23.836 -1.693 1.00 96.75 354 GLU A N 1
ATOM 2732 C CA . GLU A 1 354 ? 3.936 -23.196 -3.021 1.00 96.75 354 GLU A CA 1
ATOM 2733 C C . GLU A 1 354 ? 4.997 -22.085 -3.122 1.00 96.75 354 GLU A C 1
ATOM 2735 O O . GLU A 1 354 ? 5.752 -22.008 -4.092 1.00 96.75 354 GLU A O 1
ATOM 2740 N N . LYS A 1 355 ? 5.138 -21.256 -2.077 1.00 95.19 355 LYS A N 1
ATOM 2741 C CA . LYS A 1 355 ? 6.182 -20.224 -2.014 1.00 95.19 355 LYS A CA 1
ATOM 2742 C C . LYS A 1 355 ? 7.591 -20.820 -2.056 1.00 95.19 355 LYS A C 1
ATOM 2744 O O . LYS A 1 355 ? 8.476 -20.231 -2.674 1.00 95.19 355 LYS A O 1
ATOM 2749 N N . SER A 1 356 ? 7.824 -21.949 -1.386 1.00 96.06 356 SER A N 1
ATOM 2750 C CA . SER A 1 356 ? 9.127 -22.622 -1.407 1.00 96.06 356 SER A CA 1
ATOM 2751 C C . SER A 1 356 ? 9.452 -23.188 -2.789 1.00 96.06 356 SER A C 1
ATOM 2753 O O . SER A 1 356 ? 10.602 -23.096 -3.215 1.00 96.06 356 SER A O 1
ATOM 2755 N N . GLU A 1 357 ? 8.464 -23.736 -3.496 1.00 97.06 357 GLU A N 1
ATOM 2756 C CA . GLU A 1 357 ? 8.638 -24.242 -4.862 1.00 97.06 357 GLU A CA 1
ATOM 2757 C C . GLU A 1 357 ? 8.942 -23.113 -5.848 1.00 97.06 357 GLU A C 1
ATOM 2759 O O . GLU A 1 357 ? 9.956 -23.176 -6.542 1.00 97.06 357 GLU A O 1
ATOM 2764 N N . LEU A 1 358 ? 8.157 -22.031 -5.820 1.00 96.06 358 LEU A N 1
ATOM 2765 C CA . LEU A 1 358 ? 8.410 -20.846 -6.646 1.00 96.06 358 LEU A CA 1
ATOM 2766 C C . LEU A 1 358 ? 9.776 -20.215 -6.354 1.00 96.06 358 LEU A C 1
ATOM 2768 O O . LEU A 1 358 ? 10.429 -19.694 -7.256 1.00 96.06 358 LEU A O 1
ATOM 2772 N N . HIS A 1 359 ? 10.240 -20.263 -5.102 1.00 96.69 359 HIS A N 1
ATOM 2773 C CA . HIS A 1 359 ? 11.570 -19.771 -4.755 1.00 96.69 359 HIS A CA 1
ATOM 2774 C C . HIS A 1 359 ? 12.679 -20.612 -5.397 1.00 96.69 359 HIS A C 1
ATOM 2776 O O . HIS A 1 359 ? 13.602 -20.046 -5.977 1.00 96.69 359 HIS A O 1
ATOM 2782 N N . LYS A 1 360 ? 12.558 -21.947 -5.366 1.00 96.69 360 LYS A N 1
ATOM 2783 C CA . LYS A 1 360 ? 13.500 -22.851 -6.047 1.00 96.69 360 LYS A CA 1
ATOM 2784 C C . LYS A 1 360 ? 13.493 -22.639 -7.561 1.00 96.69 360 LYS A C 1
ATOM 2786 O O . LYS A 1 360 ? 14.551 -22.651 -8.185 1.00 96.69 360 LYS A O 1
ATOM 2791 N N . GLU A 1 361 ? 12.319 -22.424 -8.151 1.00 97.69 361 GLU A N 1
ATOM 2792 C CA . GLU A 1 361 ? 12.194 -22.123 -9.579 1.00 97.69 361 GLU A CA 1
ATOM 2793 C C . GLU A 1 361 ? 12.887 -20.796 -9.923 1.00 97.69 361 GLU A C 1
ATOM 2795 O O . GLU A 1 361 ? 13.697 -20.748 -10.849 1.00 97.69 361 GLU A O 1
ATOM 2800 N N . ALA A 1 362 ? 12.673 -19.748 -9.123 1.00 95.44 362 ALA A N 1
ATOM 2801 C CA . ALA A 1 362 ? 13.341 -18.460 -9.298 1.00 95.44 362 ALA A CA 1
ATOM 2802 C C . ALA A 1 362 ? 14.872 -18.563 -9.176 1.00 95.44 362 ALA A C 1
ATOM 2804 O O . ALA A 1 362 ? 15.589 -17.978 -9.986 1.00 95.44 362 ALA A O 1
ATOM 2805 N N . GLU A 1 363 ? 15.385 -19.331 -8.209 1.00 97.19 363 GLU A N 1
ATOM 2806 C CA . GLU A 1 363 ? 16.823 -19.607 -8.082 1.00 97.19 363 GLU A CA 1
ATOM 2807 C C . GLU A 1 363 ? 17.369 -20.355 -9.308 1.00 97.19 363 GLU A C 1
ATOM 2809 O O . GLU A 1 363 ? 18.441 -20.015 -9.815 1.00 97.19 363 GLU A O 1
ATOM 2814 N N . SER A 1 364 ? 16.617 -21.329 -9.833 1.00 97.56 364 SER A N 1
ATOM 2815 C CA . SER A 1 364 ? 17.014 -22.068 -11.034 1.00 97.56 364 SER A CA 1
ATOM 2816 C C . SER A 1 364 ? 17.089 -21.164 -12.272 1.00 97.56 364 SER A C 1
ATOM 2818 O O . SER A 1 364 ? 18.111 -21.163 -12.961 1.00 97.56 364 SER A O 1
ATOM 2820 N N . LEU A 1 365 ? 16.082 -20.312 -12.493 1.00 96.88 365 LEU A N 1
ATOM 2821 C CA . LEU A 1 365 ? 16.050 -19.352 -13.599 1.00 96.88 365 LEU A CA 1
ATOM 2822 C C . LEU A 1 365 ? 17.158 -18.305 -13.467 1.00 96.88 365 LEU A C 1
ATOM 2824 O O . LEU A 1 365 ? 17.790 -17.942 -14.457 1.00 96.88 365 LEU A O 1
ATOM 2828 N N . GLN A 1 366 ? 17.446 -17.848 -12.248 1.00 97.50 366 GLN A N 1
ATOM 2829 C CA . GLN A 1 366 ? 18.546 -16.920 -12.001 1.00 97.50 366 GLN A CA 1
ATOM 2830 C C . GLN A 1 366 ? 19.897 -17.547 -12.377 1.00 97.50 366 GLN A C 1
ATOM 2832 O O . GLN A 1 366 ? 20.705 -16.909 -13.055 1.00 97.50 366 GLN A O 1
ATOM 2837 N N . SER A 1 367 ? 20.115 -18.816 -12.015 1.00 97.06 367 SER A N 1
ATOM 2838 C CA . SER A 1 367 ? 21.327 -19.548 -12.398 1.00 97.06 367 SER A CA 1
ATOM 2839 C C . SER A 1 367 ? 21.459 -19.717 -13.920 1.00 97.06 367 SER A C 1
ATOM 2841 O O . SER A 1 367 ? 22.560 -19.620 -14.468 1.00 97.06 367 SER A O 1
ATOM 2843 N N . GLU A 1 368 ? 20.338 -19.904 -14.625 1.00 98.00 368 GLU A N 1
ATOM 2844 C CA . GLU A 1 368 ? 20.305 -19.996 -16.084 1.00 98.00 368 GLU A CA 1
ATOM 2845 C C . GLU A 1 368 ? 20.607 -18.648 -16.751 1.00 98.00 368 GLU A C 1
ATOM 2847 O O . GLU A 1 368 ? 21.412 -18.589 -17.682 1.00 98.00 368 GLU A O 1
ATOM 2852 N N . ILE A 1 369 ? 20.047 -17.550 -16.233 1.00 96.50 369 ILE A N 1
ATOM 2853 C CA . ILE A 1 369 ? 20.343 -16.187 -16.699 1.00 96.50 369 ILE A CA 1
ATOM 2854 C C . ILE A 1 369 ? 21.836 -15.883 -16.564 1.00 96.50 369 ILE A C 1
ATOM 2856 O O . ILE A 1 369 ? 22.446 -15.366 -17.503 1.00 96.50 369 ILE A O 1
ATOM 2860 N N . ASP A 1 370 ? 22.440 -16.204 -15.421 1.00 97.50 370 ASP A N 1
ATOM 2861 C CA . ASP A 1 370 ? 23.858 -15.927 -15.191 1.00 97.50 370 ASP A CA 1
ATOM 2862 C C . ASP A 1 370 ? 24.754 -16.781 -16.101 1.00 97.50 370 ASP A C 1
ATOM 2864 O O . ASP A 1 370 ? 25.723 -16.271 -16.672 1.00 97.50 370 ASP A O 1
ATOM 2868 N N . ARG A 1 371 ? 24.371 -18.038 -16.359 1.00 98.06 371 ARG A N 1
ATOM 2869 C CA . ARG A 1 371 ? 25.033 -18.889 -17.357 1.00 98.06 371 ARG A CA 1
ATOM 2870 C C . ARG A 1 371 ? 24.939 -18.307 -18.770 1.00 98.06 371 ARG A C 1
ATOM 2872 O O . ARG A 1 371 ? 25.946 -18.280 -19.478 1.00 98.06 371 ARG A O 1
ATOM 2879 N N . LEU A 1 372 ? 23.759 -17.856 -19.197 1.00 96.44 372 LEU A N 1
ATOM 2880 C CA . LEU A 1 372 ? 23.557 -17.275 -20.529 1.00 96.44 372 LEU A CA 1
ATOM 2881 C C . LEU A 1 372 ? 24.320 -15.957 -20.699 1.00 96.44 372 LEU A C 1
ATOM 2883 O O . LEU A 1 372 ? 24.899 -15.719 -21.756 1.00 96.44 372 LEU A O 1
ATOM 2887 N N . ARG A 1 373 ? 24.387 -15.123 -19.656 1.00 97.19 373 ARG A N 1
ATOM 2888 C CA . ARG A 1 373 ? 25.195 -13.893 -19.662 1.00 97.19 373 ARG A CA 1
ATOM 2889 C C . ARG A 1 373 ? 26.677 -14.181 -19.848 1.00 97.19 373 ARG A C 1
ATOM 2891 O O . ARG A 1 373 ? 27.336 -13.480 -20.609 1.00 97.19 373 ARG A O 1
ATOM 2898 N N . GLU A 1 374 ? 27.196 -15.212 -19.189 1.00 97.50 374 GLU A N 1
ATOM 2899 C CA . GLU A 1 374 ? 28.598 -15.597 -19.351 1.00 97.50 374 GLU A CA 1
ATOM 2900 C C . GLU A 1 374 ? 28.878 -16.133 -20.763 1.00 97.50 374 GLU A C 1
ATOM 2902 O O . GLU A 1 374 ? 29.875 -15.771 -21.388 1.00 97.50 374 GLU A O 1
ATOM 2907 N N . GLN A 1 375 ? 27.954 -16.923 -21.321 1.00 97.50 375 GLN A N 1
ATOM 2908 C CA . GLN A 1 375 ? 28.042 -17.371 -22.714 1.00 97.50 375 GLN A CA 1
ATOM 2909 C C . GLN A 1 375 ? 28.002 -16.204 -23.708 1.00 97.50 375 GLN A C 1
ATOM 2911 O O . GLN A 1 375 ? 28.760 -16.215 -24.679 1.00 97.50 375 GLN A O 1
ATOM 2916 N N . LEU A 1 376 ? 27.160 -15.197 -23.457 1.00 96.75 376 LEU A N 1
ATOM 2917 C CA . LEU A 1 376 ? 27.067 -13.999 -24.288 1.00 96.75 376 LEU A CA 1
ATOM 2918 C C . LEU A 1 376 ? 28.384 -13.217 -24.277 1.00 96.75 376 LEU A C 1
ATOM 2920 O O . LEU A 1 376 ? 28.928 -12.953 -25.344 1.00 96.75 376 LEU A O 1
ATOM 2924 N N . ARG A 1 377 ? 28.956 -12.947 -23.097 1.00 96.75 377 ARG A N 1
ATOM 2925 C CA . ARG A 1 377 ? 30.259 -12.265 -22.979 1.00 96.75 377 ARG A CA 1
ATOM 2926 C C . ARG A 1 377 ? 31.375 -13.019 -23.697 1.00 96.75 377 ARG A C 1
ATOM 2928 O O . ARG A 1 377 ? 32.202 -12.417 -24.378 1.00 96.75 377 ARG A O 1
ATOM 2935 N N . ALA A 1 378 ? 31.399 -14.347 -23.573 1.00 96.38 378 ALA A N 1
ATOM 2936 C CA . ALA A 1 378 ? 32.379 -15.171 -24.272 1.00 96.38 378 ALA A CA 1
ATOM 2937 C C . ALA A 1 378 ? 32.208 -15.095 -25.801 1.00 96.38 378 ALA A C 1
ATOM 2939 O O . ALA A 1 378 ? 33.199 -15.085 -26.532 1.00 96.38 378 ALA A O 1
ATOM 2940 N N . ALA A 1 379 ? 30.968 -15.040 -26.294 1.00 96.00 379 ALA A N 1
ATOM 2941 C CA . ALA A 1 379 ? 30.679 -14.875 -27.716 1.00 96.00 379 ALA A CA 1
ATOM 2942 C C . ALA A 1 379 ? 31.060 -13.475 -28.227 1.00 96.00 379 ALA A C 1
ATOM 2944 O O . ALA A 1 379 ? 31.690 -13.375 -29.279 1.00 96.00 379 ALA A O 1
ATOM 2945 N N . GLU A 1 380 ? 30.751 -12.421 -27.469 1.00 95.88 380 GLU A N 1
ATOM 2946 C CA . GLU A 1 380 ? 31.139 -11.035 -27.768 1.00 95.88 380 GLU A CA 1
ATOM 2947 C C . GLU A 1 380 ? 32.663 -10.898 -27.855 1.00 95.88 380 GLU A C 1
ATOM 2949 O O . GLU A 1 380 ? 33.178 -10.416 -28.860 1.00 95.88 380 GLU A O 1
ATOM 2954 N N . SER A 1 381 ? 33.401 -11.441 -26.882 1.00 96.25 381 SER A N 1
ATOM 2955 C CA . SER A 1 381 ? 34.868 -11.414 -26.896 1.00 96.25 381 SER A CA 1
ATOM 2956 C C . SER A 1 381 ? 35.463 -12.144 -28.109 1.00 96.25 381 SER A C 1
ATOM 2958 O O . SER A 1 381 ? 36.397 -11.646 -28.740 1.00 96.25 381 SER A O 1
ATOM 2960 N N . ARG A 1 382 ? 34.904 -13.301 -28.499 1.00 96.12 382 ARG A N 1
ATOM 2961 C CA . ARG A 1 382 ? 35.326 -14.004 -29.726 1.00 96.12 382 ARG A CA 1
ATOM 2962 C C . ARG A 1 382 ? 35.039 -13.182 -30.979 1.00 96.12 382 ARG A C 1
ATOM 2964 O O . ARG A 1 382 ? 35.842 -13.199 -31.909 1.00 96.12 382 ARG A O 1
ATOM 2971 N N . HIS A 1 383 ? 33.904 -12.487 -31.016 1.00 95.31 383 HIS A N 1
ATOM 2972 C CA . HIS A 1 383 ? 33.553 -11.627 -32.139 1.00 95.31 383 HIS A CA 1
ATOM 2973 C C . HIS A 1 383 ? 34.513 -10.439 -32.253 1.00 95.31 383 HIS A C 1
ATOM 2975 O O . HIS A 1 383 ? 35.045 -10.198 -33.334 1.00 95.31 383 HIS A O 1
ATOM 2981 N N . GLU A 1 384 ? 34.812 -9.757 -31.146 1.00 96.06 384 GLU A N 1
ATOM 2982 C CA . GLU A 1 384 ? 35.793 -8.666 -31.108 1.00 96.06 384 GLU A CA 1
ATOM 2983 C C . GLU A 1 384 ? 37.182 -9.125 -31.568 1.00 96.06 384 GLU A C 1
ATOM 2985 O O . GLU A 1 384 ? 37.812 -8.458 -32.390 1.00 96.06 384 GLU A O 1
ATOM 2990 N N . GLN A 1 385 ? 37.638 -10.298 -31.116 1.00 96.00 385 GLN A N 1
ATOM 2991 C CA . GLN A 1 385 ? 38.905 -10.884 -31.565 1.00 96.00 385 GLN A CA 1
ATOM 2992 C C . GLN A 1 385 ? 38.908 -11.179 -33.071 1.00 96.00 385 GLN A C 1
ATOM 2994 O O . GLN A 1 385 ? 39.896 -10.898 -33.752 1.00 96.00 385 GLN A O 1
ATOM 2999 N N . ALA A 1 386 ? 37.808 -11.711 -33.612 1.00 95.38 386 ALA A N 1
ATOM 3000 C CA . ALA A 1 386 ? 37.681 -11.969 -35.044 1.00 95.38 386 ALA A CA 1
ATOM 3001 C C . ALA A 1 386 ? 37.694 -10.668 -35.862 1.00 95.38 386 ALA A C 1
ATOM 3003 O O . ALA A 1 386 ? 38.371 -10.593 -36.886 1.00 95.38 386 ALA A O 1
ATOM 3004 N N . VAL A 1 387 ? 36.999 -9.624 -35.397 1.00 96.00 387 VAL A N 1
ATOM 3005 C CA . VAL A 1 387 ? 37.003 -8.298 -36.035 1.00 96.00 387 VAL A CA 1
ATOM 3006 C C . VAL A 1 387 ? 38.405 -7.689 -36.017 1.00 96.00 387 VAL A C 1
ATOM 3008 O O . VAL A 1 387 ? 38.870 -7.214 -37.054 1.00 96.00 387 VAL A O 1
ATOM 3011 N N . ALA A 1 388 ? 39.108 -7.754 -34.883 1.00 95.12 388 ALA A N 1
ATOM 3012 C CA . ALA A 1 388 ? 40.487 -7.284 -34.776 1.00 95.12 388 ALA A CA 1
ATOM 3013 C C . ALA A 1 388 ? 41.413 -8.035 -35.749 1.00 95.12 388 ALA A C 1
ATOM 3015 O O . ALA A 1 388 ? 42.135 -7.401 -36.520 1.00 95.12 388 ALA A O 1
ATOM 3016 N N . SER A 1 389 ? 41.318 -9.367 -35.801 1.00 95.94 389 SER A N 1
ATOM 3017 C CA . SER A 1 389 ? 42.103 -10.194 -36.726 1.00 95.94 389 SER A CA 1
ATOM 3018 C C . SER A 1 389 ? 41.819 -9.861 -38.195 1.00 95.94 389 SER A C 1
ATOM 3020 O O . SER A 1 389 ? 42.750 -9.671 -38.978 1.00 95.94 389 SER A O 1
ATOM 3022 N N . HIS A 1 390 ? 40.548 -9.718 -38.582 1.00 94.50 390 HIS A N 1
ATOM 3023 C CA . HIS A 1 390 ? 40.189 -9.324 -39.945 1.00 94.50 390 HIS A CA 1
ATOM 3024 C C . HIS A 1 390 ? 40.673 -7.909 -40.287 1.00 94.50 390 HIS A C 1
ATOM 3026 O O . HIS A 1 390 ? 41.097 -7.669 -41.416 1.00 94.50 390 HIS A O 1
ATOM 3032 N N . SER A 1 391 ? 40.655 -6.973 -39.333 1.00 94.88 391 SER A N 1
ATOM 3033 C CA . SER A 1 391 ? 41.177 -5.618 -39.550 1.00 94.88 391 SER A CA 1
ATOM 3034 C C . SER A 1 391 ? 42.685 -5.618 -39.823 1.00 94.88 391 SER A C 1
ATOM 3036 O O . SER A 1 391 ? 43.154 -4.925 -40.725 1.00 94.88 391 SER A O 1
ATOM 3038 N N . GLU A 1 392 ? 43.442 -6.464 -39.124 1.00 95.44 392 GLU A N 1
ATOM 3039 C CA . GLU A 1 392 ? 44.877 -6.645 -39.347 1.00 95.44 392 GLU A CA 1
ATOM 3040 C C . GLU A 1 392 ? 45.153 -7.288 -40.717 1.00 95.44 392 GLU A C 1
ATOM 3042 O O . GLU A 1 392 ? 46.014 -6.829 -41.471 1.00 95.44 392 GLU A O 1
ATOM 3047 N N . GLN A 1 393 ? 44.361 -8.293 -41.104 1.00 95.44 393 GLN A N 1
ATOM 3048 C CA . GLN A 1 393 ? 44.425 -8.886 -42.444 1.00 95.44 393 GLN A CA 1
ATOM 3049 C C . GLN A 1 393 ? 44.116 -7.862 -43.547 1.00 95.44 393 GLN A C 1
ATOM 3051 O O . GLN A 1 393 ? 44.802 -7.824 -44.566 1.00 95.44 393 GLN A O 1
ATOM 3056 N N . LEU A 1 394 ? 43.123 -6.992 -43.350 1.00 94.75 394 LEU A N 1
ATOM 3057 C CA . LEU A 1 394 ? 42.812 -5.926 -44.304 1.00 94.75 394 LEU A CA 1
ATOM 3058 C C . LEU A 1 394 ? 43.946 -4.903 -44.409 1.00 94.75 394 LEU A C 1
ATOM 3060 O O . LEU A 1 394 ? 44.294 -4.503 -45.519 1.00 94.75 394 LEU A O 1
ATOM 3064 N N . ASN A 1 395 ? 44.560 -4.519 -43.289 1.00 93.62 395 ASN A N 1
ATOM 3065 C CA . ASN A 1 395 ? 45.699 -3.600 -43.288 1.00 93.62 395 ASN A CA 1
ATOM 3066 C C . ASN A 1 395 ? 46.904 -4.196 -44.024 1.00 93.62 395 ASN A C 1
ATOM 3068 O O . ASN A 1 395 ? 47.480 -3.537 -44.886 1.00 93.62 395 ASN A O 1
ATOM 3072 N N . THR A 1 396 ? 47.239 -5.462 -43.763 1.00 94.69 396 THR A N 1
ATOM 3073 C CA . THR A 1 396 ? 48.350 -6.142 -44.453 1.00 94.69 396 THR A CA 1
ATOM 3074 C C . THR A 1 396 ? 48.098 -6.297 -45.955 1.00 94.69 396 THR A C 1
ATOM 3076 O O . THR A 1 396 ? 49.008 -6.075 -46.757 1.00 94.69 396 THR A O 1
ATOM 3079 N N . LEU A 1 397 ? 46.864 -6.615 -46.364 1.00 94.56 397 LEU A N 1
ATOM 3080 C CA . LEU A 1 397 ? 46.478 -6.639 -47.778 1.00 94.56 397 LEU A CA 1
ATOM 3081 C C . LEU A 1 397 ? 46.552 -5.245 -48.411 1.00 94.56 397 LEU A C 1
ATOM 3083 O O . LEU A 1 397 ? 47.070 -5.117 -49.518 1.00 94.56 397 LEU A O 1
ATOM 3087 N N . SER A 1 398 ? 46.090 -4.207 -47.714 1.00 93.81 398 SER A N 1
ATOM 3088 C CA . SER A 1 398 ? 46.152 -2.818 -48.180 1.00 93.81 398 SER A CA 1
ATOM 3089 C C . SER A 1 398 ? 47.596 -2.353 -48.383 1.00 93.81 398 SER A C 1
ATOM 3091 O O . SER A 1 398 ? 47.939 -1.844 -49.449 1.00 93.81 398 SER A O 1
ATOM 3093 N N . GLU A 1 399 ? 48.483 -2.618 -47.418 1.00 93.69 399 GLU A N 1
ATOM 3094 C CA . GLU A 1 399 ? 49.914 -2.331 -47.547 1.00 93.69 399 GLU A CA 1
ATOM 3095 C C . GLU A 1 399 ? 50.544 -3.074 -48.725 1.00 93.69 399 GLU A C 1
ATOM 3097 O O . GLU A 1 399 ? 51.353 -2.507 -49.461 1.00 93.69 399 GLU A O 1
ATOM 3102 N N . ARG A 1 400 ? 50.176 -4.342 -48.929 1.00 93.62 400 ARG A N 1
ATOM 3103 C CA . ARG A 1 400 ? 50.670 -5.126 -50.060 1.00 93.62 400 ARG A CA 1
ATOM 3104 C C . ARG A 1 400 ? 50.208 -4.538 -51.391 1.00 93.62 400 ARG A C 1
ATOM 3106 O O . ARG A 1 400 ? 51.037 -4.372 -52.280 1.00 93.62 400 ARG A O 1
ATOM 3113 N N . ILE A 1 401 ? 48.927 -4.186 -51.510 1.00 91.81 401 ILE A N 1
ATOM 3114 C CA . ILE A 1 401 ? 48.371 -3.532 -52.702 1.00 91.81 401 ILE A CA 1
ATOM 3115 C C . ILE A 1 401 ? 49.084 -2.202 -52.959 1.00 91.81 401 ILE A C 1
ATOM 3117 O O . ILE A 1 401 ? 49.431 -1.919 -54.102 1.00 91.81 401 ILE A O 1
ATOM 3121 N N . ALA A 1 402 ? 49.354 -1.408 -51.919 1.00 90.69 402 ALA A N 1
ATOM 3122 C CA . ALA A 1 402 ? 50.080 -0.148 -52.049 1.00 90.69 402 ALA A CA 1
ATOM 3123 C C . ALA A 1 402 ? 51.513 -0.363 -52.563 1.00 90.69 402 ALA A C 1
ATOM 3125 O O . ALA A 1 402 ? 51.903 0.261 -53.547 1.00 90.69 402 ALA A O 1
ATOM 3126 N N . ARG A 1 403 ? 52.271 -1.298 -51.971 1.00 89.81 403 ARG A N 1
ATOM 3127 C CA . ARG A 1 403 ? 53.644 -1.624 -52.407 1.00 89.81 403 ARG A CA 1
ATOM 3128 C C . ARG A 1 403 ? 53.685 -2.174 -53.830 1.00 89.81 403 ARG A C 1
ATOM 3130 O O . ARG A 1 403 ? 54.535 -1.774 -54.623 1.00 89.81 403 ARG A O 1
ATOM 3137 N N . GLU A 1 404 ? 52.779 -3.093 -54.164 1.00 91.12 404 GLU A N 1
ATOM 3138 C CA . GLU A 1 404 ? 52.669 -3.631 -55.521 1.00 91.12 404 GLU A CA 1
ATOM 3139 C C . GLU A 1 404 ? 52.281 -2.516 -56.504 1.00 91.12 404 GLU A C 1
ATOM 3141 O O . GLU A 1 404 ? 52.895 -2.401 -57.563 1.00 91.12 404 GLU A O 1
ATOM 3146 N N . GLY A 1 405 ? 51.337 -1.646 -56.137 1.00 88.94 405 GLY A N 1
ATOM 3147 C CA . GLY A 1 405 ? 50.938 -0.473 -56.913 1.00 88.94 405 GLY A CA 1
ATOM 3148 C C . GLY A 1 405 ? 52.094 0.494 -57.173 1.00 88.94 405 GLY A C 1
ATOM 3149 O O . GLY A 1 405 ? 52.330 0.866 -58.322 1.00 88.94 405 GLY A O 1
ATOM 3150 N N . GLU A 1 406 ? 52.867 0.853 -56.147 1.00 89.88 406 GLU A N 1
ATOM 3151 C CA . GLU A 1 406 ? 54.070 1.685 -56.279 1.00 89.88 406 GLU A CA 1
ATOM 3152 C C . GLU A 1 406 ? 55.115 1.036 -57.186 1.00 89.88 406 GLU A C 1
ATOM 3154 O O . GLU A 1 406 ? 55.671 1.700 -58.064 1.00 89.88 406 GLU A O 1
ATOM 3159 N N . HIS A 1 407 ? 55.349 -0.269 -57.031 1.00 90.06 407 HIS A N 1
ATOM 3160 C CA . HIS A 1 407 ? 56.257 -1.014 -57.897 1.00 90.06 407 HIS A CA 1
ATOM 3161 C C . HIS A 1 407 ? 55.782 -1.001 -59.358 1.00 90.06 407 HIS A C 1
ATOM 3163 O O . HIS A 1 407 ? 56.582 -0.754 -60.263 1.00 90.06 407 HIS A O 1
ATOM 3169 N N . TRP A 1 408 ? 54.485 -1.210 -59.609 1.00 86.38 408 TRP A N 1
ATOM 3170 C CA . TRP A 1 408 ? 53.892 -1.127 -60.947 1.00 86.38 408 TRP A CA 1
ATOM 3171 C C . TRP A 1 408 ? 54.043 0.268 -61.559 1.00 86.38 408 TRP A C 1
ATOM 3173 O O . TRP A 1 408 ? 54.470 0.385 -62.710 1.00 86.38 408 TRP A O 1
ATOM 3183 N N . VAL A 1 409 ? 53.756 1.325 -60.794 1.00 88.38 409 VAL A N 1
ATOM 3184 C CA . VAL A 1 409 ? 53.925 2.719 -61.233 1.00 88.38 409 VAL A CA 1
ATOM 3185 C C . VAL A 1 409 ? 55.397 3.029 -61.519 1.00 88.38 409 VAL A C 1
ATOM 3187 O O . VAL A 1 409 ? 55.709 3.628 -62.549 1.00 88.38 409 VAL A O 1
ATOM 3190 N N . GLY A 1 410 ? 56.316 2.586 -60.659 1.00 87.06 410 GLY A N 1
ATOM 3191 C CA . GLY A 1 410 ? 57.757 2.744 -60.852 1.00 87.06 410 GLY A CA 1
ATOM 3192 C C . GLY A 1 410 ? 58.262 2.016 -62.100 1.00 87.06 410 GLY A C 1
ATOM 3193 O O . GLY A 1 410 ? 58.956 2.609 -62.926 1.00 87.06 410 GLY A O 1
ATOM 3194 N N . ALA A 1 411 ? 57.856 0.760 -62.296 1.00 86.75 411 ALA A N 1
ATOM 3195 C CA . ALA A 1 411 ? 58.195 -0.026 -63.481 1.00 86.75 411 ALA A CA 1
ATOM 3196 C C . ALA A 1 411 ? 57.649 0.612 -64.769 1.00 86.75 411 ALA A C 1
ATOM 3198 O O . ALA A 1 411 ? 58.351 0.671 -65.781 1.00 86.75 411 ALA A O 1
ATOM 3199 N N . PHE A 1 412 ? 56.422 1.134 -64.726 1.00 86.12 412 PHE A N 1
ATOM 3200 C CA . PHE A 1 412 ? 55.819 1.875 -65.830 1.00 86.12 412 PHE A CA 1
ATOM 3201 C C . PHE A 1 412 ? 56.591 3.164 -66.143 1.00 86.12 412 PHE A C 1
ATOM 3203 O O . PHE A 1 412 ? 56.972 3.388 -67.294 1.00 86.12 412 PHE A O 1
ATOM 3210 N N . ARG A 1 413 ? 56.908 3.971 -65.121 1.00 86.31 413 ARG A N 1
ATOM 3211 C CA . ARG A 1 413 ? 57.694 5.204 -65.266 1.00 86.31 413 ARG A CA 1
ATOM 3212 C C . ARG A 1 413 ? 59.076 4.928 -65.853 1.00 86.31 413 ARG A C 1
ATOM 3214 O O . ARG A 1 413 ? 59.489 5.641 -66.761 1.00 86.31 413 ARG A O 1
ATOM 3221 N N . ASN A 1 414 ? 59.763 3.888 -65.385 1.00 87.25 414 ASN A N 1
ATOM 3222 C CA . ASN A 1 414 ? 61.075 3.498 -65.903 1.00 87.25 414 ASN A CA 1
ATOM 3223 C C . ASN A 1 414 ? 60.995 3.034 -67.362 1.00 87.25 414 ASN A C 1
ATOM 3225 O O . ASN A 1 414 ? 61.850 3.396 -68.168 1.00 87.25 414 ASN A O 1
ATOM 3229 N N . ARG A 1 415 ? 59.948 2.281 -67.729 1.00 85.94 415 ARG A N 1
ATOM 3230 C CA . ARG A 1 415 ? 59.715 1.839 -69.112 1.00 85.94 415 ARG A CA 1
ATOM 3231 C C . ARG A 1 415 ? 59.479 3.018 -70.057 1.00 85.94 415 ARG A C 1
ATOM 3233 O O . ARG A 1 415 ? 60.110 3.072 -71.111 1.00 85.94 415 ARG A O 1
ATOM 3240 N N . ILE A 1 416 ? 58.603 3.954 -69.680 1.00 85.69 416 ILE A N 1
ATOM 3241 C CA . ILE A 1 416 ? 58.369 5.177 -70.462 1.00 85.69 416 ILE A CA 1
ATOM 3242 C C . ILE A 1 416 ? 59.645 6.011 -70.522 1.00 85.69 416 ILE A C 1
ATOM 3244 O O . ILE A 1 416 ? 60.050 6.410 -71.609 1.00 85.69 416 ILE A O 1
ATOM 3248 N N . GLY A 1 417 ? 60.305 6.224 -69.381 1.00 85.06 417 GLY A N 1
ATOM 3249 C CA . GLY A 1 417 ? 61.558 6.967 -69.288 1.00 85.06 417 GLY A CA 1
ATOM 3250 C C . GLY A 1 417 ? 62.606 6.429 -70.256 1.00 85.06 417 GLY A C 1
ATOM 3251 O O . GLY A 1 417 ? 63.115 7.189 -71.066 1.00 85.06 417 GLY A O 1
ATOM 3252 N N . ALA A 1 418 ? 62.843 5.115 -70.273 1.00 84.38 418 ALA A N 1
ATOM 3253 C CA . ALA A 1 418 ? 63.796 4.485 -71.186 1.00 84.38 418 ALA A CA 1
ATOM 3254 C C . ALA A 1 418 ? 63.438 4.677 -72.673 1.00 84.38 418 ALA A C 1
ATOM 3256 O O . ALA A 1 418 ? 64.323 4.915 -73.494 1.00 84.38 418 ALA A O 1
ATOM 3257 N N . ARG A 1 419 ? 62.149 4.600 -73.037 1.00 82.81 419 ARG A N 1
ATOM 3258 C CA . ARG A 1 419 ? 61.696 4.821 -74.424 1.00 82.81 419 ARG A CA 1
ATOM 3259 C C . ARG A 1 419 ? 61.808 6.283 -74.851 1.00 82.81 419 ARG A C 1
ATOM 3261 O O . ARG A 1 419 ? 62.167 6.549 -75.993 1.00 82.81 419 ARG A O 1
ATOM 3268 N N . VAL A 1 420 ? 61.499 7.209 -73.946 1.00 84.19 420 VAL A N 1
ATOM 3269 C CA . VAL A 1 420 ? 61.554 8.660 -74.175 1.00 84.19 420 VAL A CA 1
ATOM 3270 C C . VAL A 1 420 ? 63.000 9.161 -74.207 1.00 84.19 420 VAL A C 1
ATOM 3272 O O . VAL A 1 420 ? 63.318 10.015 -75.032 1.00 84.19 420 VAL A O 1
ATOM 3275 N N . GLN A 1 421 ? 63.883 8.596 -73.376 1.00 84.50 421 GLN A N 1
ATOM 3276 C CA . GLN A 1 421 ? 65.275 9.025 -73.213 1.00 84.50 421 GLN A CA 1
ATOM 3277 C C . GLN A 1 421 ? 66.032 9.074 -74.541 1.00 84.50 421 GLN A C 1
ATOM 3279 O O . GLN A 1 421 ? 66.696 10.063 -74.814 1.00 84.50 421 GLN A O 1
ATOM 3284 N N . LYS A 1 422 ? 65.863 8.064 -75.406 1.00 80.81 422 LYS A N 1
ATOM 3285 C CA . LYS A 1 422 ? 66.528 8.015 -76.717 1.00 80.81 422 LYS A CA 1
ATOM 3286 C C . LYS A 1 422 ? 66.241 9.262 -77.563 1.00 80.81 422 LYS A C 1
ATOM 3288 O O . LYS A 1 422 ? 67.152 9.855 -78.122 1.00 80.81 422 LYS A O 1
ATOM 3293 N N . TYR A 1 423 ? 64.979 9.681 -77.619 1.00 81.50 423 TYR A N 1
ATOM 3294 C CA . TYR A 1 423 ? 64.576 10.861 -78.384 1.00 81.50 423 TYR A CA 1
ATOM 3295 C C . TYR A 1 423 ? 64.924 12.165 -77.659 1.00 81.50 423 TYR A C 1
ATOM 3297 O O . TYR A 1 423 ? 65.189 13.170 -78.308 1.00 81.50 423 TYR A O 1
ATOM 3305 N N . ALA A 1 424 ? 64.929 12.161 -76.323 1.00 77.94 424 ALA A N 1
ATOM 3306 C CA . ALA A 1 424 ? 65.356 13.308 -75.527 1.00 77.94 424 ALA A CA 1
ATOM 3307 C C . ALA A 1 424 ? 66.863 13.584 -75.680 1.00 77.94 424 ALA A C 1
ATOM 3309 O O . ALA A 1 424 ? 67.254 14.742 -75.803 1.00 77.94 424 ALA A O 1
ATOM 3310 N N . ASP A 1 425 ? 67.693 12.540 -75.724 1.00 80.75 425 ASP A N 1
ATOM 3311 C CA . ASP A 1 425 ? 69.134 12.649 -75.968 1.00 80.75 425 ASP A CA 1
ATOM 3312 C C . ASP A 1 425 ? 69.415 13.147 -77.390 1.00 80.75 425 ASP A C 1
ATOM 3314 O O . ASP A 1 425 ? 70.231 14.049 -77.569 1.00 80.75 425 ASP A O 1
ATOM 3318 N N . ASP A 1 426 ? 68.685 12.644 -78.392 1.00 79.38 426 ASP A N 1
ATOM 3319 C CA . ASP A 1 426 ? 68.783 13.140 -79.769 1.00 79.38 426 ASP A CA 1
ATOM 3320 C C . ASP A 1 426 ? 68.388 14.629 -79.875 1.00 79.38 426 ASP A C 1
ATOM 3322 O O . ASP A 1 426 ? 69.076 15.405 -80.538 1.00 79.38 426 ASP A O 1
ATOM 3326 N N . LEU A 1 427 ? 67.321 15.052 -79.182 1.00 78.88 427 LEU A N 1
ATOM 3327 C CA . LEU A 1 427 ? 66.896 16.458 -79.110 1.00 78.88 427 LEU A CA 1
ATOM 3328 C C . LEU A 1 427 ? 67.924 17.344 -78.396 1.00 78.88 427 LEU A C 1
ATOM 3330 O O . LEU A 1 427 ? 68.146 18.480 -78.809 1.00 78.88 427 LEU A O 1
ATOM 3334 N N . LYS A 1 428 ? 68.559 16.833 -77.337 1.00 80.75 428 LYS A N 1
ATOM 3335 C CA . LYS A 1 428 ? 69.624 17.535 -76.616 1.00 80.75 428 LYS A CA 1
ATOM 3336 C C . LYS A 1 428 ? 70.872 17.686 -77.483 1.00 80.75 428 LYS A C 1
ATOM 3338 O O . LYS A 1 428 ? 71.443 18.762 -77.538 1.00 80.75 428 LYS A O 1
ATOM 3343 N N . ASN A 1 429 ? 71.267 16.652 -78.217 1.00 79.12 429 ASN A N 1
ATOM 3344 C CA . ASN A 1 429 ? 72.396 16.746 -79.146 1.00 79.12 429 ASN A CA 1
ATOM 3345 C C . ASN A 1 429 ? 72.110 17.721 -80.306 1.00 79.12 429 ASN A C 1
ATOM 3347 O O . ASN A 1 429 ? 73.028 18.339 -80.840 1.00 79.12 429 ASN A O 1
ATOM 3351 N N . ALA A 1 430 ? 70.837 17.887 -80.676 1.00 76.31 430 ALA A N 1
ATOM 3352 C CA . ALA A 1 430 ? 70.397 18.859 -81.670 1.00 76.31 430 ALA A CA 1
ATOM 3353 C C . ALA A 1 430 ? 70.353 20.313 -81.153 1.00 76.31 430 ALA A C 1
ATOM 3355 O O . ALA A 1 430 ? 70.302 21.224 -81.979 1.00 76.31 430 ALA A O 1
ATOM 3356 N N . SER A 1 431 ? 70.381 20.565 -79.834 1.00 75.62 431 SER A N 1
ATOM 3357 C CA . SER A 1 431 ? 70.289 21.934 -79.290 1.00 75.62 431 SER A CA 1
ATOM 3358 C C . SER A 1 431 ? 71.524 22.786 -79.568 1.00 75.62 431 SER A C 1
ATOM 3360 O O . SER A 1 431 ? 71.418 24.008 -79.631 1.00 75.62 431 SER A O 1
ATOM 3362 N N . ASP A 1 432 ? 72.674 22.141 -79.762 1.00 76.12 432 ASP A N 1
ATOM 3363 C CA . ASP A 1 432 ? 73.961 22.804 -79.986 1.00 76.12 432 ASP A CA 1
ATOM 3364 C C . ASP A 1 432 ? 74.275 22.984 -81.486 1.00 76.12 432 ASP A C 1
ATOM 3366 O O . ASP A 1 432 ? 75.342 23.476 -81.858 1.00 76.12 432 ASP A O 1
ATOM 3370 N N . MET A 1 433 ? 73.344 22.597 -82.368 1.00 80.19 433 MET A N 1
ATOM 3371 C CA . MET A 1 433 ? 73.476 22.722 -83.820 1.00 80.19 433 MET A CA 1
ATOM 3372 C C . MET A 1 433 ? 72.785 23.995 -84.345 1.00 80.19 433 MET A C 1
ATOM 3374 O O . MET A 1 433 ? 71.712 24.363 -83.863 1.00 80.19 433 MET A O 1
ATOM 3378 N N . PRO A 1 434 ? 73.342 24.674 -85.369 1.00 76.69 434 PRO A N 1
ATOM 3379 C CA . PRO A 1 434 ? 72.669 25.800 -86.008 1.00 76.69 434 PRO A CA 1
ATOM 3380 C C . PRO A 1 434 ? 71.361 25.337 -86.666 1.00 76.69 434 PRO A C 1
ATOM 3382 O O . PRO A 1 434 ? 71.333 24.338 -87.384 1.00 76.69 434 PRO A O 1
ATOM 3385 N N . MET A 1 435 ? 70.272 26.069 -86.418 1.00 79.06 435 MET A N 1
ATOM 3386 C CA . MET A 1 435 ? 68.931 25.701 -86.878 1.00 79.06 435 MET A CA 1
ATOM 3387 C C . MET A 1 435 ? 68.835 25.746 -88.410 1.00 79.06 435 MET A C 1
ATOM 3389 O O . MET A 1 435 ? 68.810 26.820 -89.009 1.00 79.06 435 MET A O 1
ATOM 3393 N N . THR A 1 436 ? 68.747 24.570 -89.033 1.00 83.56 436 THR A N 1
ATOM 3394 C CA . THR A 1 436 ? 68.469 24.396 -90.466 1.00 83.56 436 THR A CA 1
ATOM 3395 C C . THR A 1 436 ? 67.050 23.868 -90.683 1.00 83.56 436 THR A C 1
ATOM 3397 O O . THR A 1 436 ? 66.454 23.263 -89.788 1.00 83.56 436 THR A O 1
ATOM 3400 N N . ASP A 1 437 ? 66.492 24.059 -91.881 1.00 80.56 437 ASP A N 1
ATOM 3401 C CA . ASP A 1 437 ? 65.142 23.574 -92.211 1.00 80.56 437 ASP A CA 1
ATOM 3402 C C . ASP A 1 437 ? 64.997 22.050 -92.057 1.00 80.56 437 ASP A C 1
ATOM 3404 O O . ASP A 1 437 ? 63.948 21.556 -91.623 1.00 80.56 437 ASP A O 1
ATOM 3408 N N . ASP A 1 438 ? 66.057 21.298 -92.359 1.00 80.25 438 ASP A N 1
ATOM 3409 C CA . ASP A 1 438 ? 66.079 19.843 -92.210 1.00 80.25 438 ASP A CA 1
ATOM 3410 C C . ASP A 1 438 ? 66.166 19.418 -90.740 1.00 80.25 438 ASP A C 1
ATOM 3412 O O . ASP A 1 438 ? 65.448 18.504 -90.325 1.00 80.25 438 ASP A O 1
ATOM 3416 N N . LEU A 1 439 ? 66.940 20.140 -89.920 1.00 80.38 439 LEU A N 1
ATOM 3417 C CA . LEU A 1 439 ? 66.973 19.935 -88.470 1.00 80.38 439 LEU A CA 1
ATOM 3418 C C . LEU A 1 439 ? 65.600 20.227 -87.842 1.00 80.38 439 LEU A C 1
ATOM 3420 O O . LEU A 1 439 ? 65.093 19.432 -87.053 1.00 80.38 439 LEU A O 1
ATOM 3424 N N . GLY A 1 440 ? 64.926 21.301 -88.268 1.00 79.88 440 GLY A N 1
ATOM 3425 C CA . GLY A 1 440 ? 63.571 21.632 -87.817 1.00 79.88 440 GLY A CA 1
ATOM 3426 C C . GLY A 1 440 ? 62.512 20.589 -88.211 1.00 79.88 440 GLY A C 1
ATOM 3427 O O . GLY A 1 440 ? 61.559 20.343 -87.465 1.00 79.88 440 GLY A O 1
ATOM 3428 N N . LYS A 1 441 ? 62.647 19.933 -89.374 1.00 83.44 441 LYS A N 1
ATOM 3429 C CA . LYS A 1 441 ? 61.798 18.783 -89.753 1.00 83.44 441 LYS A CA 1
ATOM 3430 C C . LYS A 1 441 ? 62.103 17.544 -88.905 1.00 83.44 441 LYS A C 1
ATOM 3432 O O . LYS A 1 441 ? 61.160 16.893 -88.453 1.00 83.44 441 LYS A O 1
ATOM 3437 N N . ALA A 1 442 ? 63.377 17.247 -88.649 1.00 81.44 442 ALA A N 1
ATOM 3438 C CA . ALA A 1 442 ? 63.792 16.117 -87.817 1.00 81.44 442 ALA A CA 1
ATOM 3439 C C . ALA A 1 442 ? 63.284 16.247 -86.369 1.00 81.44 442 ALA A C 1
ATOM 3441 O O . ALA A 1 442 ? 62.662 15.315 -85.858 1.00 81.44 442 ALA A O 1
ATOM 3442 N N . ILE A 1 443 ? 63.426 17.431 -85.762 1.00 82.50 443 ILE A N 1
ATOM 3443 C CA . ILE A 1 443 ? 62.929 17.739 -84.410 1.00 82.50 443 ILE A CA 1
ATOM 3444 C C . ILE A 1 443 ? 61.408 17.547 -84.324 1.00 82.50 443 ILE A C 1
ATOM 3446 O O . ILE A 1 443 ? 60.915 16.875 -83.419 1.00 82.50 443 ILE A O 1
ATOM 3450 N N . ARG A 1 444 ? 60.637 18.068 -85.292 1.00 82.94 444 ARG A N 1
ATOM 3451 C CA . ARG A 1 444 ? 59.172 17.878 -85.322 1.00 82.94 444 ARG A CA 1
ATOM 3452 C C . ARG A 1 444 ? 58.775 16.406 -85.425 1.00 82.94 444 ARG A C 1
ATOM 3454 O O . ARG A 1 444 ? 57.843 15.982 -84.743 1.00 82.94 444 ARG A O 1
ATOM 3461 N N . ASN A 1 445 ? 59.480 15.622 -86.238 1.00 83.88 445 ASN A N 1
ATOM 3462 C CA . ASN A 1 445 ? 59.228 14.186 -86.353 1.00 83.88 445 ASN A CA 1
ATOM 3463 C C . ASN A 1 445 ? 59.552 13.440 -85.049 1.00 83.88 445 ASN A C 1
ATOM 3465 O O . ASN A 1 445 ? 58.763 12.595 -84.630 1.00 83.88 445 ASN A O 1
ATOM 3469 N N . GLN A 1 446 ? 60.644 13.791 -84.365 1.00 82.94 446 GLN A N 1
ATOM 3470 C CA . GLN A 1 446 ? 60.989 13.227 -83.054 1.00 82.94 446 GLN A CA 1
ATOM 3471 C C . GLN A 1 446 ? 59.958 13.593 -81.979 1.00 82.94 446 GLN A C 1
ATOM 3473 O O . GLN A 1 446 ? 59.551 12.731 -81.202 1.00 82.94 446 GLN A O 1
ATOM 3478 N N . MET A 1 447 ? 59.451 14.831 -81.969 1.00 81.62 447 MET A N 1
ATOM 3479 C CA . MET A 1 447 ? 58.367 15.234 -81.063 1.00 81.62 447 MET A CA 1
ATOM 3480 C C . MET A 1 447 ? 57.076 14.451 -81.337 1.00 81.62 447 MET A C 1
ATOM 3482 O O . MET A 1 447 ? 56.446 13.970 -80.396 1.00 81.62 447 MET A O 1
ATOM 3486 N N . LYS A 1 448 ? 56.704 14.243 -82.609 1.00 83.62 448 LYS A N 1
ATOM 3487 C CA . LYS A 1 448 ? 55.557 13.390 -82.972 1.00 83.62 448 LYS A CA 1
ATOM 3488 C C . LYS A 1 448 ? 55.742 11.945 -82.503 1.00 83.62 448 LYS A C 1
ATOM 3490 O O . LYS A 1 448 ? 54.802 11.351 -81.980 1.00 83.62 448 LYS A O 1
ATOM 3495 N N . GLN A 1 449 ? 56.945 11.389 -82.643 1.00 82.50 449 GLN A N 1
ATOM 3496 C CA . GLN A 1 449 ? 57.264 10.038 -82.171 1.00 82.50 449 GLN A CA 1
ATOM 3497 C C . GLN A 1 449 ? 57.206 9.931 -80.640 1.00 82.50 449 GLN A C 1
ATOM 3499 O O . GLN A 1 449 ? 56.633 8.972 -80.127 1.00 82.50 449 GLN A O 1
ATOM 3504 N N . LEU A 1 450 ? 57.700 10.932 -79.907 1.00 83.25 450 LEU A N 1
ATOM 3505 C CA . LEU A 1 450 ? 57.575 11.015 -78.447 1.00 83.25 450 LEU A CA 1
ATOM 3506 C C . LEU A 1 450 ? 56.113 11.027 -77.987 1.00 83.25 450 LEU A C 1
ATOM 3508 O O . LEU A 1 450 ? 55.729 10.274 -77.093 1.00 83.25 450 LEU A O 1
ATOM 3512 N N . LEU A 1 451 ? 55.285 11.849 -78.628 1.00 81.56 451 LEU A N 1
ATOM 3513 C CA . LEU A 1 451 ? 53.858 11.946 -78.325 1.00 81.56 451 LEU A CA 1
ATOM 3514 C C . LEU A 1 451 ? 53.117 10.646 -78.651 1.00 81.56 451 LEU A C 1
ATOM 3516 O O . LEU A 1 451 ? 52.247 10.221 -77.889 1.00 81.56 451 LEU A O 1
ATOM 3520 N N . TRP A 1 452 ? 53.493 9.978 -79.743 1.00 83.31 452 TRP A N 1
ATOM 3521 C CA . TRP A 1 452 ? 52.949 8.672 -80.098 1.00 83.31 452 TRP A CA 1
ATOM 3522 C C . TRP A 1 452 ? 53.323 7.594 -79.074 1.00 83.31 452 TRP A C 1
ATOM 3524 O O . TRP A 1 452 ? 52.448 6.835 -78.663 1.00 83.31 452 TRP A O 1
ATOM 3534 N N . ILE A 1 453 ? 54.572 7.566 -78.595 1.00 84.31 453 ILE A N 1
ATOM 3535 C CA . ILE A 1 453 ? 55.020 6.636 -77.544 1.00 84.31 453 ILE A CA 1
ATOM 3536 C C . ILE A 1 453 ? 54.197 6.832 -76.270 1.00 84.31 453 ILE A C 1
ATOM 3538 O O . ILE A 1 453 ? 53.633 5.867 -75.754 1.00 84.31 453 ILE A O 1
ATOM 3542 N N . LEU A 1 454 ? 54.051 8.076 -75.809 1.00 81.44 454 LEU A N 1
ATOM 3543 C CA . LEU A 1 454 ? 53.255 8.396 -74.623 1.00 81.44 454 LEU A CA 1
ATOM 3544 C C . LEU A 1 454 ? 51.784 7.979 -74.790 1.00 81.44 454 LEU A C 1
ATOM 3546 O O . LEU A 1 454 ? 51.218 7.364 -73.887 1.00 81.44 454 LEU A O 1
ATOM 3550 N N . LYS A 1 455 ? 51.179 8.233 -75.958 1.00 82.00 455 LYS A N 1
ATOM 3551 C CA . LYS A 1 455 ? 49.800 7.815 -76.261 1.00 82.00 455 LYS A CA 1
ATOM 3552 C C . LYS A 1 455 ? 49.659 6.289 -76.330 1.00 82.00 455 LYS A C 1
ATOM 3554 O O . LYS A 1 455 ? 48.672 5.752 -75.833 1.00 82.00 455 LYS A O 1
ATOM 3559 N N . SER A 1 456 ? 50.642 5.590 -76.904 1.00 82.06 456 SER A N 1
ATOM 3560 C CA . SER A 1 456 ? 50.651 4.124 -77.030 1.00 82.06 456 SER A CA 1
ATOM 3561 C C . SER A 1 456 ? 50.772 3.405 -75.683 1.00 82.06 456 SER A C 1
ATOM 3563 O O . SER A 1 456 ? 50.171 2.351 -75.501 1.00 82.06 456 SER A O 1
ATOM 3565 N N . ASP A 1 457 ? 51.465 4.015 -74.716 1.00 78.94 457 ASP A N 1
ATOM 3566 C CA . ASP A 1 457 ? 51.578 3.517 -73.342 1.00 78.94 457 ASP A CA 1
ATOM 3567 C C . ASP A 1 457 ? 50.433 4.029 -72.432 1.00 78.94 457 ASP A C 1
ATOM 3569 O O . ASP A 1 457 ? 50.474 3.864 -71.215 1.00 78.94 457 ASP A O 1
ATOM 3573 N N . GLY A 1 458 ? 49.376 4.613 -73.015 1.00 74.81 458 GLY A N 1
ATOM 3574 C CA . GLY A 1 458 ? 48.124 4.937 -72.322 1.00 74.81 458 GLY A CA 1
ATOM 3575 C C . GLY A 1 458 ? 48.056 6.328 -71.685 1.00 74.81 458 GLY A C 1
ATOM 3576 O O . GLY A 1 458 ? 47.083 6.628 -70.989 1.00 74.81 458 GLY A O 1
ATOM 3577 N N . VAL A 1 459 ? 49.035 7.207 -71.928 1.00 78.69 459 VAL A N 1
ATOM 3578 C CA . VAL A 1 459 ? 48.964 8.610 -71.494 1.00 78.69 459 VAL A CA 1
ATOM 3579 C C . VAL A 1 459 ? 47.968 9.350 -72.383 1.00 78.69 459 VAL A C 1
ATOM 3581 O O . VAL A 1 459 ? 48.162 9.492 -73.592 1.00 78.69 459 VAL A O 1
ATOM 3584 N N . LYS A 1 460 ? 46.878 9.843 -71.789 1.00 76.25 460 LYS A N 1
ATOM 3585 C CA . LYS A 1 460 ? 45.896 10.665 -72.505 1.00 76.25 460 LYS A CA 1
ATOM 3586 C C . LYS A 1 460 ? 46.509 12.026 -72.836 1.00 76.25 460 LYS A C 1
ATOM 3588 O O . LYS A 1 460 ? 46.697 12.850 -71.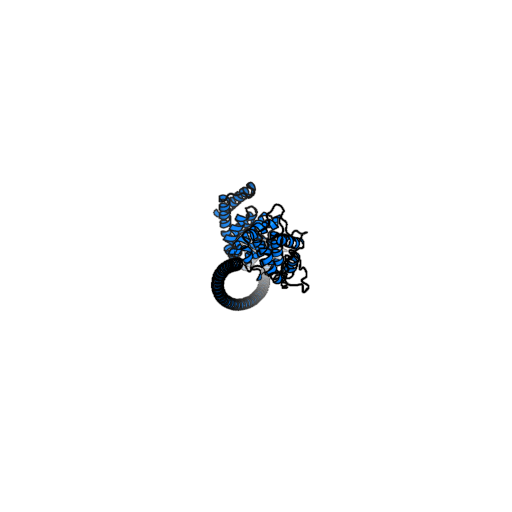948 1.00 76.25 460 LYS A O 1
ATOM 3593 N N . ILE A 1 461 ? 46.792 12.256 -74.115 1.00 73.88 461 ILE A N 1
ATOM 3594 C CA . ILE A 1 461 ? 47.230 13.551 -74.642 1.00 73.88 461 ILE A CA 1
ATOM 3595 C C . ILE A 1 461 ? 46.097 14.096 -75.511 1.00 73.88 461 ILE A C 1
ATOM 3597 O O . ILE A 1 461 ? 45.690 13.447 -76.475 1.00 73.88 461 ILE A O 1
ATOM 3601 N N . ASN A 1 462 ? 45.572 15.266 -75.148 1.00 64.88 462 ASN A N 1
ATOM 3602 C CA . ASN A 1 462 ? 44.510 15.930 -75.898 1.00 64.88 462 ASN A CA 1
ATOM 3603 C C . ASN A 1 462 ? 45.128 16.756 -77.038 1.00 64.88 462 ASN A C 1
ATOM 3605 O O . ASN A 1 462 ? 45.902 17.673 -76.772 1.00 64.88 462 ASN A O 1
ATOM 3609 N N . GLY A 1 463 ? 44.780 16.423 -78.284 1.00 58.09 463 GLY A N 1
ATOM 3610 C CA . GLY A 1 463 ? 45.251 17.087 -79.506 1.00 58.09 463 GLY A CA 1
ATOM 3611 C C . GLY A 1 463 ? 45.554 16.089 -80.630 1.00 58.09 463 GLY A C 1
ATOM 3612 O O . GLY A 1 463 ? 46.119 15.022 -80.377 1.00 58.09 463 GLY A O 1
ATOM 3613 N N . ASP A 1 464 ? 45.171 16.433 -81.861 1.00 51.84 464 ASP A N 1
ATOM 3614 C CA . ASP A 1 464 ? 45.553 15.701 -83.075 1.00 51.84 464 ASP A CA 1
ATOM 3615 C C . ASP A 1 464 ? 46.881 16.278 -83.598 1.00 51.84 464 ASP A C 1
ATOM 3617 O O . ASP A 1 464 ? 46.993 17.491 -83.781 1.00 51.84 464 ASP A O 1
ATOM 3621 N N . PHE A 1 465 ? 47.904 15.431 -83.776 1.00 53.59 465 PHE A N 1
ATOM 3622 C CA . PHE A 1 465 ? 49.271 15.839 -84.149 1.00 53.59 465 PHE A CA 1
ATOM 3623 C C . PHE A 1 465 ? 49.601 15.652 -85.627 1.00 53.59 465 PHE A C 1
ATOM 3625 O O . PHE A 1 465 ? 49.344 14.556 -86.170 1.00 53.59 465 PHE A O 1
#

Sequence (465 aa):
MTERSDLLKRLQDLRELSVHKKCQLTKAEQEEIRTVLSALCAADTEGYRASMEALADFPAEVGATLLADAWSALIGAQFPVPRDLREAKFNTDLGKRLRISLAQRLLAKDQDSALRVLLDVCMEMKPAKKPIPTSKDLELLRTALLEPSGQSLGRLPLANAMGSQVSILTAHLLAAAFLHKKSQKPLPPQLQLAIIRWANGCPKLGQPTPEVANAIVQAVKTWDGDFRAILAKEVGMFQGTLRDVLASAGCTGSDTEKTQTAQTTVASSPADATAELRSPRQPAQYDALYEIERIGKYVQNLEGQIKQHRQKIQTAERDWQQAHSELEIARREREDARRQASVEHDSATRLAGEKSELHKEAESLQSEIDRLREQLRAAESRHEQAVASHSEQLNTLSERIAREGEHWVGAFRNRIGARVQKYADDLKNASDMPMTDDLGKAIRNQMKQLLWILKSDGVKINGDF

Secondary structure (DSSP, 8-state):
-HHHHHHHHHHHHHHHHHHHTTT---HHHHHHHHHHHHHHHHH-HHHHHHHHHHGGGS-HHHHHHHHHHHHHHHHHTT--HHHHTTSGGGSSHHHHHHHHHHHHHHTTT-HHHHHHHHHHHHHHT--TT-SS--HHHHHHHIIIIITTTTTTGGG--GGGS-HHHHHHHHHHHHHHHH---TTSPPPPHHHHHHHHHHHHTSTT-PPPPHHHHHHHHHHHHTS-HHHHHHHHHHGGGS-HHHHHHHHTTT-------------------------------------HHHHHHHHHHHHHHHHHHHHHHHHHHHHHHHHHHHHHHHHHHHHHHHHHHHHHHHHHHHHHHHHHHHHHHHHHHHHHHHHHHHHHHHHHHHHHHHHHHHHHHHHHHHHHHHHHHHHHHHHHHHHHHHHHHHHHHHHHHHHHHHTTS---HHHHHHHHHHHHHHHHHHHHTT----S--

Mean predicted aligned error: 19.23 Å

Solvent-accessible surface area (backbone atoms only — not comparable to full-atom values): 26236 Å² total; per-residue (Å²): 116,66,69,60,55,52,48,54,52,51,50,52,56,51,43,55,50,23,58,74,46,70,45,67,68,54,73,68,58,45,49,49,50,41,52,52,40,51,53,29,48,70,69,42,74,66,32,32,51,55,35,63,63,50,45,67,52,44,44,31,66,48,46,17,49,47,48,50,72,42,38,68,62,40,55,73,70,65,50,63,60,79,61,61,62,68,36,77,78,32,74,40,78,58,29,48,48,18,42,49,51,21,21,58,55,20,44,82,78,39,30,68,61,15,47,52,44,44,46,54,51,51,63,67,44,50,47,99,86,45,98,57,54,51,74,68,56,27,49,50,51,26,62,66,45,44,66,69,74,41,62,63,61,79,48,52,65,66,89,80,53,60,51,75,54,52,24,50,47,46,47,50,51,51,32,27,58,46,62,68,56,95,90,49,82,78,64,56,67,70,58,48,50,50,51,52,56,54,47,55,72,42,97,47,65,56,74,66,53,71,70,46,37,52,32,44,27,55,53,57,61,71,46,56,70,66,62,44,52,54,46,18,73,46,35,83,76,41,50,67,67,58,27,56,40,43,42,75,41,67,35,64,64,74,89,62,94,67,87,72,74,81,76,80,83,73,89,77,83,88,77,86,80,78,92,71,95,74,81,90,78,71,88,71,80,82,55,66,66,60,56,51,52,51,50,50,55,50,51,52,50,51,52,51,50,52,54,54,50,52,51,53,49,58,50,51,52,51,53,49,54,51,54,52,53,53,51,54,50,52,52,51,53,51,50,52,51,50,52,52,52,48,54,52,48,54,49,50,53,51,51,53,50,54,52,53,51,55,49,53,50,51,54,51,52,51,55,50,52,55,52,50,50,52,52,47,51,55,49,50,53,52,48,53,52,50,51,52,52,50,51,52,53,50,50,55,50,50,52,48,51,50,54,52,47,52,50,51,52,49,53,49,50,51,53,50,46,62,65,45,44,62,56,51,52,52,54,56,66,50,68,82,48,84,91,40,77,66,56,56,50,50,52,53,51,49,52,52,49,49,53,48,52,42,43,73,75,67,47,90,70,93,76,91,132

pLDDT: mean 83.59, std 15.53, range [27.16, 98.06]

Radius of gyration: 52.56 Å; Cα contacts (8 Å, |Δi|>4): 305; chains: 1; bounding box: 126×57×188 Å

Nearest PDB structures (foldseek):
  3ja6-assembly1_I  TM=9.293E-02  e=7.144E+00  Escherichia coli